Protein 4F3P (pdb70)

Secondary structure (DSSP, 8-state):
--EEEEEES-BTTTBEEETTEEESHHHHHHHHHHHHHT--EEEEEE-GGGHHHHHHTTS-SEEEEEEEP-HHHHTTEEEPSP-EEEEEEEEEETT--S--SSGGGTTSEEEEETTSHHHHHHHHH---SEEEEESSHHHHHHHHHTTSSSEEEEEHHHHHHHHHTTTTTTEEEEEEEEEEEEEEEEEETT-THHHHHHHHHHHHHHHTHHHHHHHHHHSS---/-EEEEEEES-BTTTBEEETTEEESHHHHHHHHHHHHHT-EEEEEEE-GGGHHHHHHTTS-SEEEEEEEP-HHHHTTEEEPSP-EEEEEEEEEETT--S--SSGGGTTSEEEEETTSHHHHHHHHH---SEEEEESSHHHHHHHHHTTSSSEEEEEHHHHHHHHHTTTBTTEEEEEEEEEEEEEEEEEETT-TTHHHHHHHHHHHHHHTHHHHHHHHHH--

InterPro domains:
  IPR001320 Ionotropic glutamate receptor, C-terminal [SM00079] (27-245)
  IPR001638 Solute-binding protein family 3/N-terminal domain of MltF [PF00497] (28-244)
  IPR001638 Solute-binding protein family 3/N-terminal domain of MltF [SM00062] (27-246)
  IPR044132 Glutamine-binding periplasmic protein GlnH, type 2 periplasmic binding protein fold [NF007029] (4-247)
  IPR044132 Glutamine-binding periplasmic protein GlnH, type 2 periplasmic binding protein fold [cd00994] (27-244)

CATH classification: 3.40.190.10 (+1 more: 3.40.190.10)

Sequence (443 aa):
KELVVGTTDTSFMPFEFKQGDKYVGFDLDLWAEIAKGAGWTYKIQPMDFAGLIPALQTQNIDVALSGMTIKEERRKAIDFSDPYYDSGLAAMVQANNTTIKSIDDLNGKVIAAKTGTATIDWIKAHLKPKEIRQFPNIDQAYLALEAGRVDAAMHDTPNVLFFVNNEGKGRVKVAGAPVSGDKYGIGFPKGSPLVAKVNAELARMKADGRYAKIYKKWFGSEPQKELVVGTDTSFMPFEFKQGDKYVGFDLDLWAEIAKGAGWTYKIQPMDFAGLIPALQTQNIDVALSGMTIKEERRKAIDFSDPYYDSGLAAMVQANNTTIKSIDDLNGKVIAAKTGTATIDWIKAHLKPKEIRQFPNIDQAYLALEAGRVDAAMHDTPNVLFFVNNEGKGRVKVAGAPVSGDKYGIGFPKGSPLVAKVNAELARMKADGRYAKIYKKWFGQ

Nearest PDB structures (foldseek):
  4f3p-assembly1_A  TM=1.005E+00  e=2.729E-51  Burkholderia pseudomallei 1710b
  4f3p-assembly2_B  TM=9.972E-01  e=7.808E-49  Burkholderia pseudomallei 1710b
  8hnj-assembly1_A  TM=9.927E-01  e=3.360E-36  Escherichia coli 908519
  8eyz-assembly12_L  TM=9.782E-01  e=1.910E-34  Escherichia coli
  1ggg-assembly1_B  TM=6.468E-01  e=1.474E-30  Escherichia coli

Structure (mmCIF, N/CA/C/O backbone):
data_4F3P
#
_entry.id   4F3P
#
_cell.length_a   56.330
_cell.length_b   74.500
_cell.length_c   60.190
_cell.angle_alpha   90.00
_cell.angle_beta   100.63
_cell.angle_gamma   90.00
#
_symmetry.space_group_name_H-M   'P 1 21 1'
#
loop_
_entity.id
_entity.type
_entity.pdbx_description
1 polymer 'Glutamine-binding periplasmic protein'
2 water water
#
loop_
_atom_site.group_PDB
_atom_site.id
_atom_site.type_symbol
_atom_site.label_atom_id
_atom_site.label_alt_id
_atom_site.label_comp_id
_atom_site.label_asym_id
_atom_site.label_entity_id
_atom_site.label_seq_id
_atom_site.pdbx_PDB_ins_code
_atom_site.Cartn_x
_atom_site.Cartn_y
_atom_site.Cartn_z
_atom_site.occupancy
_atom_site.B_iso_or_equiv
_atom_site.auth_seq_id
_atom_site.auth_comp_id
_atom_site.auth_asym_id
_atom_site.auth_atom_id
_atom_site.pdbx_PDB_model_num
ATOM 1 N N . LYS A 1 24 ? -20.251 5.069 -25.620 1.00 39.63 26 LYS A N 1
ATOM 2 C CA . LYS A 1 24 ? -20.908 3.964 -24.826 1.00 40.41 26 LYS A CA 1
ATOM 3 C C . LYS A 1 24 ? -19.946 3.106 -24.022 1.00 36.55 26 LYS A C 1
ATOM 4 O O . LYS A 1 24 ? -18.936 2.655 -24.568 1.00 36.27 26 LYS A O 1
ATOM 10 N N . GLU A 1 25 ? -20.312 2.789 -22.775 1.00 33.58 27 GLU A N 1
ATOM 11 C CA . GLU A 1 25 ? -19.443 1.978 -21.936 1.00 31.38 27 GLU A CA 1
ATOM 12 C C . GLU A 1 25 ? -19.667 0.486 -22.227 1.00 29.29 27 GLU A C 1
ATOM 13 O O . GLU A 1 25 ? -20.731 -0.077 -21.913 1.00 28.66 27 GLU A O 1
ATOM 19 N N . LEU A 1 26 ? -18.658 -0.127 -22.860 1.00 26.72 28 LEU A N 1
ATOM 20 C CA . LEU A 1 26 ? -18.774 -1.501 -23.352 1.00 24.98 28 LEU A CA 1
ATOM 21 C C . LEU A 1 26 ? -18.750 -2.466 -22.191 1.00 24.41 28 LEU A C 1
ATOM 22 O O . LEU A 1 26 ? -18.022 -2.244 -21.188 1.00 24.74 28 LEU A O 1
ATOM 27 N N . VAL A 1 27 ? -19.576 -3.505 -22.311 1.00 23.56 29 VAL A N 1
ATOM 28 C CA . VAL A 1 27 ? -19.573 -4.637 -21.382 1.00 22.84 29 VAL A CA 1
ATOM 29 C C . VAL A 1 27 ? -18.797 -5.783 -22.038 1.00 22.09 29 VAL A C 1
ATOM 30 O O . VAL A 1 27 ? -19.230 -6.378 -23.057 1.00 21.55 29 VAL A O 1
ATOM 34 N N . VAL A 1 28 ? -17.631 -6.068 -21.460 1.00 21.62 30 VAL A N 1
ATOM 35 C CA . VAL A 1 28 ? -16.711 -7.071 -21.977 1.00 20.90 30 VAL A CA 1
ATOM 36 C C . VAL A 1 28 ? -16.784 -8.356 -21.127 1.00 21.02 30 VAL A C 1
ATOM 37 O O . VAL A 1 28 ? -16.254 -8.438 -19.997 1.00 21.18 30 VAL A O 1
ATOM 41 N N . GLY A 1 29 ? -17.496 -9.351 -21.665 1.00 21.04 31 GLY A N 1
ATOM 42 C CA . GLY A 1 29 ? -17.536 -10.706 -21.083 1.00 20.95 31 GLY A CA 1
ATOM 43 C C . GLY A 1 29 ? -16.134 -11.292 -21.106 1.00 20.69 31 GLY A C 1
ATOM 44 O O . GLY A 1 29 ? -15.437 -11.204 -22.120 1.00 20.55 31 GLY A O 1
ATOM 45 N N . THR A 1 30 ? -15.711 -11.839 -19.975 1.00 20.90 32 THR A N 1
ATOM 46 C CA A THR A 1 30 ? -14.365 -12.364 -19.814 0.50 20.63 32 THR A CA 1
ATOM 47 C CA C THR A 1 30 ? -14.372 -12.361 -19.825 0.50 20.60 32 THR A CA 1
ATOM 48 C C . THR A 1 30 ? -14.408 -13.695 -19.046 1.00 20.94 32 THR A C 1
ATOM 49 O O . THR A 1 30 ? -15.157 -13.860 -18.059 1.00 21.24 32 THR A O 1
ATOM 56 N N . ASP A 1 31 ? -13.615 -14.675 -19.486 1.00 20.66 33 ASP A N 1
ATOM 57 C CA . ASP A 1 31 ? -13.628 -16.020 -18.853 1.00 20.86 33 ASP A CA 1
ATOM 58 C C . ASP A 1 31 ? -13.240 -16.007 -17.377 1.00 21.72 33 ASP A C 1
ATOM 59 O O . ASP A 1 31 ? -12.283 -15.324 -16.999 1.00 21.98 33 ASP A O 1
ATOM 64 N N . THR A 1 32 ? -14.012 -16.723 -16.548 1.00 22.35 34 THR A N 1
ATOM 65 C CA . THR A 1 32 ? -13.804 -16.798 -15.101 1.00 23.29 34 THR A CA 1
ATOM 66 C C . THR A 1 32 ? -12.317 -17.137 -14.792 1.00 23.48 34 THR A C 1
ATOM 67 O O . THR A 1 32 ? -11.714 -16.565 -13.868 1.00 24.02 34 THR A O 1
ATOM 71 N N . SER A 1 33 ? -11.735 -18.014 -15.611 1.00 23.00 35 SER A N 1
ATOM 72 C CA . SER A 1 33 ? -10.384 -18.545 -15.382 1.00 23.45 35 SER A CA 1
ATOM 73 C C . SER A 1 33 ? -9.792 -19.251 -16.591 1.00 22.73 35 SER A C 1
ATOM 74 O O . SER A 1 33 ? -10.137 -20.419 -16.851 1.00 23.06 35 SER A O 1
ATOM 77 N N . PHE A 1 34 ? -8.901 -18.572 -17.326 1.00 22.12 36 PHE A N 1
ATOM 78 C CA . PHE A 1 34 ? -8.208 -19.159 -18.452 1.00 21.24 36 PHE A CA 1
ATOM 79 C C . PHE A 1 34 ? -6.776 -18.624 -18.562 1.00 21.79 36 PHE A C 1
ATOM 80 O O . PHE A 1 34 ? -6.444 -17.841 -19.450 1.00 21.98 36 PHE A O 1
ATOM 88 N N . MET A 1 35 ? -5.915 -19.083 -17.668 1.00 22.59 37 MET A N 1
ATOM 89 C CA . MET A 1 35 ? -4.503 -18.646 -17.616 1.00 22.84 37 MET A CA 1
ATOM 90 C C . MET A 1 35 ? -3.766 -19.062 -18.906 1.00 22.08 37 MET A C 1
ATOM 91 O O . MET A 1 35 ? -4.026 -20.133 -19.447 1.00 21.47 37 MET A O 1
ATOM 93 N N . PRO A 1 36 ? -2.875 -18.205 -19.426 1.00 22.05 38 PRO A N 1
ATOM 94 C CA . PRO A 1 36 ? -2.509 -16.855 -18.967 1.00 22.55 38 PRO A CA 1
ATOM 95 C C . PRO A 1 36 ? -3.238 -15.739 -19.730 1.00 21.90 38 PRO A C 1
ATOM 96 O O . PRO A 1 36 ? -2.749 -14.619 -19.803 1.00 21.89 38 PRO A O 1
ATOM 100 N N . PHE A 1 37 ? -4.405 -16.057 -20.292 1.00 21.23 39 PHE A N 1
ATOM 101 C CA . PHE A 1 37 ? -5.203 -15.074 -21.022 1.00 20.75 39 PHE A CA 1
ATOM 102 C C . PHE A 1 37 ? -6.062 -14.181 -20.139 1.00 20.99 39 PHE A C 1
ATOM 103 O O . PHE A 1 37 ? -6.114 -12.994 -20.405 1.00 20.81 39 PHE A O 1
ATOM 111 N N . GLU A 1 38 ? -6.743 -14.766 -19.127 1.00 21.35 40 GLU A N 1
ATOM 112 C CA . GLU A 1 38 ? -7.568 -14.069 -18.101 1.00 22.03 40 GLU A CA 1
ATOM 113 C C . GLU A 1 38 ? -7.512 -14.908 -16.840 1.00 23.09 40 GLU A C 1
ATOM 114 O O . GLU A 1 38 ? -7.943 -16.057 -16.892 1.00 23.09 40 GLU A O 1
ATOM 120 N N . PHE A 1 39 ? -7.099 -14.390 -15.708 1.00 24.11 41 PHE A N 1
ATOM 121 C CA . PHE A 1 39 ? -7.145 -15.196 -14.513 1.00 25.35 41 PHE A CA 1
ATOM 122 C C . PHE A 1 39 ? -7.021 -14.304 -13.315 1.00 27.22 41 PHE A C 1
ATOM 123 O O . PHE A 1 39 ? -6.507 -13.200 -13.445 1.00 27.79 41 PHE A O 1
ATOM 131 N N . LYS A 1 40 ? -7.550 -14.738 -12.177 1.00 29.23 42 LYS A N 1
ATOM 132 C CA . LYS A 1 40 ? -7.522 -13.904 -10.946 1.00 32.05 42 LYS A CA 1
ATOM 133 C C . LYS A 1 40 ? -6.136 -13.950 -10.304 1.00 34.34 42 LYS A C 1
ATOM 134 O O . LYS A 1 40 ? -5.599 -15.025 -10.063 1.00 34.82 42 LYS A O 1
ATOM 136 N N . GLN A 1 41 ? -5.527 -12.781 -10.093 1.00 37.25 43 GLN A N 1
ATOM 137 C CA . GLN A 1 41 ? -4.268 -12.677 -9.325 1.00 39.93 43 GLN A CA 1
ATOM 138 C C . GLN A 1 41 ? -4.492 -11.706 -8.170 1.00 41.72 43 GLN A C 1
ATOM 139 O O . GLN A 1 41 ? -4.582 -10.513 -8.391 1.00 42.75 43 GLN A O 1
ATOM 145 N N . GLY A 1 42 ? -4.584 -12.220 -6.947 1.00 43.11 44 GLY A N 1
ATOM 146 C CA . GLY A 1 42 ? -4.996 -11.420 -5.801 1.00 44.93 44 GLY A CA 1
ATOM 147 C C . GLY A 1 42 ? -6.476 -11.059 -5.917 1.00 44.99 44 GLY A C 1
ATOM 148 O O . GLY A 1 42 ? -7.330 -11.941 -5.985 1.00 44.58 44 GLY A O 1
ATOM 149 N N . ASP A 1 43 ? -6.756 -9.754 -5.970 1.00 46.36 45 ASP A N 1
ATOM 150 C CA . ASP A 1 43 ? -8.104 -9.175 -6.143 1.00 46.29 45 ASP A CA 1
ATOM 151 C C . ASP A 1 43 ? -8.422 -8.834 -7.622 1.00 43.33 45 ASP A C 1
ATOM 152 O O . ASP A 1 43 ? -9.562 -8.524 -7.995 1.00 41.81 45 ASP A O 1
ATOM 157 N N . LYS A 1 44 ? -7.394 -8.899 -8.452 1.00 40.90 46 LYS A N 1
ATOM 158 C CA . LYS A 1 44 ? -7.439 -8.335 -9.767 1.00 38.70 46 LYS A CA 1
ATOM 159 C C . LYS A 1 44 ? -7.372 -9.437 -10.839 1.00 36.45 46 LYS A C 1
ATOM 160 O O . LYS A 1 44 ? -6.654 -10.455 -10.675 1.00 38.78 46 LYS A O 1
ATOM 166 N N . TYR A 1 45 ? -8.079 -9.226 -11.943 1.00 32.01 47 TYR A N 1
ATOM 167 C CA . TYR A 1 45 ? -7.892 -10.054 -13.125 1.00 29.25 47 TYR A CA 1
ATOM 168 C C . TYR A 1 45 ? -6.762 -9.499 -13.993 1.00 28.36 47 TYR A C 1
ATOM 169 O O . TYR A 1 45 ? -6.678 -8.298 -14.232 1.00 28.52 47 TYR A O 1
ATOM 178 N N . VAL A 1 46 ? -5.908 -10.375 -14.498 1.00 27.64 48 VAL A N 1
ATOM 179 C CA . VAL A 1 46 ? -4.798 -9.968 -15.366 1.00 27.38 48 VAL A CA 1
ATOM 180 C C . VAL A 1 46 ? -4.693 -10.983 -16.483 1.00 26.47 48 VAL A C 1
ATOM 181 O O . VAL A 1 46 ? -5.346 -12.038 -16.430 1.00 25.91 48 VAL A O 1
ATOM 185 N N . GLY A 1 47 ? -3.875 -10.684 -17.490 1.00 26.26 49 GLY A N 1
ATOM 186 C CA . GLY A 1 47 ? -3.580 -11.668 -18.534 1.00 25.66 49 GLY A CA 1
ATOM 187 C C . GLY A 1 47 ? -3.411 -11.062 -19.917 1.00 25.62 49 GLY A C 1
ATOM 188 O O . GLY A 1 47 ? -3.721 -9.893 -20.141 1.00 25.15 49 GLY A O 1
ATOM 189 N N . PHE A 1 48 ? -2.931 -11.885 -20.850 1.00 25.72 50 PHE A N 1
ATOM 190 C CA . PHE A 1 48 ? -2.676 -11.491 -22.231 1.00 25.51 50 PHE A CA 1
ATOM 191 C C . PHE A 1 48 ? -3.904 -10.846 -22.895 1.00 24.36 50 PHE A C 1
ATOM 192 O O . PHE A 1 48 ? -3.771 -9.786 -23.518 1.00 23.73 50 PHE A O 1
ATOM 200 N N . ASP A 1 49 ? -5.087 -11.475 -22.780 1.00 23.27 51 ASP A N 1
ATOM 201 C CA . ASP A 1 49 ? -6.313 -10.914 -23.391 1.00 22.62 51 ASP A CA 1
ATOM 202 C C . ASP A 1 49 ? -6.617 -9.516 -22.815 1.00 23.82 51 ASP A C 1
ATOM 203 O O . ASP A 1 49 ? -6.968 -8.587 -23.557 1.00 23.87 51 ASP A O 1
ATOM 208 N N . LEU A 1 50 ? -6.454 -9.370 -21.487 1.00 24.24 52 LEU A N 1
ATOM 209 C CA . LEU A 1 50 ? -6.773 -8.140 -20.790 1.00 25.00 52 LEU A CA 1
ATOM 210 C C . LEU A 1 50 ? -5.845 -7.023 -21.301 1.00 25.92 52 LEU A C 1
ATOM 211 O O . LEU A 1 50 ? -6.318 -5.929 -21.655 1.00 25.92 52 LEU A O 1
ATOM 216 N N . ASP A 1 51 ? -4.542 -7.301 -21.370 1.00 26.12 53 ASP A N 1
ATOM 217 C CA . ASP A 1 51 ? -3.567 -6.310 -21.824 1.00 27.02 53 ASP A CA 1
ATOM 218 C C . ASP A 1 51 ? -3.800 -5.986 -23.299 1.00 26.27 53 ASP A C 1
ATOM 219 O O . ASP A 1 51 ? -3.735 -4.828 -23.709 1.00 27.33 53 ASP A O 1
ATOM 224 N N . LEU A 1 52 ? -4.047 -7.003 -24.106 1.00 24.80 54 LEU A N 1
ATOM 225 C CA . LEU A 1 52 ? -4.325 -6.766 -25.524 1.00 24.42 54 LEU A CA 1
ATOM 226 C C . LEU A 1 52 ? -5.508 -5.824 -25.717 1.00 23.49 54 LEU A C 1
ATOM 227 O O . LEU A 1 52 ? -5.453 -4.881 -26.496 1.00 23.25 54 LEU A O 1
ATOM 232 N N . TRP A 1 53 ? -6.593 -6.140 -25.004 1.00 22.56 55 TRP A N 1
ATOM 233 C CA . TRP A 1 53 ? -7.835 -5.412 -25.114 1.00 21.81 55 TRP A CA 1
ATOM 234 C C . TRP A 1 53 ? -7.721 -4.008 -24.540 1.00 22.44 55 TRP A C 1
ATOM 235 O O . TRP A 1 53 ? -8.298 -3.063 -25.084 1.00 22.60 55 TRP A O 1
ATOM 246 N N . ALA A 1 54 ? -6.984 -3.851 -23.456 1.00 22.99 56 ALA A N 1
ATOM 247 C CA . ALA A 1 54 ? -6.772 -2.522 -22.883 1.00 24.11 56 ALA A CA 1
ATOM 248 C C . ALA A 1 54 ? -6.106 -1.635 -23.973 1.00 25.00 56 ALA A C 1
ATOM 249 O O . ALA A 1 54 ? -6.482 -0.480 -24.157 1.00 26.06 56 ALA A O 1
ATOM 251 N N . GLU A 1 55 ? -5.187 -2.186 -24.733 1.00 25.12 57 GLU A N 1
ATOM 252 C CA . GLU A 1 55 ? -4.443 -1.392 -25.706 1.00 26.48 57 GLU A CA 1
ATOM 253 C C . GLU A 1 55 ? -5.276 -1.089 -26.948 1.00 26.09 57 GLU A C 1
ATOM 254 O O . GLU A 1 55 ? -5.302 0.034 -27.411 1.00 26.70 57 GLU A O 1
ATOM 260 N N . ILE A 1 56 ? -6.046 -2.060 -27.416 1.00 25.53 58 ILE A N 1
ATOM 261 C CA . ILE A 1 56 ? -7.075 -1.804 -28.446 1.00 25.27 58 ILE A CA 1
ATOM 262 C C . ILE A 1 56 ? -8.058 -0.701 -28.012 1.00 25.89 58 ILE A C 1
ATOM 263 O O . ILE A 1 56 ? -8.331 0.205 -28.799 1.00 26.13 58 ILE A O 1
ATOM 268 N N . ALA A 1 57 ? -8.582 -0.788 -26.762 1.00 26.21 59 ALA A N 1
ATOM 269 C CA . ALA A 1 57 ? -9.595 0.159 -26.244 1.00 26.90 59 ALA A CA 1
ATOM 270 C C . ALA A 1 57 ? -9.001 1.554 -26.168 1.00 28.61 59 ALA A C 1
ATOM 271 O O . ALA A 1 57 ? -9.620 2.538 -26.585 1.00 29.03 59 ALA A O 1
ATOM 273 N N . LYS A 1 58 ? -7.799 1.633 -25.621 1.00 30.07 60 LYS A N 1
ATOM 274 C CA . LYS A 1 58 ? -7.081 2.910 -25.531 1.00 32.25 60 LYS A CA 1
ATOM 275 C C . LYS A 1 58 ? -6.949 3.579 -26.910 1.00 32.48 60 LYS A C 1
ATOM 276 O O . LYS A 1 58 ? -7.370 4.720 -27.087 1.00 33.10 60 LYS A O 1
ATOM 282 N N . GLY A 1 59 ? -6.455 2.851 -27.906 1.00 31.63 61 GLY A N 1
ATOM 283 C CA . GLY A 1 59 ? -6.279 3.425 -29.241 1.00 32.20 61 GLY A CA 1
ATOM 284 C C . GLY A 1 59 ? -7.579 3.792 -29.935 1.00 32.05 61 GLY A C 1
ATOM 285 O O . GLY A 1 59 ? -7.639 4.766 -30.667 1.00 32.39 61 GLY A O 1
ATOM 286 N N . ALA A 1 60 ? -8.656 3.042 -29.673 1.00 31.61 62 ALA A N 1
ATOM 287 C CA . ALA A 1 60 ? -9.956 3.362 -30.271 1.00 31.18 62 ALA A CA 1
ATOM 288 C C . ALA A 1 60 ? -10.653 4.509 -29.508 1.00 31.94 62 ALA A C 1
ATOM 289 O O . ALA A 1 60 ? -11.514 5.176 -30.051 1.00 32.13 62 ALA A O 1
ATOM 291 N N . GLY A 1 61 ? -10.279 4.719 -28.243 1.00 32.49 63 GLY A N 1
ATOM 292 C CA . GLY A 1 61 ? -10.950 5.702 -27.381 1.00 32.90 63 GLY A CA 1
ATOM 293 C C . GLY A 1 61 ? -12.235 5.191 -26.714 1.00 32.17 63 GLY A C 1
ATOM 294 O O . GLY A 1 61 ? -13.136 5.974 -26.435 1.00 33.28 63 GLY A O 1
ATOM 295 N N . TRP A 1 62 ? -12.303 3.900 -26.400 1.00 30.59 64 TRP A N 1
ATOM 296 C CA . TRP A 1 62 ? -13.477 3.308 -25.758 1.00 29.03 64 TRP A CA 1
ATOM 297 C C . TRP A 1 62 ? -13.235 3.105 -24.308 1.00 28.41 64 TRP A C 1
ATOM 298 O O . TRP A 1 62 ? -12.140 2.707 -23.918 1.00 29.68 64 TRP A O 1
ATOM 309 N N . THR A 1 63 ? -14.256 3.330 -2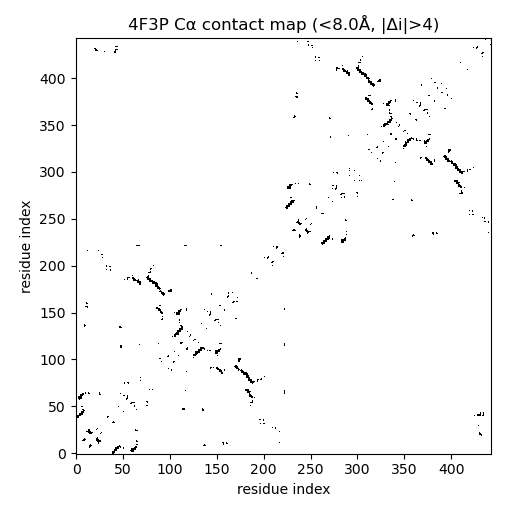3.490 1.00 27.44 65 THR A N 1
ATOM 310 C CA . THR A 1 63 ? -14.251 2.896 -22.087 1.00 26.82 65 THR A CA 1
ATOM 311 C C . THR A 1 63 ? -15.067 1.587 -21.969 1.00 25.60 65 THR A C 1
ATOM 312 O O . THR A 1 63 ? -15.968 1.298 -22.783 1.00 24.83 65 THR A O 1
ATOM 316 N N . TYR A 1 64 ? -14.736 0.794 -20.963 1.00 24.99 66 TYR A N 1
ATOM 317 C CA . TYR A 1 64 ? -15.317 -0.509 -20.806 1.00 24.58 66 TYR A CA 1
ATOM 318 C C . TYR A 1 64 ? -15.294 -0.955 -19.351 1.00 25.12 66 TYR A C 1
ATOM 319 O O . TYR A 1 64 ? -14.573 -0.422 -18.534 1.00 25.26 66 TYR A O 1
ATOM 328 N N . LYS A 1 65 ? -16.117 -1.955 -19.054 1.00 25.91 67 LYS A N 1
ATOM 329 C CA . LYS A 1 65 ? -15.948 -2.757 -17.836 1.00 26.75 67 LYS A CA 1
ATOM 330 C C . LYS A 1 65 ? -15.950 -4.213 -18.197 1.00 25.74 67 LYS A C 1
ATOM 331 O O . LYS A 1 65 ? -16.600 -4.628 -19.146 1.00 25.38 67 LYS A O 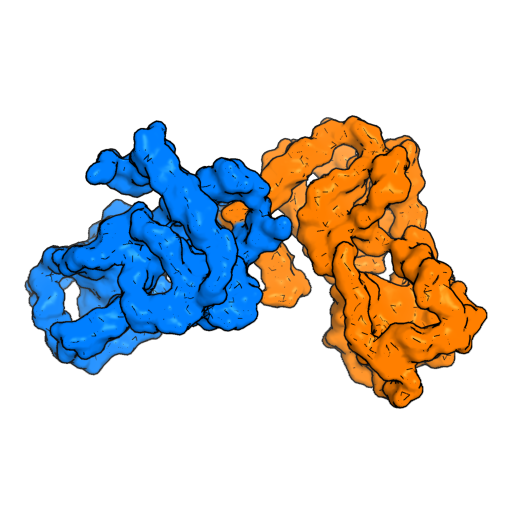1
ATOM 337 N N . ILE A 1 66 ? -15.214 -5.015 -17.446 1.00 25.91 68 ILE A N 1
ATOM 338 C CA . ILE A 1 66 ? -15.258 -6.451 -17.686 1.00 24.94 68 ILE A CA 1
ATOM 339 C C . ILE A 1 66 ? -16.251 -7.151 -16.765 1.00 25.69 68 ILE A C 1
ATOM 340 O O . ILE A 1 66 ? -16.582 -6.696 -15.689 1.00 26.99 68 ILE A O 1
ATOM 345 N N . GLN A 1 67 ? -16.713 -8.284 -17.232 1.00 26.11 69 GLN A N 1
ATOM 346 C CA . GLN A 1 67 ? -17.732 -9.072 -16.553 1.00 27.37 69 GLN A CA 1
ATOM 347 C C . GLN A 1 67 ? -17.266 -10.522 -16.635 1.00 26.05 69 GLN A C 1
ATOM 348 O O . GLN A 1 67 ? -17.467 -11.208 -17.639 1.00 25.03 69 GLN A O 1
ATOM 354 N N . PRO A 1 68 ? -16.574 -10.964 -15.601 1.00 25.70 70 PRO A N 1
ATOM 355 C CA . PRO A 1 68 ? -16.155 -12.351 -15.541 1.00 25.32 70 PRO A CA 1
ATOM 356 C C . PRO A 1 68 ? -17.354 -13.300 -15.588 1.00 25.31 70 PRO A C 1
ATOM 357 O O . PRO A 1 68 ? -18.362 -13.026 -14.959 1.00 26.82 70 PRO A O 1
ATOM 361 N N . MET A 1 69 ? -17.265 -14.371 -16.352 1.00 24.82 71 MET A N 1
ATOM 362 C CA . MET A 1 69 ? -18.332 -15.376 -16.465 1.00 25.36 71 MET A CA 1
ATOM 363 C C . MET A 1 69 ? -17.788 -16.663 -17.075 1.00 24.10 71 MET A C 1
ATOM 364 O O . MET A 1 69 ? -16.910 -16.635 -17.901 1.00 23.19 71 MET A O 1
ATOM 369 N N . ASP A 1 70 ? -18.349 -17.785 -16.666 1.00 24.28 72 ASP A N 1
ATOM 370 C CA . ASP A 1 70 ? -17.931 -19.066 -17.183 1.00 23.68 72 ASP A CA 1
ATOM 371 C C . ASP A 1 70 ? -18.109 -19.079 -18.690 1.00 22.61 72 ASP A C 1
ATOM 372 O O . ASP A 1 70 ? -19.130 -18.576 -19.229 1.00 22.20 72 ASP A O 1
ATOM 377 N N . PHE A 1 71 ? -17.127 -19.704 -19.354 1.00 21.44 73 PHE A N 1
ATOM 378 C CA . PHE A 1 71 ? -17.073 -19.765 -20.811 1.00 20.77 73 PHE A CA 1
ATOM 379 C C . PHE A 1 71 ? -18.394 -20.124 -21.469 1.00 21.33 73 PHE A C 1
ATOM 380 O O . PHE A 1 71 ? -18.787 -19.509 -22.447 1.00 21.91 73 PHE A O 1
ATOM 388 N N . ALA A 1 72 ? -19.082 -21.125 -20.961 1.00 22.11 74 ALA A N 1
ATOM 389 C CA . ALA A 1 72 ? -20.346 -21.596 -21.605 1.00 22.85 74 ALA A CA 1
ATOM 390 C C . ALA A 1 72 ? -21.358 -20.474 -21.773 1.00 23.08 74 ALA A C 1
ATOM 391 O O . ALA A 1 72 ? -22.191 -20.576 -22.656 1.00 23.87 74 ALA A O 1
ATOM 393 N N . GLY A 1 73 ? -21.325 -19.428 -20.938 1.00 23.00 75 GLY A N 1
ATOM 394 C CA . GLY A 1 73 ? -22.291 -18.301 -21.073 1.00 23.26 75 GLY A CA 1
ATOM 395 C C . GLY A 1 73 ? -21.920 -17.266 -22.155 1.00 22.67 75 GLY A C 1
ATOM 396 O O . GLY A 1 73 ? -22.758 -16.474 -22.554 1.00 22.98 75 GLY A O 1
ATOM 397 N N . LEU A 1 74 ? -20.663 -17.245 -22.630 1.00 21.63 76 LEU A N 1
ATOM 398 C CA . LEU A 1 74 ? -20.207 -16.105 -23.474 1.00 21.07 76 LEU A CA 1
ATOM 399 C C . LEU A 1 74 ? -20.856 -16.052 -24.872 1.00 21.29 76 LEU A C 1
ATOM 400 O O . LEU A 1 74 ? -21.360 -14.977 -25.292 1.00 21.50 76 LEU A O 1
ATOM 405 N N . ILE A 1 75 ? -20.873 -17.178 -25.576 1.00 21.21 77 ILE A N 1
ATOM 406 C CA . ILE A 1 75 ? -21.490 -17.174 -26.891 1.00 21.72 77 ILE A CA 1
ATOM 407 C C . ILE A 1 75 ? -22.987 -16.821 -26.787 1.00 22.88 77 ILE A C 1
ATOM 408 O O . ILE A 1 75 ? -23.488 -15.933 -27.536 1.00 23.32 77 ILE A O 1
ATOM 413 N N . PRO A 1 76 ? -23.724 -17.495 -25.886 1.00 23.44 78 PRO A N 1
ATOM 414 C CA . PRO A 1 76 ? -25.101 -17.062 -25.673 1.00 24.73 78 PRO A CA 1
ATOM 415 C C . PRO A 1 76 ? -25.275 -15.602 -25.284 1.00 24.86 78 PRO A C 1
ATOM 416 O O . PRO A 1 76 ? -26.241 -14.972 -25.725 1.00 26.23 78 PRO A O 1
ATOM 420 N N . ALA A 1 77 ? -24.382 -15.047 -24.473 1.00 24.10 79 ALA A N 1
ATOM 421 C CA . ALA A 1 77 ? -24.508 -13.638 -24.106 1.00 24.35 79 ALA A CA 1
ATOM 422 C C . ALA A 1 77 ? -24.235 -12.744 -25.345 1.00 24.45 79 ALA A C 1
ATOM 423 O O . ALA A 1 77 ? -24.838 -11.675 -25.483 1.00 25.53 79 ALA A O 1
ATOM 425 N N . LEU A 1 78 ? -23.357 -13.172 -26.248 1.00 23.78 80 LEU A N 1
ATOM 426 C CA . LEU A 1 78 ? -23.133 -12.423 -27.488 1.00 23.93 80 LEU A CA 1
ATOM 427 C C . LEU A 1 78 ? -24.360 -12.456 -28.405 1.00 25.41 80 LEU A C 1
ATOM 428 O O . LEU A 1 78 ? -24.691 -11.453 -29.013 1.00 25.18 80 LEU A O 1
ATOM 433 N N . GLN A 1 79 ? -24.985 -13.627 -28.535 1.00 26.72 81 GLN A N 1
ATOM 434 C CA . GLN A 1 79 ? -26.191 -13.791 -29.363 1.00 28.80 81 GLN A CA 1
ATOM 435 C C . GLN A 1 79 ? -27.370 -12.938 -28.853 1.00 30.39 81 GLN A C 1
ATOM 436 O O . GLN A 1 79 ? -28.213 -12.531 -29.634 1.00 32.17 81 GLN A O 1
ATOM 442 N N . THR A 1 80 ? -27.454 -12.685 -27.554 1.00 29.91 82 THR A N 1
ATOM 443 C CA . THR A 1 80 ? -28.550 -11.903 -27.036 1.00 30.86 82 THR A CA 1
ATOM 444 C C . THR A 1 80 ? -28.157 -10.426 -26.867 1.00 30.16 82 THR A C 1
ATOM 445 O O . THR A 1 80 ? -28.965 -9.629 -26.428 1.00 30.90 82 THR A O 1
ATOM 449 N N . GLN A 1 81 ? -26.930 -10.052 -27.243 1.00 29.00 83 GLN A N 1
ATOM 450 C CA . GLN A 1 81 ? -26.423 -8.684 -27.079 1.00 28.41 83 GLN A CA 1
ATOM 451 C C . GLN A 1 81 ? -26.403 -8.268 -25.610 1.00 28.39 83 GLN A C 1
ATOM 452 O O . GLN A 1 81 ? -26.610 -7.123 -25.287 1.00 28.70 83 GLN A O 1
ATOM 458 N N . ASN A 1 82 ? -26.165 -9.216 -24.709 1.00 28.10 84 ASN A N 1
ATOM 459 C CA . ASN A 1 82 ? -26.015 -8.901 -23.292 1.00 27.85 84 ASN A CA 1
ATOM 460 C C . ASN A 1 82 ? -24.569 -8.524 -22.931 1.00 26.59 84 ASN A C 1
ATOM 461 O O . ASN A 1 82 ? -24.329 -7.964 -21.883 1.00 27.01 84 ASN A O 1
ATOM 466 N N . ILE A 1 83 ? -23.617 -8.852 -23.785 1.00 25.08 85 ILE A N 1
ATOM 467 C CA . ILE A 1 83 ? -22.270 -8.305 -23.687 1.00 23.99 85 ILE A CA 1
ATOM 468 C C . ILE A 1 83 ? -21.930 -7.798 -25.083 1.00 23.85 85 ILE A C 1
ATOM 469 O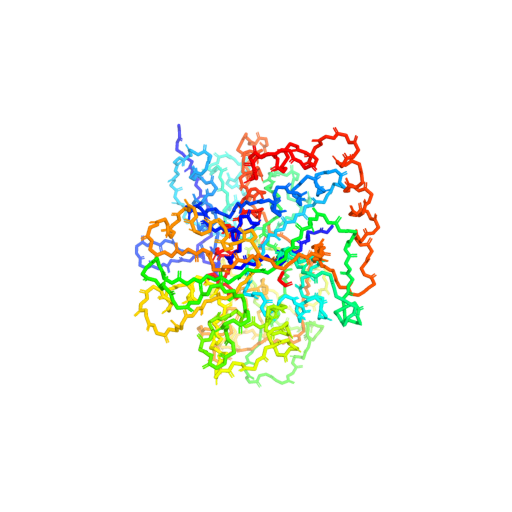 O . ILE A 1 83 ? -22.497 -8.294 -26.058 1.00 24.85 85 ILE A O 1
ATOM 474 N N . ASP A 1 84 ? -21.038 -6.823 -25.192 1.00 23.73 86 ASP A N 1
ATOM 475 C CA . ASP A 1 84 ? -20.594 -6.292 -26.491 1.00 23.89 86 ASP A CA 1
ATOM 476 C C . ASP A 1 84 ? -19.332 -6.958 -27.067 1.00 23.01 86 ASP A C 1
ATOM 477 O O . ASP A 1 84 ? -19.062 -6.858 -28.276 1.00 23.37 86 ASP A O 1
ATOM 482 N N . VAL A 1 85 ? -18.531 -7.549 -26.187 1.00 22.22 87 VAL A N 1
ATOM 483 C CA . VAL A 1 85 ? -17.267 -8.161 -26.513 1.00 21.54 87 VAL A CA 1
ATOM 484 C C . VAL A 1 85 ? -17.068 -9.385 -25.623 1.00 21.02 87 VAL A C 1
ATOM 485 O O . VAL A 1 85 ? -17.478 -9.379 -24.499 1.00 21.58 87 VAL A O 1
ATOM 489 N N . ALA A 1 86 ? -16.419 -10.415 -26.137 1.00 20.86 88 ALA A N 1
ATOM 490 C CA . ALA A 1 86 ? -16.012 -11.609 -25.374 1.00 20.61 88 ALA A CA 1
ATOM 491 C C . ALA A 1 86 ? -14.509 -11.802 -25.506 1.00 20.25 88 ALA A C 1
ATOM 492 O O . ALA A 1 86 ? -13.969 -11.844 -26.627 1.00 20.09 88 ALA A O 1
ATOM 494 N N . LEU A 1 87 ? -13.835 -11.917 -24.362 1.00 20.72 89 LEU A N 1
ATOM 495 C CA . LEU A 1 87 ? -12.417 -12.233 -24.283 1.00 20.76 89 LEU A CA 1
ATOM 496 C C . LEU A 1 87 ? -12.236 -13.561 -23.597 1.00 20.83 89 LEU A C 1
ATOM 497 O O . LEU A 1 87 ? -12.478 -13.693 -22.381 1.00 20.86 89 LEU A O 1
ATOM 502 N N . SER A 1 88 ? -11.772 -14.571 -24.320 1.00 20.73 90 SER A N 1
ATOM 503 C CA . SER A 1 88 ? -11.648 -15.898 -23.668 1.00 20.43 90 SER A CA 1
ATOM 504 C C . SER A 1 88 ? -10.743 -16.850 -24.392 1.00 20.20 90 SER A C 1
ATOM 505 O O . SER A 1 88 ? -10.992 -18.072 -24.387 1.00 20.59 90 SER A O 1
ATOM 508 N N . GLY A 1 89 ? -9.707 -16.329 -25.060 1.00 20.06 91 GLY A N 1
ATOM 509 C CA . GLY A 1 89 ? -8.913 -17.160 -25.953 1.00 19.72 91 GLY A CA 1
ATOM 510 C C . GLY A 1 89 ? -9.864 -17.988 -26.805 1.00 19.44 91 GLY A C 1
ATOM 511 O O . GLY A 1 89 ? -9.735 -19.216 -26.898 1.00 18.78 91 GLY A O 1
ATOM 512 N N . MET A 1 90 ? -10.856 -17.299 -27.379 1.00 19.66 92 MET A N 1
ATOM 513 C CA . MET A 1 90 ? -11.968 -17.977 -28.088 1.00 19.78 92 MET A CA 1
ATOM 514 C C . MET A 1 90 ? -11.503 -18.466 -29.447 1.00 20.05 92 MET A C 1
ATOM 515 O O . MET A 1 90 ? -10.983 -17.704 -30.269 1.00 20.24 92 MET A O 1
ATOM 520 N N . THR A 1 91 ? -11.608 -19.770 -29.635 1.00 20.27 93 THR A N 1
ATOM 521 C CA . THR A 1 91 ? -11.202 -20.394 -30.881 1.00 20.29 93 THR A CA 1
ATOM 522 C C . THR A 1 91 ? -12.145 -20.008 -32.016 1.00 20.96 93 THR A C 1
ATOM 523 O O . THR A 1 91 ? -13.385 -20.186 -31.891 1.00 20.27 93 THR A O 1
ATOM 527 N N . ILE A 1 92 ? -11.555 -19.500 -33.117 1.00 21.92 94 ILE A N 1
ATOM 528 C CA . ILE A 1 92 ? -12.297 -19.181 -34.360 1.00 23.39 94 ILE A CA 1
ATOM 529 C C . ILE A 1 92 ? -12.756 -20.485 -35.035 1.00 24.64 94 ILE A C 1
ATOM 530 O O . ILE A 1 92 ? -11.964 -21.298 -35.355 1.00 25.39 94 ILE A O 1
ATOM 535 N N . LYS A 1 93 ? -14.063 -20.648 -35.244 1.00 26.57 95 LYS A N 1
ATOM 536 C CA . LYS A 1 93 ? -14.674 -21.852 -35.837 1.00 27.23 95 LYS A CA 1
ATOM 537 C C . LYS A 1 93 ? -15.767 -21.381 -36.775 1.00 27.63 95 LYS A C 1
ATOM 538 O O . LYS A 1 93 ? -16.547 -20.502 -36.452 1.00 26.19 95 LYS A O 1
ATOM 544 N N . GLU A 1 94 ? -15.843 -22.018 -37.922 1.00 28.92 96 GLU A N 1
ATOM 545 C CA . GLU A 1 94 ? -16.834 -21.686 -38.925 1.00 30.94 96 GLU A CA 1
ATOM 546 C C . GLU A 1 94 ? -18.257 -21.888 -38.412 1.00 31.25 96 GLU A C 1
ATOM 547 O O . GLU A 1 94 ? -19.157 -21.100 -38.681 1.00 31.60 96 GLU A O 1
ATOM 553 N N . GLU A 1 95 ? -18.436 -22.907 -37.595 1.00 32.08 97 GLU A N 1
ATOM 554 C CA . GLU A 1 95 ? -19.712 -23.157 -36.937 1.00 33.49 97 GLU A CA 1
ATOM 555 C C . GLU A 1 95 ? -20.159 -22.012 -36.002 1.00 31.29 97 GLU A C 1
ATOM 556 O O . GLU A 1 95 ? -21.327 -21.664 -35.913 1.00 31.58 97 GLU A O 1
ATOM 562 N N . ARG A 1 96 ? -19.221 -21.438 -35.286 1.00 28.83 98 ARG A N 1
ATOM 563 C CA . ARG A 1 96 ? -19.533 -20.373 -34.363 1.00 27.75 98 ARG A CA 1
ATOM 564 C C . ARG A 1 96 ? -19.801 -19.079 -35.115 1.00 28.23 98 ARG A C 1
ATOM 565 O O . ARG A 1 96 ? -20.614 -18.296 -34.673 1.00 27.33 98 ARG A O 1
ATOM 573 N N . ARG A 1 97 ? -19.139 -18.879 -36.270 1.00 29.41 99 ARG A N 1
ATOM 574 C CA . ARG A 1 97 ? -19.395 -17.710 -37.135 1.00 30.39 99 ARG A CA 1
ATOM 575 C C . ARG A 1 97 ? -20.862 -17.581 -37.588 1.00 31.30 99 ARG A C 1
ATOM 576 O O . ARG A 1 97 ? -21.315 -16.499 -37.944 1.00 30.50 99 ARG A O 1
ATOM 584 N N . LYS A 1 98 ? -21.580 -18.700 -37.581 1.00 32.13 100 LYS A N 1
ATOM 585 C CA . LYS A 1 98 ? -23.007 -18.700 -37.836 1.00 34.27 100 LYS A CA 1
ATOM 586 C C . LYS A 1 98 ? -23.751 -17.826 -36.818 1.00 32.78 100 LYS A C 1
ATOM 587 O O . LYS A 1 98 ? -24.713 -17.156 -37.184 1.00 32.95 100 LYS A O 1
ATOM 593 N N . ALA A 1 99 ? -23.300 -17.873 -35.563 1.00 30.13 101 ALA A N 1
ATOM 594 C CA . ALA A 1 99 ? -23.943 -17.181 -34.423 1.00 29.80 101 ALA A CA 1
ATOM 595 C C . ALA A 1 99 ? -23.279 -15.842 -34.044 1.00 27.90 101 ALA A C 1
ATOM 596 O O . ALA A 1 99 ? -23.951 -14.923 -33.634 1.00 27.78 101 ALA A O 1
ATOM 598 N N . ILE A 1 100 ? -21.953 -15.763 -34.147 1.00 26.54 102 ILE A N 1
ATOM 599 C CA . ILE A 1 100 ? -21.225 -14.580 -33.701 1.00 25.46 102 ILE A CA 1
ATOM 600 C C . ILE A 1 100 ? -20.166 -14.129 -34.728 1.00 25.37 102 ILE A C 1
ATOM 601 O O . ILE A 1 100 ? -19.940 -14.799 -35.741 1.00 25.54 102 ILE A O 1
ATOM 606 N N . ASP A 1 101 ? -19.568 -12.971 -34.454 1.00 24.85 103 ASP A N 1
ATOM 607 C CA . ASP A 1 101 ? -18.530 -12.379 -35.290 1.00 24.99 103 ASP A CA 1
ATOM 608 C C . ASP A 1 101 ? -17.215 -12.412 -34.515 1.00 23.74 103 ASP A C 1
ATOM 609 O O . ASP A 1 101 ? -17.221 -12.347 -33.265 1.00 23.33 103 ASP A O 1
ATOM 614 N N . PHE A 1 102 ? -16.119 -12.598 -35.256 1.00 23.17 104 PHE A N 1
ATOM 615 C CA . PHE A 1 102 ? -14.779 -12.669 -34.700 1.00 22.63 104 PHE A CA 1
ATOM 616 C C . PHE A 1 102 ? -13.906 -11.537 -35.222 1.00 22.56 104 PHE A C 1
ATOM 617 O O . PHE A 1 102 ? -14.023 -11.182 -36.380 1.00 23.31 104 PHE A O 1
ATOM 625 N N . SER A 1 103 ? -13.024 -10.989 -34.378 1.00 21.66 105 SER A N 1
ATOM 626 C CA . SER A 1 103 ? -11.876 -10.243 -34.889 1.00 22.00 105 SER A CA 1
ATOM 627 C C . SER A 1 103 ? -10.999 -11.128 -35.763 1.00 22.48 105 SER A C 1
ATOM 628 O O . SER A 1 103 ? -11.210 -12.361 -35.844 1.00 22.36 105 SER A O 1
ATOM 631 N N . ASP A 1 104 ? -10.015 -10.488 -36.401 1.00 23.07 106 ASP A N 1
ATOM 632 C CA . ASP A 1 104 ? -8.875 -11.183 -36.981 1.00 23.63 106 ASP A CA 1
ATOM 633 C C . ASP A 1 104 ? -8.147 -11.968 -35.896 1.00 22.96 106 ASP A C 1
ATOM 634 O O . ASP A 1 104 ? -8.249 -11.644 -34.733 1.00 21.99 106 ASP A O 1
ATOM 639 N N . PRO A 1 105 ? -7.438 -13.037 -36.282 1.00 23.48 107 PRO A N 1
ATOM 640 C CA . PRO A 1 105 ? -6.779 -13.894 -35.288 1.00 23.09 107 PRO A CA 1
ATOM 641 C C . PRO A 1 105 ? -5.693 -13.145 -34.593 1.00 23.39 107 PRO A C 1
ATOM 642 O O . PRO A 1 105 ? -4.980 -12.386 -35.228 1.00 25.17 107 PRO A O 1
ATOM 646 N N . TYR A 1 106 ? -5.535 -13.391 -33.309 1.00 22.65 108 TYR A N 1
ATOM 647 C CA . TYR A 1 106 ? -4.499 -12.741 -32.528 1.00 23.02 108 TYR A CA 1
ATOM 648 C C . TYR A 1 106 ? -3.550 -13.721 -31.800 1.00 23.19 108 TYR A C 1
ATOM 649 O O . TYR A 1 106 ? -2.704 -13.268 -31.041 1.00 23.20 108 TYR A O 1
ATOM 658 N N . TYR A 1 107 ? -3.695 -15.039 -32.033 1.00 23.00 109 TYR A N 1
ATOM 659 C CA . TYR A 1 107 ? -2.917 -16.054 -31.309 1.00 23.21 109 TYR A CA 1
ATOM 660 C C . TYR A 1 107 ? -3.103 -17.431 -31.963 1.00 23.35 109 TYR A C 1
ATOM 661 O O . TYR A 1 107 ? -4.206 -17.796 -32.321 1.00 23.07 109 TYR A O 1
ATOM 670 N N . ASP A 1 108 ? -2.018 -18.175 -32.092 1.00 24.06 110 ASP A N 1
ATOM 671 C CA . ASP A 1 108 ? -2.009 -19.495 -32.679 1.00 24.67 110 ASP A CA 1
ATOM 672 C C . ASP A 1 108 ? -1.903 -20.504 -31.564 1.00 24.15 110 ASP A C 1
ATOM 673 O O . ASP A 1 108 ? -0.960 -20.473 -30.789 1.00 23.92 110 ASP A O 1
ATOM 678 N N . SER A 1 109 ? -2.867 -21.413 -31.484 1.00 23.84 111 SER A N 1
ATOM 679 C CA . SER A 1 109 ? -2.957 -22.303 -30.324 1.00 23.43 111 SER A CA 1
ATOM 680 C C . SER A 1 109 ? -3.189 -23.725 -30.797 1.00 23.18 111 SER A C 1
ATOM 681 O O . SER A 1 109 ? -2.994 -24.052 -31.982 1.00 23.36 111 SER A O 1
ATOM 684 N N . GLY A 1 110 ? -3.569 -24.575 -29.850 1.00 22.91 112 GLY A N 1
ATOM 685 C CA . GLY A 1 110 ? -3.849 -25.984 -30.131 1.00 22.96 112 GLY A CA 1
ATOM 686 C C . GLY A 1 110 ? -4.414 -26.634 -28.889 1.00 22.88 112 GLY A C 1
ATOM 687 O O . GLY A 1 110 ? -4.827 -25.945 -27.949 1.00 22.42 112 GLY A O 1
ATOM 688 N N . LEU A 1 111 ? -4.378 -27.967 -28.873 1.00 23.11 113 LEU A N 1
ATOM 689 C CA . LEU A 1 111 ? -4.860 -28.756 -27.772 1.00 22.45 113 LEU A CA 1
ATOM 690 C C . LEU A 1 111 ? -3.747 -29.686 -27.256 1.00 22.64 113 LEU A C 1
ATOM 691 O O . LEU A 1 111 ? -2.942 -30.186 -28.036 1.00 23.18 113 LEU A O 1
ATOM 696 N N . ALA A 1 112 ? -3.726 -29.911 -25.941 1.00 22.24 114 ALA A N 1
ATOM 697 C CA . ALA A 1 112 ? -2.761 -30.776 -25.301 1.00 23.02 114 ALA A CA 1
ATOM 698 C C . ALA A 1 112 ? -3.462 -31.671 -24.257 1.00 23.01 114 ALA A C 1
ATOM 699 O O . ALA A 1 112 ? -4.476 -31.283 -23.669 1.00 22.18 114 ALA A O 1
ATOM 701 N N . ALA A 1 113 ? -2.890 -32.861 -24.050 1.00 23.57 115 ALA A N 1
ATOM 702 C CA . ALA A 1 113 ? -3.331 -33.806 -23.011 1.00 24.38 115 ALA A CA 1
ATOM 703 C C . ALA A 1 113 ? -2.451 -33.648 -21.785 1.00 24.91 115 ALA A C 1
ATOM 704 O O . ALA A 1 113 ? -1.256 -33.529 -21.915 1.00 25.63 115 ALA A O 1
ATOM 706 N N . MET A 1 114 ? -3.049 -33.665 -20.600 1.00 25.56 116 MET A N 1
ATOM 707 C CA . MET A 1 114 ? -2.343 -33.644 -19.314 1.00 26.66 116 MET A CA 1
ATOM 708 C C . MET A 1 114 ? -2.646 -34.941 -18.562 1.00 27.57 116 MET A C 1
ATOM 709 O O . MET A 1 114 ? -3.782 -35.404 -18.589 1.00 27.35 116 MET A O 1
ATOM 714 N N . VAL A 1 115 ? -1.631 -35.500 -17.891 1.00 28.52 117 VAL A N 1
ATOM 715 C CA . VAL A 1 115 ? -1.750 -36.722 -17.116 1.00 29.67 117 VAL A CA 1
ATOM 716 C C . VAL A 1 115 ? -0.987 -36.510 -15.797 1.00 31.78 117 VAL A C 1
ATOM 717 O O . VAL A 1 115 ? -0.193 -35.555 -15.687 1.00 32.39 117 VAL A O 1
ATOM 721 N N . GLN A 1 116 ? -1.221 -37.355 -14.794 1.00 33.23 118 GLN A N 1
ATOM 722 C CA . GLN A 1 116 ? -0.440 -37.259 -13.534 1.00 35.40 118 GLN A CA 1
ATOM 723 C C . GLN A 1 116 ? 1.048 -37.527 -13.777 1.00 36.61 118 GLN A C 1
ATOM 724 O O . GLN A 1 116 ? 1.388 -38.317 -14.665 1.00 36.61 118 GLN A O 1
ATOM 730 N N . ALA A 1 117 ? 1.927 -36.849 -13.033 1.00 38.53 119 ALA A N 1
ATOM 731 C CA . ALA A 1 117 ? 3.415 -37.050 -13.173 1.00 40.56 119 ALA A CA 1
ATOM 732 C C . ALA A 1 117 ? 3.794 -38.529 -13.132 1.00 41.69 119 ALA A C 1
ATOM 733 O O . ALA A 1 117 ? 4.587 -38.998 -13.888 1.00 42.31 119 ALA A O 1
ATOM 735 N N . ASN A 1 118 ? 3.190 -39.204 -12.170 1.00 44.88 120 ASN A N 1
ATOM 736 C CA . ASN A 1 118 ? 2.972 -40.663 -12.026 1.00 46.51 120 ASN A CA 1
ATOM 737 C C . ASN A 1 118 ? 2.887 -41.542 -13.302 1.00 43.87 120 ASN A C 1
ATOM 738 O O . ASN A 1 118 ? 3.392 -42.658 -13.353 1.00 43.05 120 ASN A O 1
ATOM 743 N N . ASN A 1 119 ? 2.163 -41.031 -14.296 1.00 41.34 121 ASN A N 1
ATOM 744 C CA . ASN A 1 119 ? 1.594 -41.852 -15.355 1.00 40.31 121 ASN A CA 1
ATOM 745 C C . ASN A 1 119 ? 2.624 -42.275 -16.387 1.00 40.60 121 ASN A C 1
ATOM 746 O O . ASN A 1 119 ? 3.400 -41.460 -16.892 1.00 40.04 121 ASN A O 1
ATOM 751 N N . THR A 1 120 ? 2.639 -43.570 -16.660 1.00 41.07 122 THR A N 1
ATOM 752 C CA . THR A 1 120 ? 3.579 -44.166 -17.579 1.00 41.51 122 THR A CA 1
ATOM 753 C C . THR A 1 120 ? 2.864 -44.823 -18.765 1.00 41.66 122 THR A C 1
ATOM 754 O O . THR A 1 120 ? 3.537 -45.288 -19.697 1.00 43.72 122 THR A O 1
ATOM 758 N N . THR A 1 121 ? 1.524 -44.819 -18.756 1.00 40.57 123 THR A N 1
ATOM 759 C CA . THR A 1 121 ? 0.677 -45.578 -19.702 1.00 40.58 123 THR A CA 1
ATOM 760 C C . THR A 1 121 ? 0.244 -44.736 -20.919 1.00 39.98 123 THR A C 1
ATOM 761 O O . THR A 1 121 ? 0.017 -45.294 -21.963 1.00 41.39 123 THR A O 1
ATOM 765 N N . ILE A 1 122 ? 0.061 -43.425 -20.773 1.00 38.84 124 ILE A N 1
ATOM 766 C CA . ILE A 1 122 ? -0.499 -42.611 -21.828 1.00 38.16 124 ILE A CA 1
ATOM 767 C C . ILE A 1 122 ? 0.654 -41.836 -22.444 1.00 39.36 124 ILE A C 1
ATOM 768 O O . ILE A 1 122 ? 1.135 -40.876 -21.847 1.00 37.87 124 ILE A O 1
ATOM 773 N N . LYS A 1 123 ? 1.071 -42.275 -23.641 1.00 41.47 125 LYS A N 1
ATOM 774 C CA . LYS A 1 123 ? 2.253 -41.759 -24.310 1.00 44.57 125 LYS A CA 1
ATOM 775 C C . LYS A 1 123 ? 1.898 -40.791 -25.429 1.00 47.72 125 LYS A C 1
ATOM 776 O O . LYS A 1 123 ? 2.678 -39.873 -25.703 1.00 51.31 125 LYS A O 1
ATOM 782 N N . SER A 1 124 ? 0.760 -40.991 -26.095 1.00 49.29 126 SER A N 1
ATOM 783 C CA . SER A 1 124 ? 0.247 -40.000 -27.061 1.00 49.49 126 SER A CA 1
ATOM 784 C C . SER A 1 124 ? -1.207 -39.567 -26.746 1.00 48.76 126 SER A C 1
ATOM 785 O O . SER A 1 124 ? -1.808 -40.042 -25.773 1.00 46.95 126 SER A O 1
ATOM 788 N N . ILE A 1 125 ? -1.764 -38.653 -27.547 1.00 47.17 127 ILE A N 1
ATOM 789 C CA . ILE A 1 125 ? -3.223 -38.395 -27.502 1.00 46.54 127 ILE A CA 1
ATOM 790 C C . ILE A 1 125 ? -4.061 -39.636 -27.981 1.00 45.96 127 ILE A C 1
ATOM 791 O O . ILE A 1 125 ? -5.184 -39.827 -27.513 1.00 44.67 127 ILE A O 1
ATOM 796 N N . ASP A 1 126 ? -3.494 -40.486 -28.849 1.00 46.33 128 ASP A N 1
ATOM 797 C CA . ASP A 1 126 ? -4.167 -41.698 -29.339 1.00 46.16 128 ASP A CA 1
ATOM 798 C C . ASP A 1 126 ? -4.415 -42.680 -28.209 1.00 45.61 128 ASP A C 1
ATOM 799 O O . ASP A 1 126 ? -5.378 -43.467 -28.258 1.00 49.52 128 ASP A O 1
ATOM 801 N N . ASP A 1 127 ? -3.572 -42.642 -27.174 1.00 43.57 129 ASP A N 1
ATOM 802 C CA . ASP A 1 127 ? -3.752 -43.514 -25.984 1.00 41.47 129 ASP A CA 1
ATOM 803 C C . ASP A 1 127 ? -4.934 -43.104 -25.096 1.00 38.72 129 ASP A C 1
ATOM 804 O O . ASP A 1 127 ? -5.209 -43.772 -24.095 1.00 37.59 129 ASP A O 1
ATOM 809 N N . LEU A 1 128 ? -5.606 -41.999 -25.436 1.00 36.37 130 LEU A N 1
ATOM 810 C CA . LEU A 1 128 ? -6.795 -41.588 -24.702 1.00 36.12 130 LEU A CA 1
ATOM 811 C C . LEU A 1 128 ? -8.096 -42.331 -25.121 1.00 36.01 130 LEU A C 1
ATOM 812 O O . LEU A 1 128 ? -9.098 -42.255 -24.402 1.00 36.22 130 LEU A O 1
ATOM 817 N N . ASN A 1 129 ? -8.072 -43.073 -26.227 1.00 35.56 131 ASN A N 1
ATOM 818 C CA . ASN A 1 129 ? -9.191 -43.980 -26.545 1.00 3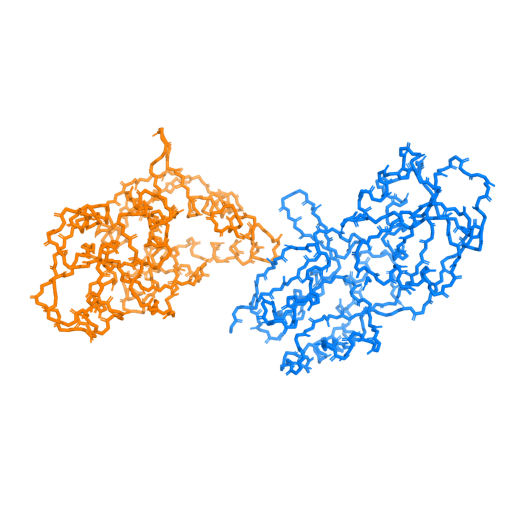6.19 131 ASN A CA 1
ATOM 819 C C . ASN A 1 129 ? -9.431 -44.940 -25.394 1.00 35.95 131 ASN A C 1
ATOM 820 O O . ASN A 1 129 ? -8.491 -45.465 -24.820 1.00 35.73 131 ASN A O 1
ATOM 825 N N . GLY A 1 130 ? -10.684 -45.113 -25.002 1.00 35.72 132 GLY A N 1
ATOM 826 C CA . GLY A 1 130 ? -11.006 -45.976 -23.869 1.00 36.42 132 GLY A CA 1
ATOM 827 C C . GLY A 1 130 ? -10.771 -45.403 -22.474 1.00 36.13 132 GLY A C 1
ATOM 828 O O . GLY A 1 130 ? -11.080 -46.048 -21.508 1.00 37.64 132 GLY A O 1
ATOM 829 N N . LYS A 1 131 ? -10.283 -44.175 -22.364 1.00 35.18 133 LYS A N 1
ATOM 830 C CA . LYS A 1 131 ? -9.991 -43.555 -21.068 1.00 34.98 133 LYS A CA 1
ATOM 831 C C . LYS A 1 131 ? -11.026 -42.487 -20.667 1.00 33.52 133 LYS A C 1
ATOM 832 O O . LYS A 1 131 ? -11.845 -42.051 -21.495 1.00 33.20 133 LYS A O 1
ATOM 838 N N . VAL A 1 132 ? -10.955 -42.078 -19.399 1.00 31.94 134 VAL A N 1
ATOM 839 C CA . VAL A 1 132 ? -11.802 -41.047 -18.833 1.00 30.83 134 VAL A CA 1
ATOM 840 C C . VAL A 1 132 ? -11.036 -39.730 -18.920 1.00 28.97 134 VAL A C 1
ATOM 841 O O . VAL A 1 132 ? -9.989 -39.571 -18.288 1.00 28.38 134 VAL A O 1
ATOM 845 N N . ILE A 1 133 ? -11.561 -38.803 -19.714 1.00 27.75 135 ILE A N 1
ATOM 846 C CA . ILE A 1 133 ? -10.910 -37.534 -19.978 1.00 26.51 135 ILE A CA 1
ATOM 847 C C . ILE A 1 133 ? -11.710 -36.393 -19.330 1.00 26.57 135 ILE A C 1
ATOM 848 O O . ILE A 1 133 ? -12.910 -36.317 -19.541 1.00 26.99 135 ILE A O 1
ATOM 853 N N . ALA A 1 134 ? -11.059 -35.570 -18.496 1.00 26.30 136 ALA A N 1
ATOM 854 C CA . ALA A 1 134 ? -11.670 -34.358 -17.887 1.00 25.81 136 ALA A CA 1
ATOM 855 C C . ALA A 1 134 ? -11.505 -33.252 -18.882 1.00 24.92 136 ALA A C 1
ATOM 856 O O . ALA A 1 134 ? -10.447 -33.140 -19.514 1.00 24.35 136 ALA A O 1
ATOM 858 N N . ALA A 1 135 ? -12.540 -32.436 -19.040 1.00 25.08 137 ALA A N 1
ATOM 859 C CA . ALA A 1 135 ? -12.499 -31.328 -19.998 1.00 24.35 137 ALA A CA 1
ATOM 860 C C . ALA A 1 135 ? -13.526 -30.253 -19.563 1.00 24.54 137 ALA A C 1
ATOM 861 O O . ALA A 1 135 ? -14.342 -30.492 -18.655 1.00 24.88 137 ALA A O 1
ATOM 863 N N . LYS A 1 136 ? -13.477 -29.079 -20.207 1.00 23.98 138 LYS A N 1
ATOM 864 C CA . LYS A 1 136 ? -14.300 -27.940 -19.783 1.00 24.32 138 LYS A CA 1
ATOM 865 C C . LYS A 1 136 ? -15.568 -27.791 -20.642 1.00 24.28 138 LYS A C 1
ATOM 866 O O . LYS A 1 136 ? -15.492 -27.706 -21.869 1.00 23.70 138 LYS A O 1
ATOM 872 N N . THR A 1 137 ? -16.716 -27.705 -19.976 1.00 25.29 139 THR A N 1
ATOM 873 C CA . THR A 1 137 ? -18.034 -27.589 -20.595 1.00 25.86 139 THR A CA 1
ATOM 874 C C . THR A 1 137 ? -18.124 -26.455 -21.572 1.00 25.42 139 THR A C 1
ATOM 875 O O . THR A 1 137 ? -17.638 -25.352 -21.283 1.00 24.82 139 THR A O 1
ATOM 879 N N . GLY A 1 138 ? -18.696 -26.738 -22.749 1.00 25.37 140 GLY A N 1
ATOM 880 C CA . GLY A 1 138 ? -18.886 -25.714 -23.769 1.00 25.00 140 GLY A CA 1
ATOM 881 C C . GLY A 1 138 ? -17.687 -25.293 -24.604 1.00 25.16 140 GLY A C 1
ATOM 882 O O . GLY A 1 138 ? -17.846 -24.476 -25.506 1.00 25.42 140 GLY A O 1
ATOM 883 N N . THR A 1 139 ? -16.493 -25.844 -24.345 1.00 24.64 141 THR A N 1
ATOM 884 C CA . THR A 1 139 ? -15.321 -25.463 -25.105 1.00 24.04 141 THR A CA 1
ATOM 885 C C . THR A 1 139 ? -15.070 -26.325 -26.330 1.00 24.12 141 THR A C 1
ATOM 886 O O . THR A 1 139 ? -15.609 -27.428 -26.462 1.00 25.94 141 THR A O 1
ATOM 890 N N . ALA A 1 140 ? -14.220 -25.819 -27.208 1.00 22.93 142 ALA A N 1
ATOM 891 C CA . ALA A 1 140 ? -13.858 -26.518 -28.432 1.00 23.01 142 ALA A CA 1
ATOM 892 C C . ALA A 1 140 ? -13.217 -27.866 -28.142 1.00 23.01 142 ALA A C 1
ATOM 893 O O . ALA A 1 140 ? -13.218 -28.730 -28.996 1.00 23.80 142 ALA A O 1
ATOM 895 N N . THR A 1 141 ? -12.615 -28.025 -26.973 1.00 22.49 143 THR A N 1
ATOM 896 C CA . THR A 1 141 ? -11.984 -29.282 -26.598 1.00 22.92 143 THR A CA 1
ATOM 897 C C . THR A 1 141 ? -12.962 -30.489 -26.664 1.00 24.17 143 THR A C 1
ATOM 898 O O . THR A 1 141 ? -12.572 -31.561 -27.118 1.00 25.22 143 THR A O 1
ATOM 902 N N . ILE A 1 142 ? -14.215 -30.299 -26.258 1.00 24.94 144 ILE A N 1
ATOM 903 C CA . ILE A 1 142 ? -15.174 -31.363 -26.233 1.00 26.53 144 ILE A CA 1
ATOM 904 C C . ILE A 1 142 ? -15.483 -31.815 -27.668 1.00 27.77 144 ILE A C 1
ATOM 905 O O . ILE A 1 142 ? -15.511 -33.022 -27.985 1.00 28.53 144 ILE A O 1
ATOM 910 N N . ASP A 1 143 ? -15.735 -30.835 -28.532 1.00 28.44 145 ASP A N 1
ATOM 911 C CA . ASP A 1 143 ? -15.984 -31.073 -29.985 1.00 29.36 145 ASP A CA 1
ATOM 912 C C . ASP A 1 143 ? -14.856 -31.834 -30.652 1.00 28.81 145 ASP A C 1
ATOM 913 O O . ASP A 1 143 ? -15.097 -32.721 -31.470 1.00 30.16 145 ASP A O 1
ATOM 918 N N . TRP A 1 144 ? -13.634 -31.532 -30.257 1.00 27.87 146 TRP A N 1
ATOM 919 C CA . TRP A 1 144 ? -12.474 -32.160 -30.853 1.00 27.74 146 TRP A CA 1
ATOM 920 C C . TRP A 1 144 ? -12.376 -33.599 -30.415 1.00 28.21 146 TRP A C 1
ATOM 921 O O . TRP A 1 144 ? -12.171 -34.502 -31.242 1.00 28.06 146 TRP A O 1
ATOM 932 N N . ILE A 1 145 ? -12.546 -33.831 -29.106 1.00 28.28 147 ILE A N 1
ATOM 933 C CA . ILE A 1 145 ? -12.561 -35.197 -28.558 1.00 28.93 147 ILE A CA 1
ATOM 934 C C . ILE A 1 145 ? -13.652 -36.047 -29.249 1.00 30.56 147 ILE A C 1
ATOM 935 O O . ILE A 1 145 ? -13.393 -37.170 -29.708 1.00 31.46 147 ILE A O 1
ATOM 940 N N . LYS A 1 146 ? -14.854 -35.499 -29.339 1.00 31.24 148 LYS A N 1
ATOM 941 C CA . LYS A 1 146 ? -15.982 -36.216 -29.930 1.00 33.37 148 LYS A CA 1
ATOM 942 C C . LYS A 1 146 ? -15.686 -36.523 -31.411 1.00 35.23 148 LYS A C 1
ATOM 943 O O . LYS A 1 146 ? -16.046 -37.596 -31.907 1.00 37.46 148 LYS A O 1
ATOM 945 N N . ALA A 1 147 ? -14.975 -35.627 -32.098 1.00 34.22 149 ALA A N 1
ATOM 946 C CA . ALA A 1 147 ? -14.674 -35.814 -33.507 1.00 33.74 149 ALA A CA 1
ATOM 947 C C . ALA A 1 147 ? -13.590 -36.830 -33.725 1.00 33.88 149 ALA A C 1
ATOM 948 O O . ALA A 1 147 ? -13.608 -37.527 -34.735 1.00 35.79 149 ALA A O 1
ATOM 950 N N . HIS A 1 148 ? -12.616 -36.912 -32.810 1.00 32.80 150 HIS A N 1
ATOM 951 C CA . HIS A 1 148 ? -11.337 -37.609 -33.107 1.00 32.44 150 HIS A CA 1
ATOM 952 C C . HIS A 1 148 ? -10.948 -38.754 -32.189 1.00 31.53 150 HIS A C 1
ATOM 953 O O . HIS A 1 148 ? -9.974 -39.449 -32.468 1.00 31.50 150 HIS A O 1
ATOM 960 N N . LEU A 1 149 ? -11.635 -38.919 -31.065 1.00 30.42 151 LEU A N 1
ATOM 961 C CA . LEU A 1 149 ? -11.285 -39.953 -30.106 1.00 30.34 151 LEU A CA 1
ATOM 962 C C . LEU A 1 149 ? -12.526 -40.787 -29.782 1.00 30.62 151 LEU A C 1
ATOM 963 O O . LEU A 1 149 ? -13.632 -40.374 -30.076 1.00 30.65 151 LEU A O 1
ATOM 968 N N . LYS A 1 150 ? -12.323 -41.955 -29.193 1.00 30.64 152 LYS A N 1
ATOM 969 C CA . LYS A 1 150 ? -13.409 -42.826 -28.780 1.00 31.91 152 LYS A CA 1
ATOM 970 C C . LYS A 1 150 ? -13.158 -43.115 -27.271 1.00 31.92 152 LYS A C 1
ATOM 971 O O . LYS A 1 150 ? -12.795 -44.216 -26.892 1.00 32.69 152 LYS A O 1
ATOM 973 N N . PRO A 1 151 ? -13.344 -42.089 -26.387 1.00 31.75 153 PRO A N 1
ATOM 974 C CA . PRO A 1 151 ? -13.069 -42.233 -24.933 1.00 31.88 153 PRO A CA 1
ATOM 975 C C . PRO A 1 151 ? -14.121 -43.041 -24.202 1.00 33.48 153 PRO A C 1
ATOM 976 O O . PRO A 1 151 ? -15.234 -43.169 -24.692 1.00 33.63 153 PRO A O 1
ATOM 980 N N . LYS A 1 152 ? -13.754 -43.573 -23.040 1.00 34.48 154 LYS A N 1
ATOM 981 C CA . LYS A 1 152 ? -14.712 -44.192 -22.148 1.00 35.95 154 LYS A CA 1
ATOM 982 C C . LYS A 1 152 ? -15.710 -43.183 -21.637 1.00 35.69 154 LYS A C 1
ATOM 983 O O . LYS A 1 152 ? -16.878 -43.486 -21.550 1.00 36.50 154 LYS A O 1
ATOM 989 N N . GLU A 1 153 ? -15.225 -42.001 -21.285 1.00 34.90 155 GLU A N 1
ATOM 990 C CA . GLU A 1 153 ? -16.067 -40.920 -20.763 1.00 35.07 155 GLU A CA 1
ATOM 991 C C . GLU A 1 153 ? -15.415 -39.541 -20.972 1.00 33.58 155 GLU A C 1
ATOM 992 O O . GLU A 1 153 ? -14.200 -39.405 -20.902 1.00 32.19 155 GLU A O 1
ATOM 998 N N . ILE A 1 154 ? -16.253 -38.543 -21.246 1.00 33.32 156 ILE A N 1
ATOM 999 C CA . ILE A 1 154 ? -15.868 -37.129 -21.150 1.00 32.16 156 ILE A CA 1
ATOM 1000 C C . ILE A 1 154 ? -16.537 -36.528 -19.889 1.00 32.45 156 ILE A C 1
ATOM 1001 O O . ILE A 1 154 ? -17.729 -36.250 -19.889 1.00 31.73 156 ILE A O 1
ATOM 1006 N N . ARG A 1 155 ? -15.751 -36.386 -18.819 1.00 32.57 157 ARG A N 1
ATOM 1007 C CA . ARG A 1 155 ? -16.202 -35.747 -17.610 1.00 33.51 157 ARG A CA 1
ATOM 1008 C C . ARG A 1 155 ? -16.023 -34.226 -17.673 1.00 32.15 157 ARG A C 1
ATOM 1009 O O . ARG A 1 155 ? -14.913 -33.713 -17.737 1.00 29.92 157 ARG A O 1
ATOM 1017 N N . GLN A 1 156 ? -17.156 -33.533 -17.648 1.00 32.78 158 GLN A N 1
ATOM 1018 C CA . GLN A 1 156 ? -17.233 -32.125 -17.933 1.00 32.74 158 GLN A CA 1
ATOM 1019 C C . GLN A 1 156 ? -17.246 -31.281 -16.674 1.00 31.42 158 GLN A C 1
ATOM 1020 O O . GLN A 1 156 ? -17.985 -31.558 -15.747 1.00 31.87 158 GLN A O 1
ATOM 1026 N N . PHE A 1 157 ? -16.439 -30.237 -16.659 1.00 29.38 159 PHE A N 1
ATOM 1027 C CA . PHE A 1 157 ? -16.427 -29.284 -15.559 1.00 29.43 159 PHE A CA 1
ATOM 1028 C C . PHE A 1 157 ? -16.637 -27.882 -16.087 1.00 28.45 159 PHE A C 1
ATOM 1029 O O . PHE A 1 157 ? -16.086 -27.521 -17.135 1.00 27.23 159 PHE A O 1
ATOM 1037 N N . PRO A 1 158 ? -17.393 -27.061 -15.353 1.00 28.54 160 PRO A N 1
ATOM 1038 C CA . PRO A 1 158 ? -17.564 -25.670 -15.832 1.00 27.80 160 PRO A CA 1
ATOM 1039 C C . PRO A 1 158 ? -16.286 -24.866 -16.022 1.00 26.27 160 PRO A C 1
ATOM 1040 O O . PRO A 1 158 ? -16.244 -23.989 -16.875 1.00 25.84 160 PRO A O 1
ATOM 1044 N N . ASN A 1 159 ? -15.292 -25.121 -15.188 1.00 26.45 161 ASN A N 1
ATOM 1045 C CA . ASN A 1 159 ? -13.993 -24.411 -15.204 1.00 25.65 161 ASN A CA 1
ATOM 1046 C C . ASN A 1 159 ? -12.845 -25.414 -15.178 1.00 25.78 161 ASN A C 1
ATOM 1047 O O . ASN A 1 159 ? -12.960 -26.513 -14.593 1.00 26.84 161 ASN A O 1
ATOM 1052 N N . ILE A 1 160 ? -11.763 -25.065 -15.855 1.00 25.06 162 ILE A N 1
ATOM 1053 C CA . ILE A 1 160 ? -10.727 -26.015 -16.181 1.00 24.93 162 ILE A CA 1
ATOM 1054 C C . ILE A 1 160 ? -9.958 -26.353 -14.908 1.00 26.66 162 ILE A C 1
ATOM 1055 O O . ILE A 1 160 ? -9.473 -27.448 -14.747 1.00 26.77 162 ILE A O 1
ATOM 1060 N N . ASP A 1 161 ? -9.906 -25.414 -13.970 1.00 28.57 163 ASP A N 1
ATOM 1061 C CA . ASP A 1 161 ? -9.275 -25.661 -12.657 1.00 30.93 163 ASP A CA 1
ATOM 1062 C C . ASP A 1 161 ? -9.769 -26.954 -12.007 1.00 30.95 163 ASP A C 1
ATOM 1063 O O . ASP A 1 161 ? -8.970 -27.688 -11.410 1.00 31.22 163 ASP A O 1
ATOM 1068 N N . GLN A 1 162 ? -11.058 -27.240 -12.137 1.00 30.57 164 GLN A N 1
ATOM 1069 C CA . GLN A 1 162 ? -11.643 -28.441 -11.475 1.00 32.37 164 GLN A CA 1
ATOM 1070 C C . GLN A 1 162 ? -11.273 -29.711 -12.242 1.00 30.46 164 GLN A C 1
ATOM 1071 O O . GLN A 1 162 ? -11.074 -30.744 -11.626 1.00 30.55 164 GLN A O 1
ATOM 1077 N N . ALA A 1 163 ? -11.189 -29.604 -13.579 1.00 27.69 165 ALA A N 1
ATOM 1078 C CA . ALA A 1 163 ? -10.677 -30.670 -14.422 1.00 26.39 165 ALA A CA 1
ATOM 1079 C C . ALA A 1 163 ? -9.292 -31.109 -13.943 1.00 26.10 165 ALA A C 1
ATOM 1080 O O . ALA A 1 163 ? -9.018 -32.314 -13.811 1.00 26.08 165 ALA A O 1
ATOM 1082 N N . TYR A 1 164 ? -8.432 -30.138 -13.676 1.00 25.48 166 TYR A N 1
ATOM 1083 C CA . TYR A 1 164 ? -7.082 -30.443 -13.277 1.00 26.13 166 TYR A CA 1
ATOM 1084 C C . TYR A 1 164 ? -7.052 -31.020 -11.852 1.00 27.83 166 TYR A C 1
ATOM 1085 O O . TYR A 1 164 ? -6.302 -31.944 -11.580 1.00 28.44 166 TYR A O 1
ATOM 1094 N N . LEU A 1 165 ? -7.889 -30.489 -10.965 1.00 28.54 167 LEU A N 1
ATOM 1095 C CA . LEU A 1 165 ? -8.050 -31.045 -9.648 1.00 30.45 167 LEU A CA 1
ATOM 1096 C C . LEU A 1 165 ? -8.487 -32.526 -9.745 1.00 30.88 167 LEU A C 1
ATOM 1097 O O . LEU A 1 165 ? -7.936 -33.381 -9.057 1.00 31.69 167 LEU A O 1
ATOM 1102 N N . ALA A 1 166 ? -9.472 -32.829 -10.596 1.00 30.25 168 ALA A N 1
ATOM 1103 C CA . ALA A 1 166 ? -9.957 -34.226 -10.743 1.00 30.87 168 ALA A CA 1
ATOM 1104 C C . ALA A 1 166 ? -8.820 -35.155 -11.198 1.00 30.80 168 ALA A C 1
ATOM 1105 O O . ALA A 1 166 ? -8.713 -36.295 -10.736 1.00 31.50 168 ALA A O 1
ATOM 1107 N N . LEU A 1 167 ? -7.923 -34.624 -12.036 1.00 30.24 169 LEU A N 1
ATOM 1108 C CA . LEU A 1 167 ? -6.734 -35.379 -12.457 1.00 30.46 169 LEU A CA 1
ATOM 1109 C C . LEU A 1 167 ? -5.770 -35.597 -11.311 1.00 31.91 169 LEU A C 1
ATOM 1110 O O . LEU A 1 167 ? -5.290 -36.712 -11.118 1.00 32.96 169 LEU A O 1
ATOM 1115 N N . GLU A 1 168 ? -5.466 -34.537 -10.568 1.00 32.54 170 GLU A N 1
ATOM 1116 C CA . GLU A 1 168 ? -4.553 -34.643 -9.414 1.00 34.34 170 GLU A CA 1
ATOM 1117 C C . GLU A 1 168 ? -5.051 -35.620 -8.385 1.00 35.68 170 GLU A C 1
ATOM 1118 O O . GLU A 1 168 ? -4.257 -36.287 -7.746 1.00 36.11 170 GLU A O 1
ATOM 1124 N N . ALA A 1 169 ? -6.372 -35.687 -8.228 1.00 36.03 171 ALA A N 1
ATOM 1125 C CA . ALA A 1 169 ? -6.981 -36.550 -7.237 1.00 38.17 171 ALA A CA 1
ATOM 1126 C C . ALA A 1 169 ? -7.113 -37.980 -7.761 1.00 39.24 171 ALA A C 1
ATOM 1127 O O . ALA A 1 169 ? -7.548 -38.852 -7.020 1.00 40.66 171 ALA A O 1
ATOM 1129 N N . GLY A 1 170 ? -6.722 -38.223 -9.018 1.00 38.26 172 GLY A N 1
ATOM 1130 C CA . GLY A 1 170 ? -6.798 -39.554 -9.602 1.00 38.94 172 GLY A CA 1
ATOM 1131 C C . GLY A 1 170 ? -8.193 -40.027 -10.004 1.00 39.28 172 GLY A C 1
ATOM 1132 O O . GLY A 1 170 ? -8.410 -41.225 -10.156 1.00 40.37 172 GLY A O 1
ATOM 1133 N N . ARG A 1 171 ? -9.127 -39.102 -10.206 1.00 38.45 173 ARG A N 1
ATOM 1134 C CA . ARG A 1 171 ? -10.494 -39.470 -10.576 1.00 38.51 173 ARG A CA 1
ATOM 1135 C C . ARG A 1 171 ? -10.665 -39.625 -12.109 1.00 36.10 173 ARG A C 1
ATOM 1136 O O . ARG A 1 171 ? -11.659 -40.159 -12.566 1.00 35.68 173 ARG A O 1
ATOM 1144 N N . VAL A 1 172 ? -9.703 -39.139 -12.893 1.00 34.17 174 VAL A N 1
ATOM 1145 C CA . VAL A 1 172 ? -9.748 -39.231 -14.365 1.00 32.66 174 VAL A CA 1
ATOM 1146 C C . VAL A 1 172 ? -8.371 -39.667 -14.792 1.00 32.38 174 VAL A C 1
ATOM 1147 O O . VAL A 1 172 ? -7.404 -39.506 -14.044 1.00 32.60 174 VAL A O 1
ATOM 1151 N N . ASP A 1 173 ? -8.281 -40.279 -15.964 1.00 32.26 175 ASP A N 1
ATOM 1152 C CA . ASP A 1 173 ? -6.982 -40.679 -16.504 1.00 32.04 175 ASP A CA 1
ATOM 1153 C C . ASP A 1 173 ? -6.199 -39.508 -17.058 1.00 30.67 175 ASP A C 1
ATOM 1154 O O . ASP A 1 173 ? -4.958 -39.517 -17.024 1.00 30.80 175 ASP A O 1
ATOM 1159 N N . ALA A 1 174 ? -6.904 -38.509 -17.586 1.00 29.36 176 ALA A N 1
ATOM 1160 C CA . ALA A 1 174 ? -6.241 -37.375 -18.253 1.00 27.98 176 ALA A CA 1
ATOM 1161 C C . ALA A 1 174 ? -7.176 -36.170 -18.271 1.00 26.76 176 ALA A C 1
ATOM 1162 O O . ALA A 1 174 ? -8.363 -36.320 -18.030 1.00 27.33 176 ALA A O 1
ATOM 1164 N N . ALA A 1 175 ? -6.641 -34.987 -18.555 1.00 25.72 177 ALA A N 1
ATOM 1165 C CA . ALA A 1 175 ? -7.442 -33.810 -18.923 1.00 24.87 177 ALA A CA 1
ATOM 1166 C C . ALA A 1 175 ? -6.908 -33.330 -20.251 1.00 24.09 177 ALA A C 1
ATOM 1167 O O . ALA A 1 175 ? -5.748 -33.550 -20.538 1.00 23.99 177 ALA A O 1
ATOM 1169 N N . MET A 1 176 ? -7.745 -32.634 -21.029 1.00 23.31 178 MET A N 1
ATOM 1170 C CA . MET A 1 176 ? -7.303 -31.987 -22.228 1.00 23.05 178 MET A CA 1
ATOM 1171 C C . MET A 1 176 ? -7.793 -30.564 -22.230 1.00 22.13 178 MET A C 1
ATOM 1172 O O . MET A 1 176 ? -8.923 -30.292 -21.802 1.00 22.18 178 MET A O 1
ATOM 1177 N N . HIS A 1 177 ? -6.988 -29.664 -22.793 1.00 21.20 179 HIS A N 1
ATOM 1178 C CA . HIS A 1 177 ? -7.443 -28.319 -23.077 1.00 20.43 179 HIS A CA 1
ATOM 1179 C C . HIS A 1 177 ? -6.449 -27.575 -23.952 1.00 20.29 179 HIS A C 1
ATOM 1180 O O . HIS A 1 177 ? -5.499 -28.152 -24.447 1.00 20.22 179 HIS A O 1
ATOM 1187 N N . ASP A 1 178 ? -6.660 -26.273 -24.136 1.00 19.74 180 ASP A N 1
ATOM 1188 C CA .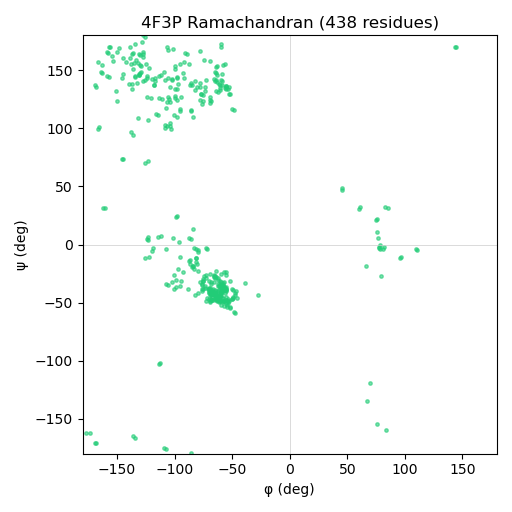 ASP A 1 178 ? -5.785 -25.492 -24.958 1.00 19.45 180 ASP A CA 1
ATOM 1189 C C . ASP A 1 178 ? -4.333 -25.614 -24.484 1.00 19.88 180 ASP A C 1
ATOM 1190 O O . ASP A 1 178 ? -4.021 -25.488 -23.285 1.00 20.24 180 ASP A O 1
ATOM 1195 N N . THR A 1 179 ? -3.446 -25.768 -25.450 1.00 19.94 181 THR A N 1
ATOM 1196 C CA . THR A 1 179 ? -2.011 -25.944 -25.198 1.00 20.57 181 THR A CA 1
ATOM 1197 C C . THR A 1 179 ? -1.390 -24.950 -24.193 1.00 20.71 181 THR A C 1
ATOM 1198 O O . THR A 1 179 ? -0.829 -25.370 -23.181 1.00 21.21 181 THR A O 1
ATOM 1202 N N . PRO A 1 180 ? -1.469 -23.654 -24.481 1.00 20.43 182 PRO A N 1
ATOM 1203 C CA . PRO A 1 180 ? -0.843 -22.724 -23.545 1.00 20.85 182 PRO A CA 1
ATOM 1204 C C . PRO A 1 180 ? -1.421 -22.777 -22.091 1.00 20.85 182 PRO A C 1
ATOM 1205 O O . PRO A 1 180 ? -0.655 -22.544 -21.166 1.00 21.58 182 PRO A O 1
ATOM 1209 N N . ASN A 1 181 ? -2.698 -23.090 -21.908 1.00 20.01 183 ASN A N 1
ATOM 1210 C CA . ASN A 1 181 ? -3.291 -23.235 -20.566 1.00 20.47 183 ASN A CA 1
ATOM 1211 C C . ASN A 1 181 ? -2.725 -24.489 -19.869 1.00 21.46 183 ASN A C 1
ATOM 1212 O O . ASN A 1 181 ? -2.380 -24.475 -18.717 1.00 22.21 183 ASN A O 1
ATOM 1217 N N . VAL A 1 182 ? -2.631 -25.579 -20.594 1.00 22.07 184 VAL A N 1
ATOM 1218 C CA . VAL A 1 182 ? -2.067 -26.817 -20.060 1.00 23.05 184 VAL A CA 1
ATOM 1219 C C . VAL A 1 182 ? -0.611 -26.616 -19.719 1.00 24.22 184 VAL A C 1
ATOM 1220 O O . VAL A 1 182 ? -0.170 -27.027 -18.676 1.00 24.94 184 VAL A O 1
ATOM 1224 N N . LEU A 1 183 ? 0.129 -25.992 -20.614 1.00 25.32 185 LEU A N 1
ATOM 1225 C CA . LEU A 1 183 ? 1.597 -25.796 -20.423 1.00 27.52 185 LEU A CA 1
ATOM 1226 C C . LEU A 1 183 ? 1.856 -24.868 -19.254 1.00 28.87 185 LEU A C 1
ATOM 1227 O O . LEU A 1 183 ? 2.704 -25.101 -18.436 1.00 30.51 185 LEU A O 1
ATOM 1232 N N . PHE A 1 184 ? 1.077 -23.811 -19.184 1.00 29.97 186 PHE A N 1
ATOM 1233 C CA . PHE A 1 184 ? 1.146 -22.878 -18.068 1.00 31.10 186 PHE A CA 1
ATOM 1234 C C . PHE A 1 184 ? 0.844 -23.545 -16.719 1.00 30.99 186 PHE A C 1
ATOM 1235 O O . PHE A 1 184 ? 1.569 -23.319 -15.745 1.00 31.69 186 PHE A O 1
ATOM 1243 N N . PHE A 1 185 ? -0.177 -24.399 -16.648 1.00 29.47 187 PHE A N 1
ATOM 1244 C CA . PHE A 1 185 ? -0.430 -25.110 -15.395 1.00 29.90 187 PHE A CA 1
ATOM 1245 C C . PHE A 1 185 ? 0.725 -26.032 -15.027 1.00 31.47 187 PHE A C 1
ATOM 1246 O O . PHE A 1 185 ? 1.204 -26.025 -13.900 1.00 32.11 187 PHE A O 1
ATOM 1254 N N . VAL A 1 186 ? 1.173 -26.827 -16.003 1.00 31.60 188 VAL A 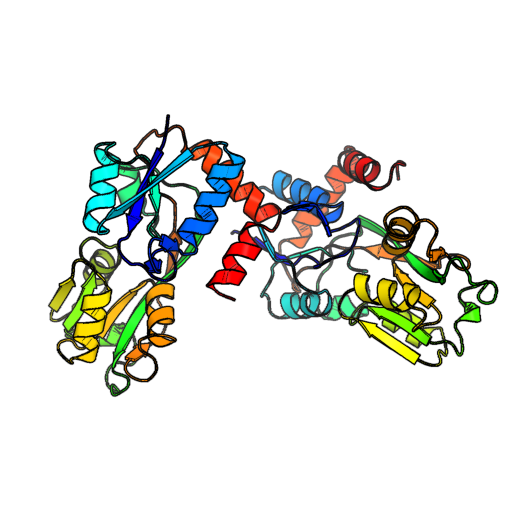N 1
ATOM 1255 C CA . VAL A 1 186 ? 2.249 -27.776 -15.788 1.00 32.81 188 VAL A CA 1
ATOM 1256 C C . VAL A 1 186 ? 3.530 -27.100 -15.272 1.00 34.80 188 VAL A C 1
ATOM 1257 O O . VAL A 1 186 ? 4.233 -27.639 -14.417 1.00 36.63 188 VAL A O 1
ATOM 1261 N N . ASN A 1 187 ? 3.807 -25.900 -15.749 1.00 34.86 189 ASN A N 1
ATOM 1262 C CA . ASN A 1 187 ? 4.993 -25.201 -15.313 1.00 36.72 189 ASN A CA 1
ATO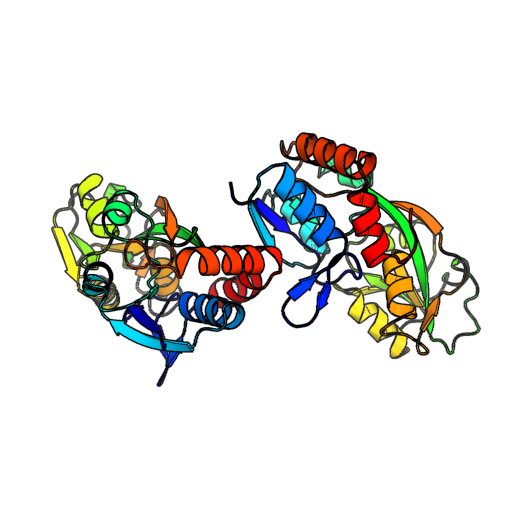M 1263 C C . ASN A 1 187 ? 4.860 -24.392 -14.024 1.00 36.65 189 ASN A C 1
ATOM 1264 O O . ASN A 1 187 ? 5.856 -24.082 -13.405 1.00 38.65 189 ASN A O 1
ATOM 1269 N N . ASN A 1 188 ? 3.651 -24.063 -13.631 1.00 35.30 190 ASN A N 1
ATOM 1270 C CA . ASN A 1 188 ? 3.430 -23.244 -12.448 1.00 36.46 190 ASN A CA 1
ATOM 1271 C C . ASN A 1 188 ? 2.721 -24.069 -11.373 1.00 36.55 190 ASN A C 1
ATOM 1272 O O . ASN A 1 188 ? 3.351 -24.908 -10.748 1.00 37.18 190 ASN A O 1
ATOM 1277 N N . GLU A 1 189 ? 1.423 -23.894 -11.182 1.00 35.94 191 GLU A N 1
ATOM 1278 C CA . GLU A 1 189 ? 0.750 -24.528 -10.039 1.00 36.64 191 GLU A CA 1
ATOM 1279 C C . GLU A 1 189 ? 0.936 -26.084 -10.057 1.00 36.91 191 GLU A C 1
ATOM 1280 O O . GLU A 1 189 ? 1.164 -26.701 -9.015 1.00 37.69 191 GLU A O 1
ATOM 1282 N N . GLY A 1 190 ? 0.904 -26.711 -11.238 1.00 35.75 192 GLY A N 1
ATOM 1283 C CA . GLY A 1 190 ? 1.016 -28.164 -11.342 1.00 35.87 192 GLY A CA 1
ATOM 1284 C C . GLY A 1 190 ? 2.411 -28.791 -11.389 1.00 37.42 192 GLY A C 1
ATOM 1285 O O . GLY A 1 190 ? 2.537 -29.989 -11.573 1.00 36.65 192 GLY A O 1
ATOM 1286 N N . LYS A 1 191 ? 3.449 -27.980 -11.240 1.00 39.93 193 LYS A N 1
ATOM 1287 C CA . LYS A 1 191 ? 4.861 -28.426 -11.290 1.00 42.82 193 LYS A CA 1
ATOM 1288 C C . LYS A 1 191 ? 5.112 -29.666 -10.411 1.00 44.33 193 LYS A C 1
ATOM 1289 O O . LYS A 1 191 ? 4.994 -29.610 -9.171 1.00 45.79 193 LYS A O 1
ATOM 1295 N N . GLY A 1 192 ? 5.472 -30.771 -11.055 1.00 43.78 194 GLY A N 1
ATOM 1296 C CA . GLY A 1 192 ? 5.771 -32.011 -10.355 1.00 44.91 194 GLY A CA 1
ATOM 1297 C C . GLY A 1 192 ? 4.579 -32.868 -9.951 1.00 44.57 194 GLY A C 1
ATOM 1298 O O . GLY A 1 192 ? 4.785 -33.951 -9.388 1.00 45.97 194 GLY A O 1
ATOM 1299 N N . ARG A 1 193 ? 3.351 -32.418 -10.215 1.00 42.17 195 ARG A N 1
ATOM 1300 C CA . ARG A 1 193 ? 2.155 -33.252 -9.950 1.00 42.10 195 ARG A CA 1
ATOM 1301 C C . ARG A 1 193 ? 1.500 -33.779 -11.253 1.00 39.26 195 ARG A C 1
ATOM 1302 O O . ARG A 1 193 ? 0.936 -34.889 -11.276 1.00 38.37 195 ARG A O 1
ATOM 1310 N N . VAL A 1 194 ? 1.569 -32.963 -12.308 1.00 36.60 196 VAL A N 1
ATOM 1311 C CA . VAL A 1 194 ? 1.059 -33.307 -13.618 1.00 34.73 196 VAL A CA 1
ATOM 1312 C C . VAL A 1 194 ? 2.085 -33.026 -14.709 1.00 33.91 196 VAL A C 1
ATOM 1313 O O . VAL A 1 194 ? 3.038 -32.303 -14.488 1.00 33.83 196 VAL A O 1
ATOM 1317 N N . LYS A 1 195 ? 1.870 -33.603 -15.894 1.00 33.17 197 LYS A N 1
ATOM 1318 C CA . LYS A 1 195 ? 2.745 -33.377 -17.055 1.00 32.66 197 LYS A CA 1
ATOM 1319 C C . LYS A 1 195 ? 1.972 -33.483 -18.374 1.00 31.22 197 LYS A C 1
ATOM 1320 O O . LYS A 1 195 ? 0.858 -34.000 -18.400 1.00 30.81 197 LYS A O 1
ATOM 1326 N N . VAL A 1 196 ? 2.584 -33.006 -19.467 1.00 30.38 198 VAL A N 1
ATOM 1327 C CA . VAL A 1 196 ? 2.009 -33.123 -20.815 1.00 29.11 198 VAL A CA 1
ATOM 1328 C C . VAL A 1 196 ? 2.265 -34.560 -21.280 1.00 29.13 198 VAL A C 1
ATOM 1329 O O . VAL A 1 196 ? 3.352 -35.074 -21.091 1.00 29.63 198 VAL A O 1
ATOM 1333 N N . ALA A 1 197 ? 1.246 -35.187 -21.860 1.00 28.26 199 ALA A N 1
ATOM 1334 C CA . ALA A 1 197 ? 1.365 -36.492 -22.449 1.00 29.05 199 ALA A CA 1
ATOM 1335 C C . ALA A 1 197 ? 1.343 -36.337 -23.961 1.00 29.49 199 ALA A C 1
ATOM 1336 O O . ALA A 1 197 ? 0.406 -35.760 -24.551 1.00 29.49 199 ALA A O 1
ATOM 1338 N N . GLY A 1 198 ? 2.394 -36.817 -24.602 1.00 31.31 200 GLY A N 1
ATOM 1339 C CA . GLY A 1 198 ? 2.480 -36.782 -26.070 1.00 31.71 200 GLY A CA 1
ATOM 1340 C C . GLY A 1 198 ? 2.791 -35.409 -26.597 1.00 31.49 200 GLY A C 1
ATOM 1341 O O . GLY A 1 198 ? 3.424 -34.593 -25.924 1.00 32.21 200 GLY A O 1
ATOM 1342 N N . ALA A 1 199 ? 2.374 -35.172 -27.828 1.00 31.60 201 ALA A N 1
ATOM 1343 C CA . ALA A 1 199 ? 2.589 -33.894 -28.514 1.00 31.73 201 ALA A CA 1
ATOM 1344 C C . ALA A 1 199 ? 1.253 -33.169 -28.617 1.00 30.50 201 ALA A C 1
ATOM 1345 O O . ALA A 1 199 ? 0.239 -33.794 -28.854 1.00 31.10 201 ALA A O 1
ATOM 1347 N N . PRO A 1 200 ? 1.245 -31.844 -28.446 1.00 30.60 202 PRO A N 1
ATOM 1348 C CA . PRO A 1 200 ? 0.031 -31.091 -28.772 1.00 29.83 202 PRO A CA 1
ATOM 1349 C C . PRO A 1 200 ? -0.342 -31.175 -30.236 1.00 29.68 202 PRO A C 1
ATOM 1350 O O . PRO A 1 200 ? 0.517 -31.403 -31.065 1.00 29.71 202 PRO A O 1
ATOM 1354 N N . VAL A 1 201 ? -1.631 -31.014 -30.518 1.00 29.72 203 VAL A N 1
ATOM 1355 C CA . VAL A 1 201 ? -2.119 -30.828 -31.889 1.00 30.33 203 VAL A CA 1
ATOM 1356 C C . VAL A 1 201 ? -2.352 -29.325 -32.106 1.00 30.14 203 VAL A C 1
ATOM 1357 O O . VAL A 1 201 ? -3.058 -28.664 -31.307 1.00 30.56 203 VAL A O 1
ATOM 1361 N N . SER A 1 202 ? -1.750 -28.782 -33.162 1.00 30.09 204 SER A N 1
ATOM 1362 C CA . SER A 1 202 ? -1.719 -27.350 -33.354 1.00 29.41 204 SER A CA 1
ATOM 1363 C C . SER A 1 202 ? -2.651 -26.973 -34.491 1.00 28.75 204 SER A C 1
ATOM 1364 O O . SER A 1 202 ? -3.344 -27.821 -34.978 1.00 29.58 204 SER A O 1
ATOM 1367 N N . GLY A 1 203 ? -2.715 -25.702 -34.883 1.00 28.38 205 GLY A N 1
ATOM 1368 C CA . GLY A 1 203 ? -3.576 -25.275 -36.001 1.00 28.00 205 GLY A CA 1
ATOM 1369 C C . GLY A 1 203 ? -4.798 -24.420 -35.646 1.00 27.10 205 GLY A C 1
ATOM 1370 O O . GLY A 1 203 ? -5.480 -23.955 -36.532 1.00 28.03 205 GLY A O 1
ATOM 1371 N N . ASP A 1 204 ? -5.064 -24.189 -34.376 1.00 24.98 206 ASP A N 1
ATOM 1372 C CA . ASP A 1 204 ? -6.206 -23.392 -33.961 1.00 23.94 206 ASP A CA 1
ATOM 1373 C C . ASP A 1 204 ? -5.804 -21.911 -33.918 1.00 23.34 206 ASP A C 1
ATOM 1374 O O . ASP A 1 204 ? -4.617 -21.593 -33.727 1.00 23.76 206 ASP A O 1
ATOM 1379 N N . LYS A 1 205 ? -6.775 -21.011 -34.060 1.00 22.24 207 LYS A N 1
ATOM 1380 C CA . LYS A 1 205 ? -6.537 -19.564 -33.865 1.00 21.94 207 LYS A CA 1
ATOM 1381 C C . LYS A 1 205 ? -7.589 -18.930 -32.942 1.00 20.93 207 LYS A C 1
ATOM 1382 O O . LYS A 1 205 ? -8.757 -19.326 -32.951 1.00 20.02 207 LYS A O 1
ATOM 1388 N N . TYR A 1 206 ? -7.162 -17.932 -32.164 1.00 20.53 208 TYR A N 1
ATOM 1389 C CA . TYR A 1 206 ? -8.061 -17.213 -31.301 1.00 19.80 208 TYR A CA 1
ATOM 1390 C C . TYR A 1 206 ? -8.525 -15.908 -31.928 1.00 20.00 208 TYR A C 1
ATOM 1391 O O . TYR A 1 206 ? -7.768 -15.192 -32.599 1.00 20.55 208 TYR A O 1
ATOM 1400 N N . GLY A 1 207 ? -9.787 -15.579 -31.679 1.00 19.76 209 GLY A N 1
ATOM 1401 C CA . GLY A 1 207 ? -10.326 -14.243 -31.970 1.00 19.86 209 GLY A CA 1
ATOM 1402 C C . GLY A 1 207 ? -11.105 -13.647 -30.804 1.00 19.38 209 GLY A C 1
ATOM 1403 O O . GLY A 1 207 ? -11.559 -14.382 -29.906 1.00 18.50 209 GLY A O 1
ATOM 1404 N N . ILE A 1 208 ? -11.189 -12.308 -30.788 1.00 19.59 210 ILE A N 1
ATOM 1405 C CA . ILE A 1 208 ? -12.127 -11.617 -29.916 1.00 19.43 210 ILE A CA 1
ATOM 1406 C C . ILE A 1 208 ? -13.540 -11.804 -30.477 1.00 19.41 210 ILE A C 1
ATOM 1407 O O . ILE A 1 208 ? -13.735 -11.687 -31.677 1.00 20.31 210 ILE A O 1
ATOM 1412 N N . GLY A 1 209 ? -14.487 -12.184 -29.625 1.00 19.31 211 GLY A N 1
ATOM 1413 C CA . GLY A 1 209 ? -15.895 -12.445 -30.006 1.00 19.59 211 GLY A CA 1
ATOM 1414 C C . GLY A 1 209 ? -16.814 -11.243 -29.881 1.00 19.92 211 GLY A C 1
ATOM 1415 O O . GLY A 1 209 ? -16.644 -10.437 -28.997 1.00 19.73 211 GLY A O 1
ATOM 1416 N N . PHE A 1 210 ? -17.755 -11.105 -30.799 1.00 20.60 212 PHE A N 1
ATOM 1417 C CA . PHE A 1 210 ? -18.689 -9.978 -30.825 1.00 21.50 212 PHE A CA 1
ATOM 1418 C C . PHE A 1 210 ? -20.054 -10.457 -31.253 1.00 22.47 212 PHE A C 1
ATOM 1419 O O . PHE A 1 210 ? -20.157 -11.475 -31.906 1.00 22.36 212 PHE A O 1
ATOM 1427 N N . PRO A 1 211 ? -21.117 -9.714 -30.899 1.00 23.86 213 PRO A N 1
ATOM 1428 C CA . PRO A 1 211 ? -22.433 -10.049 -31.517 1.00 25.31 213 PRO A CA 1
ATOM 1429 C C . PRO A 1 211 ? -22.399 -9.950 -33.052 1.00 26.99 213 PRO A C 1
ATOM 1430 O O . PRO A 1 211 ? -21.692 -9.119 -33.622 1.00 27.35 213 PRO A O 1
ATOM 1434 N N . LYS A 1 212 ? -23.168 -10.806 -33.700 1.00 29.10 214 LYS A N 1
ATOM 1435 C CA . LYS A 1 212 ? -23.301 -10.835 -35.128 1.00 31.03 214 LYS A CA 1
ATOM 1436 C C . LYS A 1 212 ? -23.641 -9.450 -35.643 1.00 31.81 214 LYS A C 1
ATOM 1437 O O . LYS A 1 212 ? -24.551 -8.784 -35.142 1.00 32.76 214 LYS A O 1
ATOM 1443 N N . GLY A 1 213 ? -22.892 -8.988 -36.638 1.00 31.90 215 GLY A N 1
ATOM 1444 C CA . GLY A 1 213 ? -23.104 -7.648 -37.208 1.00 31.98 215 GLY A CA 1
ATOM 1445 C C . GLY A 1 213 ? -22.566 -6.486 -36.374 1.00 31.33 215 GLY A C 1
ATOM 1446 O O . GLY A 1 213 ? -22.812 -5.337 -36.726 1.00 32.08 215 GLY A O 1
ATOM 1447 N N . SER A 1 214 ? -21.850 -6.740 -35.267 1.00 29.79 216 SER A N 1
ATOM 1448 C CA . SER A 1 214 ? -21.318 -5.648 -34.425 1.00 28.58 216 SER A CA 1
ATOM 1449 C C . SER A 1 214 ? -20.467 -4.685 -35.251 1.00 29.19 216 SER A C 1
ATOM 1450 O O . SER A 1 214 ? -19.627 -5.108 -36.029 1.00 28.82 216 SER A O 1
ATOM 1453 N N . PRO A 1 215 ? -20.658 -3.377 -35.049 1.00 29.54 217 PRO A N 1
ATOM 1454 C CA . PRO A 1 215 ? -19.815 -2.370 -35.707 1.00 29.76 217 PRO A CA 1
ATOM 1455 C C . PRO A 1 215 ? -18.451 -2.157 -35.046 1.00 28.70 217 PRO A C 1
ATOM 1456 O O . PRO A 1 215 ? -17.650 -1.403 -35.586 1.00 29.35 217 PRO A O 1
ATOM 1460 N N . LEU A 1 216 ? -18.186 -2.803 -33.911 1.00 27.04 218 LEU A N 1
ATOM 1461 C CA . LEU A 1 216 ? -16.883 -2.706 -33.240 1.00 26.34 218 LEU A CA 1
ATOM 1462 C C . LEU A 1 216 ? -15.767 -3.455 -33.966 1.00 26.10 218 LEU A C 1
ATOM 1463 O O . LEU A 1 216 ? -14.591 -3.089 -33.815 1.00 25.80 218 LEU A O 1
ATOM 1468 N N . VAL A 1 217 ? -16.138 -4.495 -34.733 1.00 25.89 219 VAL A N 1
ATOM 1469 C CA . VAL A 1 217 ? -15.193 -5.393 -35.394 1.00 26.38 219 VAL A CA 1
ATOM 1470 C C . VAL A 1 217 ? -14.146 -4.694 -36.266 1.00 27.99 219 VAL A C 1
ATOM 1471 O O . VAL A 1 217 ? -12.945 -4.930 -36.138 1.00 29.55 219 VAL A O 1
ATOM 1475 N N . ALA A 1 218 ? -14.580 -3.811 -37.142 1.00 29.81 220 ALA A N 1
ATOM 1476 C CA . ALA A 1 218 ? -13.679 -3.208 -38.118 1.00 31.26 220 ALA A CA 1
ATOM 1477 C C . ALA A 1 218 ? -12.628 -2.384 -37.387 1.00 31.76 220 ALA A C 1
ATOM 1478 O O . ALA A 1 218 ? -11.471 -2.438 -37.744 1.00 33.63 220 ALA A O 1
ATOM 1480 N N . LYS A 1 219 ? -13.003 -1.666 -36.335 1.00 31.86 221 LYS A N 1
ATOM 1481 C CA . LYS A 1 219 ? -12.054 -0.849 -35.611 1.00 32.14 221 LYS A CA 1
ATOM 1482 C C . LYS A 1 219 ? -11.104 -1.684 -34.766 1.00 30.32 221 LYS A C 1
ATOM 1483 O O . LYS A 1 219 ? -9.925 -1.351 -34.651 1.00 31.32 221 LYS A O 1
ATOM 1489 N N . VAL A 1 220 ? -11.596 -2.760 -34.165 1.00 28.19 222 VAL A N 1
ATOM 1490 C CA . VAL A 1 220 ? -10.740 -3.679 -33.415 1.00 26.68 222 VAL A CA 1
ATOM 1491 C C . VAL A 1 220 ? -9.695 -4.256 -34.370 1.00 26.99 222 VAL A C 1
ATOM 1492 O O . VAL A 1 220 ? -8.497 -4.219 -34.096 1.00 27.43 222 VAL A O 1
ATOM 1496 N N . ASN A 1 221 ? -10.136 -4.739 -35.524 1.00 26.95 223 ASN A N 1
ATOM 1497 C CA . ASN A 1 221 ? -9.192 -5.213 -36.551 1.00 27.43 223 ASN A CA 1
ATOM 1498 C C . ASN A 1 221 ? -8.079 -4.225 -36.885 1.00 28.25 223 ASN A C 1
ATOM 1499 O O . ASN A 1 221 ? -6.886 -4.608 -36.946 1.00 28.33 223 ASN A O 1
ATOM 1504 N N . ALA A 1 222 ? -8.456 -2.962 -37.089 1.00 28.88 224 ALA A N 1
ATOM 1505 C CA . ALA A 1 222 ? -7.489 -1.887 -37.433 1.00 29.92 224 ALA A CA 1
ATOM 1506 C C . ALA A 1 222 ? -6.511 -1.635 -36.295 1.00 29.97 224 ALA A C 1
ATOM 1507 O O . ALA A 1 222 ? -5.307 -1.461 -36.521 1.00 31.08 224 ALA A O 1
ATOM 1509 N N . GLU A 1 223 ? -7.006 -1.615 -35.061 1.00 29.41 225 GLU A N 1
ATOM 1510 C CA . GLU A 1 223 ? -6.095 -1.397 -33.924 1.00 30.28 225 GLU A CA 1
ATOM 1511 C C . GLU A 1 223 ? -5.112 -2.528 -33.782 1.00 29.77 225 GLU A C 1
ATOM 1512 O O . GLU A 1 223 ? -3.978 -2.319 -33.396 1.00 29.86 225 GLU A O 1
ATOM 1518 N N . LEU A 1 224 ? -5.600 -3.736 -34.007 1.00 29.28 226 LEU A N 1
ATOM 1519 C CA . LEU A 1 224 ? -4.797 -4.922 -33.801 1.00 29.34 226 LEU A CA 1
ATOM 1520 C C . LEU A 1 224 ? -3.704 -4.998 -34.864 1.00 30.69 226 LEU A C 1
ATOM 1521 O O . LEU A 1 224 ? -2.564 -5.330 -34.530 1.00 30.71 226 LEU A O 1
ATOM 1526 N N . ALA A 1 225 ? -4.048 -4.682 -36.117 1.00 32.14 227 ALA A N 1
ATOM 1527 C CA . ALA A 1 225 ? -3.052 -4.676 -37.251 1.00 34.20 227 ALA A CA 1
ATOM 1528 C C . ALA A 1 225 ? -1.963 -3.663 -36.947 1.00 36.28 227 ALA A C 1
ATOM 1529 O O . ALA A 1 225 ? -0.784 -3.970 -37.078 1.00 37.59 227 ALA A O 1
ATOM 1531 N N . ARG A 1 226 ? -2.358 -2.491 -36.462 1.00 38.18 228 ARG A N 1
ATOM 1532 C CA . ARG A 1 226 ? -1.391 -1.482 -35.974 1.00 41.20 228 ARG A CA 1
ATOM 1533 C C . ARG A 1 226 ? -0.460 -1.958 -34.872 1.00 39.80 228 ARG A C 1
ATOM 1534 O O . ARG A 1 226 ? 0.735 -1.790 -34.974 1.00 41.25 228 ARG A O 1
ATOM 1542 N N . MET A 1 227 ? -1.023 -2.510 -33.803 1.00 37.35 229 MET A N 1
ATOM 1543 C CA . MET A 1 227 ? -0.234 -3.043 -32.675 1.00 36.44 229 MET A CA 1
ATOM 1544 C C . MET A 1 227 ? 0.770 -4.109 -33.124 1.00 36.29 229 MET A C 1
ATOM 1545 O O . MET A 1 227 ? 1.879 -4.194 -32.594 1.00 35.88 229 MET A O 1
ATOM 1550 N N . LYS A 1 228 ? 0.350 -4.923 -34.100 1.00 36.38 230 LYS A N 1
ATOM 1551 C CA . LYS A 1 228 ? 1.203 -5.948 -34.685 1.00 37.22 230 LYS A CA 1
ATOM 1552 C C . LYS A 1 228 ? 2.327 -5.311 -35.450 1.00 38.19 230 LYS A C 1
ATOM 1553 O O . LYS A 1 228 ? 3.473 -5.696 -35.257 1.00 38.90 230 LYS A O 1
ATOM 1559 N N . ALA A 1 229 ? 1.990 -4.320 -36.287 1.00 38.47 231 ALA A N 1
ATOM 1560 C CA . ALA A 1 229 ? 2.961 -3.613 -37.151 1.00 39.57 231 ALA A CA 1
ATOM 1561 C C . ALA A 1 229 ? 3.930 -2.738 -36.360 1.00 40.39 231 ALA A C 1
ATOM 1562 O O . ALA A 1 229 ? 5.045 -2.497 -36.820 1.00 42.02 231 ALA A O 1
ATOM 1564 N N . ASP A 1 230 ? 3.541 -2.277 -35.164 1.00 39.39 232 ASP A N 1
ATOM 1565 C CA . ASP A 1 230 ? 4.391 -1.319 -34.451 1.00 40.20 232 ASP A CA 1
ATOM 1566 C C . ASP A 1 230 ? 5.049 -1.824 -33.178 1.00 39.99 232 ASP A C 1
ATOM 1567 O O . ASP A 1 230 ? 5.680 -1.041 -32.466 1.00 41.34 232 ASP A O 1
ATOM 1572 N N . GLY A 1 231 ? 4.930 -3.120 -32.894 1.00 38.67 233 GLY A N 1
ATOM 1573 C CA . GLY A 1 231 ? 5.650 -3.737 -31.753 1.00 38.40 233 GLY A CA 1
ATOM 1574 C C . GLY A 1 231 ? 4.870 -3.864 -30.448 1.00 36.64 233 GLY A C 1
ATOM 1575 O O . GLY A 1 231 ? 5.297 -4.575 -29.508 1.00 36.15 233 GLY A O 1
ATOM 1576 N N . ARG A 1 232 ? 3.719 -3.207 -30.368 1.00 35.36 234 ARG A N 1
ATOM 1577 C CA . ARG A 1 232 ? 2.960 -3.260 -29.123 1.00 34.24 234 ARG A CA 1
ATOM 1578 C C . ARG A 1 232 ? 2.424 -4.664 -28.884 1.00 32.66 234 ARG A C 1
ATOM 1579 O O . ARG A 1 232 ? 2.517 -5.175 -27.772 1.00 32.45 234 ARG A O 1
ATOM 1587 N N . TYR A 1 233 ? 1.936 -5.313 -29.944 1.00 31.99 235 TYR A N 1
ATOM 1588 C CA . TYR A 1 233 ? 1.622 -6.737 -29.875 1.00 30.90 235 TYR A CA 1
ATOM 1589 C C . TYR A 1 233 ? 2.800 -7.566 -29.346 1.00 31.54 235 TYR A C 1
ATOM 1590 O O . TYR A 1 233 ? 2.655 -8.266 -28.369 1.00 30.36 235 TYR A O 1
ATOM 1599 N N . ALA A 1 234 ? 3.982 -7.440 -29.958 1.00 33.63 236 ALA A N 1
ATOM 1600 C CA . ALA A 1 234 ? 5.188 -8.167 -29.468 1.00 34.87 236 ALA A CA 1
ATOM 1601 C C . ALA A 1 234 ? 5.539 -7.910 -27.973 1.00 35.13 236 ALA A C 1
ATOM 1602 O O . ALA A 1 234 ? 5.940 -8.837 -27.282 1.00 35.06 236 ALA A O 1
ATOM 1604 N N . LYS A 1 235 ? 5.388 -6.686 -27.481 1.00 35.96 237 LYS A N 1
ATOM 1605 C CA . LYS A 1 235 ? 5.736 -6.412 -26.087 1.00 37.31 237 LYS A CA 1
ATOM 1606 C C . LYS A 1 235 ? 4.739 -7.162 -25.176 1.00 36.43 237 LYS A C 1
ATOM 1607 O O . LYS A 1 235 ? 5.132 -7.779 -24.163 1.00 37.32 237 LYS A O 1
ATOM 1609 N N . ILE A 1 236 ? 3.465 -7.177 -25.557 1.00 35.26 238 ILE A N 1
ATOM 1610 C CA . ILE A 1 236 ? 2.462 -7.847 -24.727 1.00 34.15 238 ILE A CA 1
ATOM 1611 C C . ILE A 1 236 ? 2.661 -9.355 -24.766 1.00 34.33 238 ILE A C 1
ATOM 1612 O O . ILE A 1 236 ? 2.592 -10.039 -23.745 1.00 33.46 238 ILE A O 1
ATOM 1617 N N . TYR A 1 237 ? 2.970 -9.883 -25.941 1.00 35.07 239 TYR A N 1
ATOM 1618 C CA . TYR A 1 237 ? 3.283 -11.303 -26.072 1.00 35.43 239 TYR A CA 1
ATOM 1619 C C . TYR A 1 237 ? 4.495 -11.682 -25.241 1.00 36.20 239 TYR A C 1
ATOM 1620 O O . TYR A 1 237 ? 4.488 -12.720 -24.574 1.00 35.88 239 TYR A O 1
ATOM 1629 N N . LYS A 1 238 ? 5.572 -10.906 -25.354 1.00 37.73 240 LYS A N 1
ATOM 1630 C CA . LYS A 1 238 ? 6.824 -11.260 -24.653 1.00 39.35 240 LYS A CA 1
ATOM 1631 C C . LYS A 1 238 ? 6.548 -11.295 -23.148 1.00 38.76 240 LYS A C 1
ATOM 1632 O O . LYS A 1 238 ? 7.025 -12.168 -22.468 1.00 40.36 240 LYS A O 1
ATOM 1634 N N . LYS A 1 239 ? 5.696 -10.407 -22.649 1.00 38.54 241 LYS A N 1
ATOM 1635 C CA . LYS A 1 239 ? 5.366 -10.336 -21.215 1.00 37.86 241 LYS A CA 1
ATOM 1636 C C . LYS A 1 239 ? 4.768 -11.628 -20.700 1.00 37.16 241 LYS A C 1
ATOM 1637 O O . LYS A 1 239 ? 5.107 -12.077 -19.605 1.00 38.01 241 LYS A O 1
ATOM 1643 N N . TRP A 1 240 ? 3.901 -12.245 -21.490 1.00 35.71 242 TRP A N 1
ATOM 1644 C CA . TRP A 1 240 ? 3.181 -13.417 -21.016 1.00 35.39 242 TRP A CA 1
ATOM 1645 C C . TRP A 1 240 ? 3.845 -14.712 -21.420 1.00 37.37 242 TRP A C 1
ATOM 1646 O O . TRP A 1 240 ? 3.810 -15.680 -20.662 1.00 37.23 242 TRP A O 1
ATOM 1657 N N . PHE A 1 241 ? 4.442 -14.756 -22.608 1.00 39.16 243 PHE A N 1
ATOM 1658 C CA . PHE A 1 241 ? 4.965 -16.012 -23.137 1.00 41.09 243 PHE A CA 1
ATOM 1659 C C . PHE A 1 241 ? 6.494 -16.126 -23.129 1.00 46.46 243 PHE A C 1
ATOM 1660 O O . PHE A 1 241 ? 7.017 -17.155 -23.513 1.00 47.56 243 PHE A O 1
ATOM 1668 N N . GLY A 1 242 ? 7.209 -15.072 -22.731 1.00 51.94 244 GLY A N 1
ATOM 1669 C CA . GLY A 1 242 ? 8.641 -15.182 -22.430 1.00 57.72 244 GLY A CA 1
ATOM 1670 C C . GLY A 1 242 ? 9.564 -15.201 -23.639 1.00 62.87 244 GLY A C 1
ATOM 1671 O O . GLY A 1 242 ? 10.748 -14.863 -23.524 1.00 71.14 244 GLY A O 1
ATOM 1672 N N . SER A 1 243 ? 9.048 -15.663 -24.782 1.00 66.27 245 SER A N 1
ATOM 1673 C CA . SER A 1 243 ? 9.744 -15.577 -26.075 1.00 68.32 245 SER A CA 1
ATOM 1674 C C . SER A 1 243 ? 9.032 -14.498 -26.882 1.00 68.15 245 SER A C 1
ATOM 1675 O O . SER A 1 243 ? 7.972 -14.020 -26.465 1.00 64.31 245 SER A O 1
ATOM 1677 N N . GLU A 1 244 ? 9.629 -14.108 -28.014 1.00 70.24 246 GLU A N 1
ATOM 1678 C CA . GLU A 1 244 ? 8.952 -13.313 -29.048 1.00 67.73 246 GLU A CA 1
ATOM 1679 C C . GLU A 1 244 ? 8.031 -14.266 -29.862 1.00 65.42 246 GLU A C 1
ATOM 1680 O O . GLU A 1 244 ? 8.139 -15.493 -29.730 1.00 62.05 246 GLU A O 1
ATOM 1682 N N . PRO A 1 245 ? 7.100 -13.710 -30.676 1.00 64.07 247 PRO A N 1
ATOM 1683 C CA . PRO A 1 245 ? 6.386 -14.535 -31.682 1.00 63.28 247 PRO A CA 1
ATOM 1684 C C . PRO A 1 245 ? 7.148 -14.670 -33.011 1.00 65.29 247 PRO A C 1
ATOM 1685 O O . PRO A 1 245 ? 6.689 -15.378 -33.916 1.00 68.54 247 PRO A O 1
ATOM 1689 N N . GLN A 1 249 ? -10.342 -21.753 -26.900 1.00 19.46 300 GLN A N 1
ATOM 1690 C CA . GLN A 1 249 ? -11.501 -22.347 -26.212 1.00 19.65 300 GLN A CA 1
ATOM 1691 C C . GLN A 1 249 ? -12.736 -22.251 -27.086 1.00 20.26 300 GLN A C 1
ATOM 1692 O O . GLN A 1 249 ? -12.867 -21.315 -27.904 1.00 19.57 300 GLN A O 1
ATOM 1699 N N . LYS B 1 24 ? -4.186 13.909 6.017 1.00 59.43 26 LYS B N 1
ATOM 1700 C CA . LYS B 1 24 ? -5.588 14.287 6.386 1.00 58.86 26 LYS B CA 1
ATOM 1701 C C . LYS B 1 24 ? -6.624 13.165 6.136 1.00 56.57 26 LYS B C 1
ATOM 1702 O O . LYS B 1 24 ? -6.465 12.300 5.263 1.00 55.84 26 LYS B O 1
ATOM 1704 N N . GLU B 1 25 ? -7.696 13.201 6.930 1.00 56.07 27 GLU B N 1
ATOM 1705 C CA . GLU B 1 25 ? -8.797 12.217 6.882 1.00 51.02 27 GLU B CA 1
ATOM 1706 C C . GLU B 1 25 ? -10.025 12.819 6.230 1.00 47.16 27 GLU B C 1
ATOM 1707 O O . GLU B 1 25 ? -10.505 13.882 6.650 1.00 46.65 27 GLU B O 1
ATOM 1713 N N . LEU B 1 26 ? -10.547 12.128 5.211 1.00 43.47 28 LEU B N 1
ATOM 1714 C CA . LEU B 1 26 ? -11.718 12.623 4.454 1.00 40.29 28 LEU B CA 1
ATOM 1715 C C . LEU B 1 26 ? -13.035 12.399 5.231 1.00 39.24 28 LEU B C 1
ATOM 1716 O O . LEU B 1 26 ? -13.200 11.363 5.889 1.00 39.82 28 LEU B O 1
ATOM 1721 N N . VAL B 1 27 ? -13.916 13.405 5.187 1.00 37.59 29 VAL B N 1
ATOM 1722 C CA . VAL B 1 27 ? -15.274 13.336 5.733 1.00 36.67 29 VAL B CA 1
ATOM 1723 C C . VAL B 1 27 ? -16.221 13.017 4.546 1.00 34.54 29 VAL B C 1
ATOM 1724 O O . VAL B 1 27 ? -16.428 13.857 3.660 1.00 34.00 29 VAL B O 1
ATOM 1728 N N . VAL B 1 28 ? -16.759 11.798 4.551 1.00 32.89 30 VAL B N 1
ATOM 1729 C CA . VAL B 1 28 ? -17.592 11.275 3.474 1.00 31.13 30 VAL B CA 1
ATOM 1730 C C . VAL B 1 28 ? -19.062 11.311 3.866 1.00 30.37 30 VAL B C 1
ATOM 1731 O O . VAL B 1 28 ? -19.528 10.451 4.620 1.00 30.11 30 VAL B O 1
ATOM 1735 N N . GLY B 1 29 ? -19.759 12.341 3.372 1.00 29.90 31 GLY B N 1
ATOM 1736 C CA . GLY B 1 29 ? -21.178 12.455 3.543 1.00 29.76 31 GLY B CA 1
ATOM 1737 C C . GLY B 1 29 ? -21.873 11.322 2.827 1.00 28.32 31 GLY B C 1
ATOM 1738 O O . GLY B 1 29 ? -21.556 11.039 1.694 1.00 27.58 31 GLY B O 1
ATOM 1739 N N . THR B 1 30 ? -22.802 10.667 3.515 1.00 28.50 32 THR B N 1
ATOM 1740 C CA . THR B 1 30 ? -23.457 9.499 3.031 1.00 27.51 32 THR B CA 1
ATOM 1741 C C . THR B 1 30 ? -24.939 9.556 3.318 1.00 27.76 32 THR B C 1
ATOM 1742 O O . THR B 1 30 ? -25.329 9.913 4.434 1.00 30.37 32 THR B O 1
ATOM 1746 N N . ASP B 1 31 ? -25.765 9.158 2.356 1.00 26.03 33 ASP B N 1
ATOM 1747 C CA . ASP B 1 31 ? -27.210 9.228 2.503 1.00 25.83 33 ASP B CA 1
ATOM 1748 C C . ASP B 1 31 ? -27.675 8.382 3.677 1.00 26.42 33 ASP B C 1
ATOM 1749 O O . ASP B 1 31 ? -27.270 7.249 3.820 1.00 25.68 33 ASP B O 1
ATOM 1754 N N . THR B 1 32 ? -28.548 8.968 4.516 1.00 27.95 34 THR B N 1
ATOM 1755 C CA . THR B 1 32 ? -29.128 8.298 5.674 1.00 28.42 34 THR B CA 1
ATOM 1756 C C . THR B 1 32 ? -29.648 6.882 5.256 1.00 28.32 34 THR B C 1
ATOM 1757 O O . THR B 1 32 ? -29.476 5.902 5.982 1.00 28.97 34 THR B O 1
ATOM 1761 N N . SER B 1 33 ? -30.280 6.796 4.079 1.00 27.33 35 SER B N 1
ATOM 1762 C CA . SER B 1 33 ? -31.032 5.593 3.657 1.00 26.64 35 SER B CA 1
ATOM 1763 C C . SER B 1 33 ? -31.384 5.586 2.157 1.00 25.57 35 SER B C 1
ATOM 1764 O O . SER B 1 33 ? -32.357 6.247 1.742 1.00 25.37 35 SER B O 1
ATOM 1767 N N . PHE B 1 34 ? -30.592 4.857 1.362 1.00 24.37 36 PHE B N 1
ATOM 1768 C CA . PHE B 1 34 ? -30.824 4.736 -0.063 1.00 23.59 36 PHE B CA 1
ATOM 1769 C C . PHE B 1 34 ? -30.424 3.344 -0.552 1.00 24.02 36 PHE B C 1
ATOM 1770 O O . PHE B 1 34 ? -29.411 3.150 -1.217 1.00 23.29 36 PHE B O 1
ATOM 1778 N N . MET B 1 35 ? -31.250 2.376 -0.215 1.00 25.94 37 MET B N 1
ATOM 1779 C CA . MET B 1 35 ? -30.972 0.981 -0.491 1.00 27.39 37 MET B CA 1
ATOM 1780 C C . MET B 1 35 ? -30.949 0.738 -1.998 1.00 24.94 37 MET B C 1
ATOM 1781 O O . MET B 1 35 ? -31.739 1.324 -2.736 1.00 23.93 37 MET B O 1
ATOM 1786 N N . PRO B 1 36 ? -30.024 -0.094 -2.458 1.00 23.52 38 PRO B N 1
ATOM 1787 C CA . PRO B 1 36 ? -28.987 -0.809 -1.755 1.00 24.14 38 PRO B CA 1
ATOM 1788 C C . PRO B 1 36 ? -27.608 -0.106 -1.850 1.00 24.02 38 PRO B C 1
ATOM 1789 O O . PRO B 1 36 ? -26.557 -0.752 -1.744 1.00 23.91 38 PRO B O 1
ATOM 1793 N N . PHE B 1 37 ? -27.616 1.203 -2.084 1.00 23.33 39 PHE B N 1
ATOM 1794 C CA . PHE B 1 37 ? -26.390 1.958 -2.173 1.00 22.72 39 PHE B CA 1
ATOM 1795 C C . PHE B 1 37 ? -25.778 2.324 -0.821 1.00 23.03 39 PHE B C 1
ATOM 1796 O O . PHE B 1 37 ? -24.566 2.232 -0.684 1.00 22.66 39 PHE B O 1
ATOM 1804 N N . GLU B 1 38 ? -26.614 2.729 0.137 1.00 23.92 40 GLU B N 1
ATOM 1805 C CA . GLU B 1 38 ? -26.215 3.050 1.516 1.00 25.41 40 GLU B CA 1
ATOM 1806 C C . GLU B 1 38 ? -27.358 2.770 2.415 1.00 26.25 40 GLU B C 1
ATOM 1807 O O . GLU B 1 38 ? -28.426 3.325 2.178 1.00 25.82 40 GLU B O 1
ATOM 1813 N N . PHE B 1 39 ? -27.132 2.076 3.519 1.00 28.18 41 PHE B N 1
ATOM 1814 C CA . PHE B 1 39 ? -28.150 1.942 4.525 1.00 29.53 41 PHE B CA 1
ATOM 1815 C C . PHE B 1 39 ? -27.523 1.407 5.794 1.00 33.07 41 PHE B C 1
ATOM 1816 O O . PHE B 1 39 ? -26.476 0.787 5.733 1.00 33.06 41 PHE B O 1
ATOM 1824 N N . LYS B 1 40 ? -28.161 1.653 6.949 1.00 37.08 42 LYS B N 1
ATOM 1825 C CA . LYS B 1 40 ? -27.663 1.159 8.243 1.00 39.80 42 LYS B CA 1
ATOM 1826 C C . LYS B 1 40 ? -27.931 -0.362 8.402 1.00 41.91 42 LYS B C 1
ATOM 1827 O O . LYS B 1 40 ? -29.053 -0.849 8.193 1.00 40.40 42 LYS B O 1
ATOM 1829 N N . GLN B 1 41 ? -26.873 -1.099 8.745 1.00 45.08 43 GLN B N 1
ATOM 1830 C CA . GLN B 1 41 ? -27.017 -2.451 9.278 1.00 50.47 43 GLN B CA 1
ATOM 1831 C C . GLN B 1 41 ? -26.176 -2.666 10.536 1.00 53.45 43 GLN B C 1
ATOM 1832 O O . GLN B 1 41 ? -24.960 -2.715 10.458 1.00 54.33 43 GLN B O 1
ATOM 1838 N N . GLY B 1 42 ? -26.834 -2.773 11.694 1.00 58.03 44 GLY B N 1
ATOM 1839 C CA . GLY B 1 42 ? -26.133 -2.819 12.979 1.00 60.64 44 GLY B CA 1
ATOM 1840 C C . GLY B 1 42 ? -25.444 -1.498 13.302 1.00 62.38 44 GLY B C 1
ATOM 1841 O O . GLY B 1 42 ? -26.031 -0.429 13.125 1.00 60.44 44 GLY B O 1
ATOM 1842 N N . ASP B 1 43 ? -24.190 -1.572 13.764 1.00 64.89 45 ASP B N 1
ATOM 1843 C CA . ASP B 1 43 ? -23.377 -0.372 14.054 1.00 63.70 45 ASP B CA 1
ATOM 1844 C C . ASP B 1 43 ? -22.684 0.148 12.782 1.00 62.36 45 ASP B C 1
ATOM 1845 O O . ASP B 1 43 ? -21.773 0.976 12.893 1.00 63.73 45 ASP B O 1
ATOM 1847 N N . LYS B 1 44 ? -23.094 -0.334 11.590 1.00 56.96 46 LYS B N 1
ATOM 1848 C CA . LYS B 1 44 ? -22.372 -0.047 10.335 1.00 53.90 46 LYS B CA 1
ATOM 1849 C C . LYS B 1 44 ? -23.318 0.365 9.163 1.00 49.58 46 LYS B C 1
ATOM 1850 O O . LYS B 1 44 ? -24.456 -0.108 9.006 1.00 48.22 46 LYS B O 1
ATOM 1852 N N . TYR B 1 45 ? -22.824 1.287 8.350 1.00 46.59 47 TYR B N 1
ATOM 1853 C CA . TYR B 1 45 ? -23.378 1.525 7.020 1.00 42.18 47 TYR B CA 1
ATOM 1854 C C . TYR B 1 45 ? -22.783 0.494 6.028 1.00 40.12 47 TYR B C 1
ATOM 1855 O O . TYR B 1 45 ? -21.581 0.291 6.019 1.00 39.63 47 TYR B O 1
ATOM 1864 N N . VAL B 1 46 ? -23.640 -0.132 5.222 1.00 37.25 48 VAL B N 1
ATOM 1865 C CA . VAL B 1 46 ? -23.244 -1.077 4.179 1.00 34.89 48 VAL B CA 1
ATOM 1866 C C . VAL B 1 46 ? -23.892 -0.609 2.874 1.00 32.50 48 VAL B C 1
ATOM 1867 O O . VAL B 1 46 ? -24.827 0.200 2.853 1.00 30.85 48 VAL B O 1
ATOM 1871 N N . GLY B 1 47 ? -23.421 -1.154 1.770 1.00 31.53 49 GLY B N 1
ATOM 1872 C CA . GLY B 1 47 ? -24.070 -0.932 0.465 1.00 28.95 49 GLY B CA 1
ATOM 1873 C C . GLY B 1 47 ? -23.076 -0.821 -0.669 1.00 27.02 49 GLY B C 1
ATOM 1874 O O . GLY B 1 47 ? -21.873 -0.700 -0.446 1.00 26.99 49 GLY B O 1
ATOM 1875 N N . PHE B 1 48 ? -23.595 -0.825 -1.890 1.00 25.67 50 PHE B N 1
ATOM 1876 C CA . PHE B 1 48 ? -22.767 -0.700 -3.115 1.00 24.39 50 PHE B CA 1
ATOM 1877 C C . PHE B 1 48 ? -21.853 0.514 -3.077 1.00 23.84 50 PHE B C 1
ATOM 1878 O O . PHE B 1 48 ? -20.670 0.407 -3.339 1.00 23.55 50 PHE B O 1
ATOM 1886 N N . ASP B 1 49 ? -22.390 1.688 -2.741 1.00 23.99 51 ASP B N 1
ATOM 1887 C CA . ASP B 1 49 ? -21.551 2.893 -2.654 1.00 24.02 51 ASP B CA 1
ATOM 1888 C C . ASP B 1 49 ? -20.419 2.716 -1.628 1.00 25.29 51 ASP B C 1
ATOM 1889 O O . ASP B 1 49 ? -19.268 3.097 -1.874 1.00 25.36 51 ASP B O 1
ATOM 1894 N N . LEU B 1 50 ? -20.730 2.100 -0.496 1.00 27.16 52 LEU B N 1
ATOM 1895 C CA . LEU B 1 50 ? -19.703 1.908 0.559 1.00 28.80 52 LEU B CA 1
ATOM 1896 C C . LEU B 1 50 ? -18.558 0.996 0.097 1.00 29.77 52 LEU B C 1
ATOM 1897 O O . LEU B 1 50 ? -17.368 1.341 0.260 1.00 30.94 52 LEU B O 1
ATOM 1902 N N . ASP B 1 51 ? -18.908 -0.110 -0.552 1.00 29.29 53 ASP B N 1
ATOM 1903 C CA . ASP B 1 51 ? -17.906 -1.046 -1.071 1.00 29.08 53 ASP B CA 1
ATOM 1904 C C . ASP B 1 51 ? -17.136 -0.431 -2.220 1.00 28.12 53 ASP B C 1
ATOM 1905 O O . ASP B 1 51 ? -15.927 -0.565 -2.318 1.00 30.14 53 ASP B O 1
ATOM 1910 N N . LEU B 1 52 ? -17.827 0.249 -3.107 1.00 26.24 54 LEU B N 1
ATOM 1911 C CA . LEU B 1 52 ? -17.145 0.914 -4.196 1.00 25.49 54 LEU B CA 1
ATOM 1912 C C . LEU B 1 52 ? -16.128 1.900 -3.681 1.00 25.41 54 LEU B C 1
ATOM 1913 O O . LEU B 1 52 ? -14.969 1.936 -4.159 1.00 25.83 54 LEU B O 1
ATOM 1918 N N . TRP B 1 53 ? -16.566 2.735 -2.736 1.00 25.28 55 TRP B N 1
ATOM 1919 C CA . TRP B 1 53 ? -15.706 3.782 -2.170 1.00 25.60 55 TRP B CA 1
ATOM 1920 C C . TRP B 1 53 ? -14.551 3.240 -1.343 1.00 26.80 55 TRP B C 1
ATOM 1921 O O . TRP B 1 53 ? -13.434 3.767 -1.396 1.00 27.16 55 TRP B O 1
ATOM 1932 N N . ALA B 1 54 ? -14.792 2.181 -0.573 1.00 27.43 56 ALA B N 1
ATOM 1933 C CA . ALA B 1 54 ? -13.725 1.549 0.198 1.00 28.64 56 ALA B CA 1
ATOM 1934 C C . ALA B 1 54 ? -12.617 1.155 -0.775 1.00 30.09 56 ALA B C 1
ATOM 1935 O O . ALA B 1 54 ? -11.420 1.349 -0.496 1.00 31.59 56 ALA B O 1
ATOM 1937 N N . GLU B 1 55 ? -12.996 0.621 -1.943 1.00 29.11 57 GLU B N 1
ATOM 1938 C CA . GLU B 1 55 ? -11.983 0.077 -2.817 1.00 29.66 57 GLU B CA 1
ATOM 1939 C C . GLU B 1 55 ? -11.237 1.204 -3.524 1.00 29.08 57 GLU B C 1
ATOM 1940 O O . GLU B 1 55 ? -10.013 1.121 -3.694 1.00 28.76 57 GLU B O 1
ATOM 1946 N N . ILE B 1 56 ? -11.956 2.261 -3.911 1.00 27.60 58 ILE B N 1
ATOM 1947 C CA . ILE B 1 56 ? -11.307 3.468 -4.444 1.00 27.69 58 ILE B CA 1
ATOM 1948 C C . ILE B 1 56 ? -10.327 4.068 -3.426 1.00 29.37 58 ILE B C 1
ATOM 1949 O O . ILE B 1 56 ? -9.188 4.404 -3.787 1.00 30.18 58 ILE B O 1
ATOM 1954 N N . ALA B 1 57 ? -10.769 4.172 -2.170 1.00 30.23 59 ALA B N 1
ATOM 1955 C CA . ALA B 1 57 ? -9.969 4.740 -1.058 1.00 31.80 59 ALA B CA 1
ATOM 1956 C C . ALA B 1 57 ? -8.730 3.924 -0.813 1.00 33.40 59 ALA B C 1
ATOM 1957 O O . ALA B 1 57 ? -7.619 4.476 -0.676 1.00 35.25 59 ALA B O 1
ATOM 1959 N N . LYS B 1 58 ? -8.908 2.613 -0.751 1.00 34.54 60 LYS B N 1
ATOM 1960 C CA . LYS B 1 58 ? -7.780 1.705 -0.596 1.00 37.56 60 LYS B CA 1
ATOM 1961 C C . LYS B 1 58 ? -6.720 1.945 -1.692 1.00 37.70 60 LYS B C 1
ATOM 1962 O O . LYS B 1 58 ? -5.576 2.195 -1.405 1.00 39.04 60 LYS B O 1
ATOM 1968 N N . GLY B 1 59 ? -7.112 1.919 -2.946 1.00 37.29 61 GLY B N 1
ATOM 1969 C CA . GLY B 1 59 ? -6.144 2.087 -4.041 1.00 38.14 61 GLY B CA 1
ATOM 1970 C C . GLY B 1 59 ? -5.453 3.439 -4.023 1.00 39.19 61 GLY B C 1
ATOM 1971 O O . GLY B 1 59 ? -4.260 3.544 -4.354 1.00 40.45 61 GLY B O 1
ATOM 1972 N N . ALA B 1 60 ? -6.182 4.479 -3.634 1.00 38.06 62 ALA B N 1
ATOM 1973 C CA . ALA B 1 60 ? -5.628 5.816 -3.672 1.00 38.23 62 ALA B CA 1
ATOM 1974 C C . ALA B 1 60 ? -4.815 6.088 -2.423 1.00 40.43 62 ALA B C 1
ATOM 1975 O O . ALA B 1 60 ? -3.976 7.001 -2.411 1.00 40.38 62 ALA B O 1
ATOM 1977 N N . GLY B 1 61 ? -5.036 5.284 -1.373 1.00 41.09 63 GLY B N 1
ATOM 1978 C CA . GLY B 1 61 ? -4.286 5.437 -0.102 1.00 41.75 63 GLY B CA 1
ATOM 1979 C C . GLY B 1 61 ? -4.851 6.462 0.880 1.00 41.65 63 GLY B C 1
ATOM 1980 O O . GLY B 1 61 ? -4.118 7.079 1.617 1.00 42.83 63 GLY B O 1
ATOM 1981 N N . TRP B 1 62 ? -6.168 6.636 0.886 1.00 40.57 64 TRP B N 1
ATOM 1982 C CA . TRP B 1 62 ? -6.817 7.610 1.737 1.00 40.57 64 TRP B CA 1
ATOM 1983 C C . TRP B 1 62 ? -7.506 6.947 2.890 1.00 41.62 64 TRP B C 1
ATOM 1984 O O . TRP B 1 62 ? -8.067 5.859 2.734 1.00 40.53 64 TRP B O 1
ATOM 1995 N N . THR B 1 63 ? -7.471 7.606 4.052 1.00 43.12 65 THR B N 1
ATOM 1996 C CA . THR B 1 63 ? -8.300 7.239 5.193 1.00 43.06 65 THR B CA 1
ATOM 1997 C C . THR B 1 63 ? -9.514 8.192 5.241 1.00 41.70 65 THR B C 1
ATOM 1998 O O . THR B 1 63 ? -9.453 9.348 4.798 1.00 41.16 65 THR B O 1
ATOM 2002 N N . TYR B 1 64 ? -10.622 7.691 5.772 1.00 40.44 66 TYR B N 1
ATOM 2003 C CA . TYR B 1 64 ? -11.871 8.436 5.750 1.00 39.03 66 TYR B CA 1
ATOM 2004 C C . TYR B 1 64 ? -12.796 8.026 6.904 1.00 39.71 66 TYR B C 1
ATOM 2005 O O . TYR B 1 64 ? -12.644 6.937 7.466 1.00 39.78 66 TYR B O 1
ATOM 2014 N N . LYS B 1 65 ? -13.719 8.927 7.253 1.00 39.82 67 LYS B N 1
ATOM 2015 C CA . LYS B 1 65 ? -14.805 8.690 8.216 1.00 40.50 67 LYS B CA 1
ATOM 2016 C C . LYS B 1 65 ? -16.111 8.859 7.400 1.00 39.68 67 LYS B C 1
ATOM 2017 O O . LYS B 1 65 ? -16.198 9.790 6.587 1.00 39.99 67 LYS B O 1
ATOM 2019 N N . ILE B 1 66 ? -17.088 7.970 7.611 1.00 38.27 68 ILE B N 1
ATOM 2020 C CA . ILE B 1 66 ? -18.459 8.051 7.055 1.00 36.57 68 ILE B CA 1
ATOM 2021 C C . ILE B 1 66 ? -19.326 8.963 7.897 1.00 37.44 68 ILE B C 1
ATOM 2022 O O . ILE B 1 66 ? -19.243 8.923 9.097 1.00 38.19 68 ILE B O 1
ATOM 2027 N N . GLN B 1 67 ? -20.182 9.766 7.279 1.00 37.94 69 GLN B N 1
ATOM 2028 C CA . GLN B 1 67 ? -21.041 10.688 8.038 1.00 39.23 69 GLN B CA 1
ATOM 2029 C C . GLN B 1 67 ? -22.452 10.672 7.442 1.00 37.34 69 GLN B C 1
ATOM 2030 O O . GLN B 1 67 ? -22.726 11.310 6.422 1.00 37.96 69 GLN B O 1
ATOM 2036 N N . PRO B 1 68 ? -23.340 9.886 8.038 1.00 36.18 70 PRO B N 1
ATOM 2037 C CA . PRO B 1 68 ? -24.688 9.789 7.546 1.00 34.84 70 PRO B CA 1
ATOM 2038 C C . PRO B 1 68 ? -25.381 11.128 7.615 1.00 34.91 70 PRO B C 1
ATOM 2039 O O . PRO B 1 68 ? -25.213 11.831 8.587 1.00 36.32 70 PRO B O 1
ATOM 2043 N N . MET B 1 69 ? -26.142 11.472 6.576 1.00 34.09 71 MET B N 1
ATOM 2044 C CA . MET B 1 69 ? -26.961 12.678 6.555 1.00 34.70 71 MET B CA 1
ATOM 2045 C C . MET B 1 69 ? -28.010 12.616 5.449 1.00 32.61 71 MET B C 1
ATOM 2046 O O . MET B 1 69 ? -27.804 12.042 4.397 1.00 29.59 71 MET B O 1
ATOM 2051 N N . ASP B 1 70 ? -29.148 13.244 5.709 1.00 33.05 72 ASP B N 1
ATOM 2052 C CA . ASP B 1 70 ? -30.227 13.281 4.742 1.00 31.31 72 ASP B CA 1
ATOM 2053 C C . ASP B 1 70 ? -29.773 13.951 3.455 1.00 30.22 72 ASP B C 1
ATOM 2054 O O . ASP B 1 70 ? -29.018 14.938 3.479 1.00 30.33 72 ASP B O 1
ATOM 2059 N N . PHE B 1 71 ? -30.252 13.397 2.336 1.00 28.53 73 PHE B N 1
ATOM 2060 C CA . PHE B 1 71 ? -29.820 13.815 1.012 1.00 27.33 73 PHE B CA 1
ATOM 2061 C C . PHE B 1 71 ? -29.816 15.329 0.850 1.00 28.14 73 PHE B C 1
ATOM 2062 O O . PHE B 1 71 ? -28.896 15.891 0.271 1.00 28.52 73 PHE B O 1
ATOM 2070 N N . ALA B 1 72 ? -30.851 15.981 1.333 1.00 28.67 74 ALA B N 1
ATOM 2071 C CA . ALA B 1 72 ? -30.989 17.424 1.129 1.00 29.78 74 ALA B CA 1
ATOM 2072 C C . ALA B 1 72 ? -29.750 18.210 1.548 1.00 30.68 74 ALA B C 1
ATOM 2073 O O . ALA B 1 72 ? -29.489 19.271 0.991 1.00 31.72 74 ALA B O 1
ATOM 2075 N N . GLY B 1 73 ? -29.039 17.723 2.559 1.00 30.80 75 GLY B N 1
ATOM 2076 C CA . GLY B 1 73 ? -27.879 18.423 3.094 1.00 32.00 75 GLY B CA 1
ATOM 2077 C C . GLY B 1 73 ? -26.584 18.217 2.311 1.00 31.03 75 GLY B C 1
ATOM 2078 O O . GLY B 1 73 ? -25.632 18.988 2.481 1.00 32.09 75 GLY B O 1
ATOM 2079 N N . LEU B 1 74 ? -26.535 17.218 1.441 1.00 28.81 76 LEU B N 1
ATOM 2080 C CA . LEU B 1 74 ? -25.234 16.840 0.837 1.00 28.38 76 LEU B CA 1
ATOM 2081 C C . LEU B 1 74 ? -24.674 17.891 -0.138 1.00 28.93 76 LEU B C 1
ATOM 2082 O O . LEU B 1 74 ? -23.495 18.260 -0.039 1.00 29.59 76 LEU B O 1
ATOM 2087 N N . ILE B 1 75 ? -25.497 18.357 -1.088 1.00 29.15 77 ILE B N 1
ATOM 2088 C CA . ILE B 1 75 ? -24.997 19.310 -2.079 1.00 29.49 77 ILE B CA 1
ATOM 2089 C C . ILE B 1 75 ? -24.580 20.610 -1.376 1.00 31.50 77 ILE B C 1
ATOM 2090 O O . ILE B 1 75 ? -23.460 21.125 -1.631 1.00 32.83 77 ILE B O 1
ATOM 2095 N N . PRO B 1 76 ? -25.417 21.109 -0.458 1.00 32.07 78 PRO B N 1
ATOM 2096 C CA . PRO B 1 76 ? -24.958 22.263 0.318 1.00 34.29 78 PRO B CA 1
ATOM 2097 C C . PRO B 1 76 ? -23.670 22.020 1.087 1.00 35.18 78 PRO B C 1
ATOM 2098 O O . PRO B 1 76 ? -22.853 22.938 1.204 1.00 36.97 78 PRO B O 1
ATOM 2102 N N . ALA B 1 77 ? -23.492 20.812 1.625 1.00 34.31 79 ALA B N 1
ATOM 2103 C CA . ALA B 1 77 ? -22.280 20.533 2.400 1.00 34.93 79 ALA B CA 1
ATOM 2104 C C . ALA B 1 77 ? -21.077 20.515 1.477 1.00 34.59 79 ALA B C 1
ATOM 2105 O O . ALA B 1 77 ? -19.990 20.933 1.878 1.00 36.43 79 ALA B O 1
ATOM 2107 N N . LEU B 1 78 ? -21.264 20.055 0.249 1.00 32.78 80 LEU B N 1
ATOM 2108 C CA . LEU B 1 78 ? -20.173 20.058 -0.719 1.00 32.49 80 LEU B CA 1
ATOM 2109 C C . LEU B 1 78 ? -19.789 21.484 -1.132 1.00 34.17 80 LEU B C 1
ATOM 2110 O O . LEU B 1 78 ? -18.603 21.791 -1.251 1.00 34.98 80 LEU B O 1
ATOM 2115 N N . GLN B 1 79 ? -20.787 22.338 -1.348 1.00 35.01 81 GLN B N 1
ATOM 2116 C CA . GLN B 1 79 ? -20.565 23.742 -1.715 1.00 36.98 81 GLN B CA 1
ATOM 2117 C C . GLN B 1 79 ? -19.822 24.523 -0.647 1.00 38.99 81 GLN B C 1
ATOM 2118 O O . GLN B 1 79 ? -19.131 25.487 -0.957 1.00 40.77 81 GLN B O 1
ATOM 2124 N N . THR B 1 80 ? -19.969 24.147 0.615 1.00 39.36 82 THR B N 1
ATOM 2125 C CA . THR B 1 80 ? -19.269 24.870 1.682 1.00 41.42 82 THR B CA 1
ATOM 2126 C C . THR B 1 80 ? -18.023 24.133 2.182 1.00 41.51 82 THR B C 1
ATOM 2127 O O . THR B 1 80 ? -17.341 24.592 3.093 1.00 43.56 82 THR B O 1
ATOM 2131 N N . GLN B 1 81 ? -17.684 23.028 1.529 1.00 39.91 83 GLN B N 1
ATOM 2132 C CA . GLN B 1 81 ? -16.519 22.196 1.911 1.00 39.91 83 GLN B CA 1
ATOM 2133 C C . GLN B 1 81 ? -16.646 21.671 3.332 1.00 40.76 83 GLN B C 1
ATOM 2134 O O . GLN B 1 81 ? -15.640 21.465 4.004 1.00 42.31 83 GLN B O 1
ATOM 2140 N N . ASN B 1 82 ? -17.868 21.443 3.791 1.00 40.61 84 ASN B N 1
ATOM 2141 C CA . ASN B 1 82 ? -18.081 20.821 5.090 1.00 41.52 84 ASN B CA 1
ATOM 2142 C C . ASN B 1 82 ? -18.018 19.290 5.067 1.00 39.71 84 ASN B C 1
ATOM 2143 O O . ASN B 1 82 ? -17.853 18.676 6.103 1.00 39.74 84 ASN B O 1
ATOM 2148 N N . ILE B 1 83 ? -18.154 18.684 3.877 1.00 38.31 85 ILE B N 1
ATOM 2149 C CA . ILE B 1 83 ? -17.794 17.273 3.627 1.00 36.71 85 ILE B CA 1
ATOM 2150 C C . ILE B 1 83 ? -16.885 17.253 2.373 1.00 36.33 85 ILE B C 1
ATOM 2151 O O . ILE B 1 83 ? -16.943 18.189 1.581 1.00 36.14 85 ILE B O 1
ATOM 2156 N N . ASP B 1 84 ? -16.010 16.246 2.227 1.00 35.97 86 ASP B N 1
ATOM 2157 C CA . ASP B 1 84 ? -15.059 16.158 1.089 1.00 35.54 86 ASP B CA 1
ATOM 2158 C C . ASP B 1 84 ? -15.536 15.263 -0.060 1.00 34.20 86 ASP B C 1
ATOM 2159 O O . ASP B 1 84 ? -15.044 15.364 -1.201 1.00 32.90 86 ASP B O 1
ATOM 2164 N N . VAL B 1 85 ? -16.469 14.363 0.277 1.00 32.94 87 VAL B N 1
ATOM 2165 C CA . VAL B 1 85 ? -17.041 13.411 -0.661 1.00 30.96 87 VAL B CA 1
ATOM 2166 C C . VAL B 1 85 ? -18.505 13.197 -0.278 1.00 29.91 87 VAL B C 1
ATOM 2167 O O . VAL B 1 85 ? -18.834 13.253 0.893 1.00 30.70 87 VAL B O 1
ATOM 2171 N N . ALA B 1 86 ? -19.375 13.033 -1.269 1.00 28.10 88 ALA B N 1
ATOM 2172 C CA . ALA B 1 86 ? -20.768 12.636 -1.053 1.00 27.30 88 ALA B CA 1
ATOM 2173 C C . ALA B 1 86 ? -21.033 11.326 -1.779 1.00 25.64 88 ALA B C 1
ATOM 2174 O O . ALA B 1 86 ? -20.713 11.183 -2.962 1.00 25.21 88 ALA B O 1
ATOM 2176 N N . LEU B 1 87 ? -21.545 10.342 -1.042 1.00 25.36 89 LEU B N 1
ATOM 2177 C CA . LEU B 1 87 ? -21.968 9.039 -1.608 1.00 24.42 89 LEU B CA 1
ATOM 2178 C C . LEU B 1 87 ? -23.475 8.907 -1.456 1.00 24.15 89 LEU B C 1
ATOM 2179 O O . LEU B 1 87 ? -23.967 8.804 -0.323 1.00 25.08 89 LEU B O 1
ATOM 2184 N N . SER B 1 88 ? -24.217 8.939 -2.552 1.00 22.66 90 SER B N 1
ATOM 2185 C CA . SER B 1 88 ? -25.672 8.908 -2.424 1.00 22.91 90 SER B CA 1
ATOM 2186 C C . SER B 1 88 ? -26.425 8.495 -3.680 1.00 21.18 90 SER B C 1
ATOM 2187 O O . SER B 1 88 ? -27.530 8.959 -3.911 1.00 20.32 90 SER B O 1
ATOM 2190 N N . GLY B 1 89 ? -25.813 7.635 -4.492 1.00 20.70 91 GLY B N 1
ATOM 2191 C CA . GLY B 1 89 ? -26.360 7.359 -5.820 1.00 20.10 91 GLY B CA 1
ATOM 2192 C C . GLY B 1 89 ? -26.729 8.674 -6.469 1.00 20.13 91 GLY B C 1
ATOM 2193 O O . GLY B 1 89 ? -27.863 8.873 -6.927 1.00 19.84 91 GLY B O 1
ATOM 2194 N N . MET B 1 90 ? -25.803 9.621 -6.395 1.00 20.91 92 MET B N 1
ATOM 2195 C CA . MET B 1 90 ? -26.111 11.004 -6.804 1.00 21.20 92 MET B CA 1
ATOM 2196 C C . MET B 1 90 ? -26.160 11.076 -8.317 1.00 20.17 92 MET B C 1
ATOM 2197 O O . MET B 1 90 ? -25.187 10.712 -9.012 1.00 19.35 92 MET B O 1
ATOM 2202 N N . THR B 1 91 ? -27.300 11.540 -8.817 1.00 19.69 93 THR B N 1
ATOM 2203 C CA . THR B 1 91 ? -27.486 11.720 -10.250 1.00 19.59 93 THR B CA 1
ATOM 2204 C C . THR B 1 91 ? -26.613 12.865 -10.790 1.00 19.95 93 THR B C 1
ATOM 2205 O O . THR B 1 91 ? -26.698 14.007 -10.283 1.00 20.10 93 THR B O 1
ATOM 2209 N N . ILE B 1 92 ? -25.790 12.538 -11.811 1.00 20.19 94 ILE B N 1
ATOM 2210 C CA . ILE B 1 92 ? -24.982 13.534 -12.552 1.00 21.04 94 ILE B CA 1
ATOM 2211 C C . ILE B 1 92 ? -25.952 14.426 -13.362 1.00 22.37 94 ILE B C 1
ATOM 2212 O O . ILE B 1 92 ? -26.752 13.940 -14.171 1.00 22.46 94 ILE B O 1
ATOM 2217 N N . LYS B 1 93 ? -25.868 15.730 -13.133 1.00 24.10 95 LYS B N 1
ATOM 2218 C CA . LYS B 1 93 ? -26.656 16.741 -13.844 1.00 25.59 95 LYS B CA 1
ATOM 2219 C C . LYS B 1 93 ? -25.695 17.887 -14.165 1.00 27.22 95 LYS B C 1
ATOM 2220 O O . LYS B 1 93 ? -24.969 18.302 -13.291 1.00 27.07 95 LYS B O 1
ATOM 2226 N N . GLU B 1 94 ? -25.684 18.428 -15.391 1.00 29.22 96 GLU B N 1
ATOM 2227 C CA . GLU B 1 94 ? -24.814 19.567 -15.681 1.00 31.26 96 GLU B CA 1
ATOM 2228 C C . GLU B 1 94 ? -25.226 20.813 -14.881 1.00 32.07 96 GLU B C 1
ATOM 2229 O O . GLU B 1 94 ? -24.388 21.592 -14.540 1.00 32.53 96 GLU B O 1
ATOM 2235 N N . GLU B 1 95 ? -26.486 20.940 -14.512 1.00 32.29 97 GLU B N 1
ATOM 2236 C CA . GLU B 1 95 ? -26.896 22.003 -13.620 1.00 34.17 97 GLU B CA 1
ATOM 2237 C C . GLU B 1 95 ? -26.179 21.929 -12.252 1.00 33.11 97 GLU B C 1
ATOM 2238 O O . GLU B 1 95 ? -25.766 22.955 -11.710 1.00 34.14 97 GLU B O 1
ATOM 2244 N N . ARG B 1 96 ? -26.033 20.726 -11.713 1.00 30.02 98 ARG B N 1
ATOM 2245 C CA . ARG B 1 96 ? -25.397 20.550 -10.429 1.00 29.33 98 ARG B CA 1
ATOM 2246 C C . ARG B 1 96 ? -23.907 20.745 -10.563 1.00 29.69 98 ARG B C 1
ATOM 2247 O O . ARG B 1 96 ? -23.292 21.309 -9.669 1.00 30.32 98 ARG B O 1
ATOM 2255 N N . ARG B 1 97 ? -23.329 20.312 -11.692 1.00 29.26 99 ARG B N 1
ATOM 2256 C CA . ARG B 1 97 ? -21.905 20.521 -11.991 1.00 29.55 99 ARG B CA 1
ATOM 2257 C C . ARG B 1 97 ? -21.460 21.983 -11.934 1.00 30.98 99 ARG B C 1
ATOM 2258 O O . ARG B 1 97 ? -20.264 22.268 -11.753 1.00 31.39 99 ARG B O 1
ATOM 2266 N N . LYS B 1 98 ? -22.398 22.900 -12.105 1.00 32.09 100 LYS B N 1
ATOM 2267 C CA . LYS B 1 98 ? -22.103 24.325 -11.962 1.00 34.87 100 LYS B CA 1
ATOM 2268 C C . LYS B 1 98 ? -21.585 24.636 -10.565 1.00 34.64 100 LYS B C 1
ATOM 2269 O O . LYS B 1 98 ? -20.719 25.494 -10.410 1.00 35.56 100 LYS B O 1
ATOM 2275 N N . ALA B 1 99 ? -22.135 23.928 -9.572 1.00 32.66 101 ALA B N 1
ATOM 2276 C CA . ALA B 1 99 ? -21.840 24.136 -8.161 1.00 33.08 101 ALA B CA 1
ATOM 2277 C C . ALA B 1 99 ? -20.839 23.112 -7.588 1.00 32.01 101 ALA B C 1
ATOM 2278 O O . ALA B 1 99 ? -20.034 23.450 -6.727 1.00 33.63 101 ALA B O 1
ATOM 2280 N N . ILE B 1 100 ? -20.927 21.855 -8.001 1.00 29.78 102 ILE B N 1
ATOM 2281 C CA . ILE B 1 100 ? -20.068 20.794 -7.459 1.00 28.39 102 ILE B CA 1
ATOM 2282 C C . ILE B 1 100 ? -19.383 20.021 -8.572 1.00 27.42 102 ILE B C 1
ATOM 2283 O O . ILE B 1 100 ? -19.676 20.231 -9.726 1.00 27.65 102 ILE B O 1
ATOM 2288 N N . ASP B 1 101 ? -18.479 19.112 -8.212 1.00 26.73 103 ASP B N 1
ATOM 2289 C CA . ASP B 1 101 ? -17.776 18.235 -9.151 1.00 25.74 103 ASP B CA 1
ATOM 2290 C C . ASP B 1 101 ? -18.299 16.805 -8.968 1.00 24.09 103 ASP B C 1
ATOM 2291 O O . ASP B 1 101 ? -18.673 16.400 -7.841 1.00 23.70 103 ASP B O 1
ATOM 2296 N N . PHE B 1 102 ? -18.303 16.046 -10.054 1.00 23.04 104 PHE B N 1
ATOM 2297 C CA . PHE B 1 102 ? -18.682 14.623 -10.063 1.00 21.90 104 PHE B CA 1
ATOM 2298 C C . PHE B 1 102 ? -17.529 13.709 -10.542 1.00 21.44 104 PHE B C 1
ATOM 2299 O O . PHE B 1 102 ? -16.803 14.077 -11.460 1.00 22.14 104 PHE B O 1
ATOM 2307 N N . SER B 1 103 ? -17.373 12.535 -9.965 1.00 20.57 105 SER B N 1
ATOM 2308 C CA . SER B 1 103 ? -16.610 11.481 -10.624 1.00 20.53 105 SER B CA 1
ATOM 2309 C C . SER B 1 103 ? -17.249 11.143 -11.965 1.00 20.54 105 SER B C 1
ATOM 2310 O O . SER B 1 103 ? -18.375 11.575 -12.258 1.00 20.21 105 SER B O 1
ATOM 2313 N N . ASP B 1 104 ? -16.515 10.345 -12.755 1.00 20.60 106 ASP B N 1
ATOM 2314 C CA . ASP B 1 104 ? -17.093 9.638 -13.895 1.00 20.43 106 ASP B CA 1
ATOM 2315 C C . ASP B 1 104 ? -18.271 8.780 -13.416 1.00 19.78 106 ASP B C 1
ATOM 2316 O O . ASP B 1 104 ? -18.297 8.378 -12.260 1.00 20.03 106 ASP B O 1
ATOM 2321 N N . PRO B 1 105 ? -19.221 8.477 -14.309 1.00 19.30 107 PRO B N 1
ATOM 2322 C CA . PRO B 1 105 ? -20.360 7.669 -13.953 1.00 18.80 107 PRO B CA 1
ATOM 2323 C C . PRO B 1 105 ? -19.957 6.269 -13.543 1.00 18.75 107 PRO B C 1
ATOM 2324 O O . PRO B 1 105 ? -19.090 5.680 -14.154 1.00 19.28 107 PRO B O 1
ATOM 2328 N N . TYR B 1 106 ? -20.620 5.751 -12.511 1.00 18.50 108 TYR B N 1
ATOM 2329 C CA . TYR B 1 106 ? -20.378 4.430 -12.011 1.00 18.47 108 TYR B CA 1
ATOM 2330 C C . TYR B 1 106 ? -21.622 3.525 -12.002 1.00 18.37 108 TYR B C 1
ATOM 2331 O O . TYR B 1 106 ? -21.546 2.396 -11.510 1.00 19.18 108 TYR B O 1
ATOM 2340 N N . TYR B 1 107 ? -22.748 4.003 -12.511 1.00 18.31 109 TYR B N 1
ATOM 2341 C CA . TYR B 1 107 ? -24.026 3.248 -12.455 1.00 18.63 109 TYR B CA 1
ATOM 2342 C C . TYR B 1 107 ? -25.034 3.918 -13.345 1.00 18.79 109 TYR B C 1
ATOM 2343 O O . TYR B 1 107 ? -25.167 5.125 -13.343 1.00 18.43 109 TYR B O 1
ATOM 2352 N N . ASP B 1 108 ? -25.740 3.105 -14.119 1.00 20.24 110 ASP B N 1
ATOM 2353 C CA . ASP B 1 108 ? -26.825 3.548 -14.993 1.00 20.89 110 ASP B CA 1
ATOM 2354 C C . ASP B 1 108 ? -28.177 3.314 -14.304 1.00 20.64 110 ASP B C 1
ATOM 2355 O O . ASP B 1 108 ? -28.484 2.202 -13.947 1.00 21.11 110 ASP B O 1
ATOM 2360 N N . SER B 1 109 ? -28.992 4.355 -14.168 1.00 20.68 111 SER B N 1
ATOM 2361 C CA . SER B 1 109 ? -30.228 4.272 -13.369 1.00 20.81 111 SER B CA 1
ATOM 2362 C C . SER B 1 109 ? -31.381 4.933 -14.104 1.00 21.61 111 SER B C 1
ATOM 2363 O O . SER B 1 109 ? -31.285 5.244 -15.307 1.00 22.98 111 SER B O 1
ATOM 2366 N N . GLY B 1 110 ? -32.446 5.191 -13.359 1.00 21.53 112 GLY B N 1
ATOM 2367 C CA . GLY B 1 110 ? -33.624 5.840 -13.875 1.00 21.33 112 GLY B CA 1
ATOM 2368 C C . GLY B 1 110 ? -34.625 6.060 -12.759 1.00 21.06 112 GLY B C 1
ATOM 2369 O O . GLY B 1 110 ? -34.273 5.955 -11.596 1.00 20.68 112 GLY B O 1
ATOM 2370 N N . LEU B 1 111 ? -35.891 6.303 -13.136 1.00 21.40 113 LEU B N 1
ATOM 2371 C CA . LEU B 1 111 ? -36.989 6.534 -12.223 1.00 21.75 113 LEU B CA 1
ATOM 2372 C C . LEU B 1 111 ? -38.148 5.565 -12.435 1.00 22.04 113 LEU B C 1
ATOM 2373 O O . LEU B 1 111 ? -38.432 5.158 -13.550 1.00 22.71 113 LEU B O 1
ATOM 2378 N N . ALA B 1 112 ? -38.791 5.148 -11.342 1.00 21.82 114 ALA B N 1
ATOM 2379 C CA . ALA B 1 112 ? -39.907 4.204 -11.406 1.00 21.81 114 ALA B CA 1
ATOM 2380 C C . ALA B 1 112 ? -41.028 4.642 -10.454 1.00 22.32 114 ALA B C 1
ATOM 2381 O O . ALA B 1 112 ? -40.782 5.350 -9.476 1.00 22.01 114 ALA B O 1
ATOM 2383 N N . ALA B 1 113 ? -42.244 4.202 -10.781 1.00 22.95 115 ALA B N 1
ATOM 2384 C CA . ALA B 1 113 ? -43.442 4.483 -10.037 1.00 23.61 115 ALA B CA 1
ATOM 2385 C C . ALA B 1 113 ? -43.820 3.207 -9.244 1.00 24.09 115 ALA B C 1
ATOM 2386 O O . ALA B 1 113 ? -43.744 2.115 -9.765 1.00 24.65 115 ALA B O 1
ATOM 2388 N N . MET B 1 114 ? -44.176 3.384 -7.982 1.00 23.94 116 MET B N 1
ATOM 2389 C CA . MET B 1 114 ? -44.617 2.323 -7.089 1.00 24.38 116 MET B CA 1
ATOM 2390 C C . MET B 1 114 ? -46.048 2.625 -6.663 1.00 25.14 116 MET B C 1
ATOM 2391 O O . MET B 1 114 ? -46.381 3.772 -6.374 1.00 24.73 116 MET B O 1
ATOM 2396 N N . VAL B 1 115 ? -46.876 1.592 -6.656 1.00 26.53 117 VAL B N 1
ATOM 2397 C CA . VAL B 1 115 ? -48.288 1.679 -6.286 1.00 28.54 117 VAL B CA 1
ATOM 2398 C C . VAL B 1 115 ? -48.621 0.503 -5.384 1.00 30.17 117 VAL B C 1
ATOM 2399 O O . VAL B 1 115 ? -47.818 -0.434 -5.312 1.00 30.27 117 VAL B O 1
ATOM 2403 N N . GLN B 1 116 ? -49.748 0.547 -4.682 1.00 31.85 118 GLN B N 1
ATOM 2404 C CA . GLN B 1 116 ? -50.111 -0.576 -3.831 1.00 34.51 118 GLN B CA 1
ATOM 2405 C C . GLN B 1 116 ? -50.371 -1.809 -4.683 1.00 36.85 118 GLN B C 1
ATOM 2406 O O . GLN B 1 116 ? -50.837 -1.680 -5.810 1.00 37.05 118 GLN B O 1
ATOM 2412 N N . ALA B 1 117 ? -50.082 -2.997 -4.142 1.00 39.14 119 ALA B N 1
ATOM 2413 C CA . ALA B 1 117 ? -50.320 -4.272 -4.851 1.00 42.67 119 ALA B CA 1
ATOM 2414 C C . ALA B 1 117 ? -51.749 -4.346 -5.404 1.00 46.23 119 ALA B C 1
ATOM 2415 O O . ALA B 1 117 ? -51.989 -4.758 -6.548 1.00 48.30 119 ALA B O 1
ATOM 2417 N N . ASN B 1 118 ? -52.671 -3.981 -4.525 1.00 49.16 120 ASN B N 1
ATOM 2418 C CA . ASN B 1 118 ? -54.082 -3.690 -4.799 1.00 52.80 120 ASN B CA 1
ATOM 2419 C C . ASN B 1 118 ? -54.447 -2.935 -6.072 1.00 51.21 120 ASN B C 1
ATOM 2420 O O . ASN B 1 118 ? -55.534 -3.143 -6.628 1.00 49.00 120 ASN B O 1
ATOM 2425 N N . ASN B 1 119 ? -53.568 -2.036 -6.501 1.00 47.64 121 ASN B N 1
ATOM 2426 C CA . ASN B 1 119 ? -53.952 -1.047 -7.483 1.00 47.51 121 ASN B CA 1
ATOM 2427 C C . ASN B 1 119 ? -54.033 -1.611 -8.914 1.00 48.67 121 ASN B C 1
ATOM 2428 O O . ASN B 1 119 ? -53.125 -2.254 -9.399 1.00 47.00 121 ASN B O 1
ATOM 2433 N N . THR B 1 120 ? -55.154 -1.339 -9.572 1.00 51.77 122 THR B N 1
ATOM 2434 C CA . THR B 1 120 ? -55.400 -1.747 -10.958 1.00 52.55 122 THR B CA 1
ATOM 2435 C C . THR B 1 120 ? -55.717 -0.518 -11.848 1.00 52.41 122 THR B C 1
ATOM 2436 O O . THR B 1 120 ? -56.013 -0.679 -13.023 1.00 54.88 122 THR B O 1
ATOM 2440 N N . THR B 1 121 ? -55.590 0.695 -11.288 1.00 50.35 123 THR B N 1
ATOM 2441 C CA . THR B 1 121 ? -55.882 1.986 -11.922 1.00 50.29 123 THR B CA 1
ATOM 2442 C C . THR B 1 121 ? -54.701 2.603 -12.694 1.00 49.15 123 THR B C 1
ATOM 2443 O O . THR B 1 121 ? -54.876 3.203 -13.754 1.00 48.90 123 THR B O 1
ATOM 2447 N N . ILE B 1 122 ? -53.496 2.458 -12.141 1.00 46.97 124 ILE B N 1
ATOM 2448 C CA . ILE B 1 122 ? -52.337 3.199 -12.596 1.00 45.88 124 ILE B CA 1
ATOM 2449 C C . ILE B 1 122 ? -51.432 2.218 -13.307 1.00 47.46 124 ILE B C 1
ATOM 2450 O O . ILE B 1 122 ? -50.721 1.457 -12.665 1.00 46.60 124 ILE B O 1
ATOM 2455 N N . LYS B 1 123 ? -51.484 2.231 -14.635 1.00 49.23 125 LYS B N 1
ATOM 2456 C CA . LYS B 1 123 ? -50.835 1.214 -15.438 1.00 51.76 125 LYS B CA 1
ATOM 2457 C C . LYS B 1 123 ? -49.475 1.712 -15.962 1.00 53.04 125 LYS B C 1
ATOM 2458 O O . LYS B 1 123 ? -48.552 0.908 -16.140 1.00 53.87 125 LYS B O 1
ATOM 2460 N N . SER B 1 124 ? -49.341 3.025 -16.196 1.00 52.06 126 SER B N 1
ATOM 2461 C CA . SER B 1 124 ? -48.053 3.623 -16.572 1.00 48.75 126 SER B CA 1
ATOM 2462 C C . SER B 1 124 ? -47.691 4.807 -15.649 1.00 46.14 126 SER B C 1
ATOM 2463 O O . SER B 1 124 ? -48.435 5.140 -14.735 1.00 47.35 126 SER B O 1
ATOM 2466 N N . ILE B 1 125 ? -46.540 5.438 -15.887 1.00 43.50 127 ILE B N 1
ATOM 2467 C CA . ILE B 1 125 ? -46.244 6.727 -15.267 1.00 40.95 127 ILE B CA 1
ATOM 2468 C C . ILE B 1 125 ? -47.187 7.862 -15.757 1.00 40.93 127 ILE B C 1
ATOM 2469 O O . ILE B 1 125 ? -47.434 8.793 -15.000 1.00 39.93 127 ILE B O 1
ATOM 2474 N N . ASP B 1 126 ? -47.716 7.779 -16.983 1.00 40.31 128 ASP B N 1
ATOM 2475 C CA . ASP B 1 126 ? -48.618 8.817 -17.511 1.00 41.34 128 ASP B CA 1
ATOM 2476 C C . ASP B 1 126 ? -49.943 8.861 -16.707 1.00 42.47 128 ASP B C 1
ATOM 2477 O O . ASP B 1 126 ? -50.615 9.893 -16.627 1.00 41.68 128 ASP B O 1
ATOM 2479 N N . ASP B 1 127 ? -50.307 7.736 -16.100 1.00 43.22 129 ASP B N 1
ATOM 2480 C CA . ASP B 1 127 ? -51.494 7.677 -15.256 1.00 43.40 129 ASP B CA 1
ATOM 2481 C C . ASP B 1 127 ? -51.316 8.406 -13.907 1.00 41.54 129 ASP B C 1
ATOM 2482 O O . ASP B 1 127 ? -52.273 8.447 -13.097 1.00 40.83 129 ASP B O 1
ATOM 2487 N N . LEU B 1 128 ? -50.111 8.938 -13.643 1.00 37.63 130 LEU B N 1
ATOM 2488 C CA . LEU B 1 128 ? -49.868 9.733 -12.443 1.00 36.11 130 LEU B CA 1
ATOM 2489 C C . LEU B 1 128 ? -50.313 11.177 -12.557 1.00 35.83 130 LEU B C 1
ATOM 2490 O O . LEU B 1 128 ? -50.423 11.867 -11.531 1.00 35.84 130 LEU B O 1
ATOM 2495 N N . ASN B 1 129 ? -50.640 11.646 -13.757 1.00 35.53 131 ASN B N 1
ATOM 2496 C CA . ASN B 1 129 ? -51.297 12.961 -13.869 1.00 36.30 131 ASN B CA 1
ATOM 2497 C C . ASN B 1 129 ? -52.560 13.001 -13.037 1.00 36.84 131 ASN B C 1
ATOM 2498 O O . ASN B 1 129 ? -53.325 12.055 -13.054 1.00 37.77 131 ASN B O 1
ATOM 2503 N N . GLY B 1 130 ? -52.768 14.073 -12.285 1.00 37.03 132 GLY B N 1
ATOM 2504 C CA . GLY B 1 130 ? -53.935 14.192 -11.430 1.00 37.69 132 GLY B CA 1
ATOM 2505 C C . GLY B 1 130 ? -53.884 13.425 -10.106 1.00 37.47 132 GLY B C 1
ATOM 2506 O O . GLY B 1 130 ? -54.807 13.547 -9.282 1.00 37.90 132 GLY B O 1
ATOM 2507 N N . LYS B 1 131 ? -52.820 12.651 -9.873 1.00 35.87 133 LYS B N 1
ATOM 2508 C CA . LYS B 1 131 ? -52.706 11.843 -8.657 1.00 35.07 133 LYS B CA 1
ATOM 2509 C C . LYS B 1 131 ? -51.776 12.469 -7.604 1.00 33.68 133 LYS B C 1
ATOM 2510 O O . LYS B 1 131 ? -51.016 13.399 -7.867 1.00 33.02 133 LYS B O 1
ATOM 2516 N N . VAL B 1 132 ? -51.839 11.903 -6.407 1.00 33.12 134 VAL B N 1
ATOM 2517 C CA . VAL B 1 132 ? -51.009 12.312 -5.302 1.00 31.99 134 VAL B CA 1
ATOM 2518 C C . VAL B 1 132 ? -49.772 11.398 -5.258 1.00 30.30 134 VAL B C 1
ATOM 2519 O O . VAL B 1 132 ? -49.914 10.179 -5.060 1.00 29.67 134 VAL B O 1
ATOM 2523 N N . ILE B 1 133 ? -48.582 11.984 -5.451 1.00 28.98 135 ILE B N 1
ATOM 2524 C CA . ILE B 1 133 ? -47.328 11.226 -5.534 1.00 27.90 135 ILE B CA 1
ATOM 2525 C C . ILE B 1 133 ? -46.412 11.522 -4.353 1.00 27.73 135 ILE B C 1
ATOM 2526 O O . ILE B 1 133 ? -46.146 12.684 -4.074 1.00 28.65 135 ILE B O 1
ATOM 2531 N N . ALA B 1 134 ? -45.970 10.483 -3.634 1.00 27.18 136 ALA B N 1
ATOM 2532 C CA . ALA B 1 134 ? -44.970 10.622 -2.540 1.00 26.64 136 ALA B CA 1
ATOM 2533 C C . ALA B 1 134 ? -43.579 10.586 -3.156 1.00 25.44 136 ALA B C 1
ATOM 2534 O O . ALA B 1 134 ? -43.346 9.756 -4.029 1.00 24.46 136 ALA B O 1
ATOM 2536 N N . ALA B 1 135 ? -42.669 11.463 -2.697 1.00 25.51 137 ALA B N 1
ATOM 2537 C CA . ALA B 1 135 ? -41.292 11.602 -3.246 1.00 24.63 137 ALA B CA 1
ATOM 2538 C C . ALA B 1 135 ? -40.354 12.211 -2.189 1.00 25.31 137 ALA B C 1
ATOM 2539 O O . ALA B 1 135 ? -40.829 12.672 -1.114 1.00 25.93 137 ALA B O 1
ATOM 2541 N N . LYS B 1 136 ? -39.048 12.204 -2.475 1.00 24.57 138 LYS B N 1
ATOM 2542 C CA . LYS B 1 136 ? -38.044 12.537 -1.448 1.00 25.13 138 LYS B CA 1
ATOM 2543 C C . LYS B 1 136 ? -37.481 13.928 -1.665 1.00 25.83 138 LYS B C 1
ATOM 2544 O O . LYS B 1 136 ? -36.996 14.246 -2.736 1.00 25.46 138 LYS B O 1
ATOM 2550 N N . THR B 1 137 ? -37.566 14.756 -0.623 1.00 27.15 139 THR B N 1
ATOM 2551 C CA . THR B 1 137 ? -37.162 16.144 -0.677 1.00 27.78 139 THR B CA 1
ATOM 2552 C C . THR B 1 137 ? -35.767 16.325 -1.200 1.00 27.36 139 THR B C 1
ATOM 2553 O O . THR B 1 137 ? -34.848 15.623 -0.774 1.00 27.38 139 THR B O 1
ATOM 2557 N N . GLY B 1 138 ? -35.598 17.293 -2.084 1.00 28.04 140 GLY B N 1
ATOM 2558 C CA . GLY B 1 138 ? -34.284 17.652 -2.615 1.00 28.32 140 GLY B CA 1
ATOM 2559 C C . GLY B 1 138 ? -33.713 16.736 -3.673 1.00 27.75 140 GLY B C 1
ATOM 2560 O O . GLY B 1 138 ? -32.626 17.024 -4.190 1.00 29.77 140 GLY B O 1
ATOM 2561 N N . THR B 1 139 ? -34.396 15.644 -4.007 1.00 26.45 141 THR B N 1
ATOM 2562 C CA . THR B 1 139 ? -33.881 14.732 -5.015 1.00 25.51 141 THR B CA 1
ATOM 2563 C C . THR B 1 139 ? -34.315 15.069 -6.439 1.00 25.24 141 THR B C 1
ATOM 2564 O O . THR B 1 139 ? -35.230 15.827 -6.684 1.00 26.03 141 THR B O 1
ATOM 2568 N N . ALA B 1 140 ? -33.605 14.481 -7.386 1.00 25.25 142 ALA B N 1
ATOM 2569 C CA . ALA B 1 140 ? -33.800 14.729 -8.801 1.00 24.99 142 ALA B CA 1
ATOM 2570 C C . ALA B 1 140 ? -35.196 14.267 -9.234 1.00 25.44 142 ALA B C 1
ATOM 2571 O O . ALA B 1 140 ? -35.748 14.779 -10.211 1.00 27.19 142 ALA B O 1
ATOM 2573 N N . THR B 1 141 ? -35.803 13.346 -8.476 1.00 25.33 143 THR B N 1
ATOM 2574 C CA . THR B 1 141 ? -37.160 12.895 -8.765 1.00 24.96 143 THR B CA 1
ATOM 2575 C C . THR B 1 141 ? -38.178 14.057 -8.829 1.00 26.60 143 THR B C 1
ATOM 2576 O O . THR B 1 141 ? -39.089 14.041 -9.663 1.00 27.49 143 THR B O 1
ATOM 2580 N N . ILE B 1 142 ? -38.049 15.036 -7.936 1.00 27.56 144 ILE B N 1
ATOM 2581 C CA . ILE B 1 142 ? -39.015 16.125 -7.802 1.00 29.21 144 ILE B CA 1
ATOM 2582 C C . ILE B 1 142 ? -38.954 17.012 -9.048 1.00 30.46 144 ILE B C 1
ATOM 2583 O O . ILE B 1 142 ? -39.983 17.347 -9.643 1.00 31.23 144 ILE B O 1
ATOM 2588 N N . ASP B 1 143 ? -37.731 17.348 -9.444 1.00 31.38 145 ASP B N 1
ATOM 2589 C CA . ASP B 1 143 ? -37.466 18.114 -10.686 1.00 32.40 145 ASP B CA 1
ATOM 2590 C C . ASP B 1 143 ? -38.061 17.444 -11.892 1.00 30.97 145 ASP B C 1
ATOM 2591 O O . ASP B 1 143 ? -38.615 18.111 -12.768 1.00 32.80 145 ASP B O 1
ATOM 2596 N N . TRP B 1 144 ? -38.025 16.125 -11.916 1.00 28.91 146 TRP B N 1
ATOM 2597 C CA . TRP B 1 144 ? -38.509 15.393 -13.069 1.00 28.42 146 TRP B CA 1
ATOM 2598 C C . TRP B 1 144 ? -39.999 15.421 -13.157 1.00 29.24 146 TRP B C 1
ATOM 2599 O O . TRP B 1 144 ? -40.582 15.691 -14.217 1.00 31.02 146 TRP B O 1
ATOM 2610 N N . ILE B 1 145 ? -40.638 15.128 -12.043 1.00 29.43 147 ILE B N 1
ATOM 2611 C CA . ILE B 1 145 ? -42.087 15.218 -11.940 1.00 30.87 147 ILE B CA 1
ATOM 2612 C C . ILE B 1 145 ? -42.584 16.623 -12.339 1.00 32.60 147 ILE B C 1
ATOM 2613 O O . ILE B 1 145 ? -43.499 16.767 -13.165 1.00 33.78 147 ILE B O 1
ATOM 2618 N N . LYS B 1 146 ? -41.978 17.650 -11.766 1.00 33.46 148 LYS B N 1
ATOM 2619 C CA . LYS B 1 146 ? -42.354 19.015 -12.125 1.00 36.12 148 LYS B CA 1
ATOM 2620 C C . LYS B 1 146 ? -42.186 19.276 -13.623 1.00 35.68 148 LYS B C 1
ATOM 2621 O O . LYS B 1 146 ? -42.985 19.966 -14.224 1.00 36.81 148 LYS B O 1
ATOM 2627 N N . ALA B 1 147 ? -41.166 18.686 -14.224 1.00 34.84 149 ALA B N 1
ATOM 2628 C CA . ALA B 1 147 ? -40.901 18.884 -15.654 1.00 35.33 149 ALA B CA 1
ATOM 2629 C C . ALA B 1 147 ? -41.861 18.109 -16.578 1.00 35.76 149 ALA B C 1
ATOM 2630 O O . ALA B 1 147 ? -42.104 18.544 -17.695 1.00 37.67 149 ALA B O 1
ATOM 2632 N N . HIS B 1 148 ? -42.379 16.963 -16.139 1.00 34.24 150 HIS B N 1
ATOM 2633 C CA . HIS B 1 148 ? -43.061 16.043 -17.069 1.00 33.80 150 HIS B CA 1
ATOM 2634 C C . HIS B 1 148 ? -44.448 15.644 -16.697 1.00 34.00 150 HIS B C 1
ATOM 2635 O O . HIS B 1 148 ? -45.121 15.012 -17.507 1.00 33.93 150 HIS B O 1
ATOM 2642 N N . LEU B 1 149 ? -44.887 15.940 -15.477 1.00 33.48 151 LEU B N 1
ATOM 2643 C CA . LEU B 1 149 ? -46.202 15.503 -15.038 1.00 33.98 151 LEU B CA 1
ATOM 2644 C C . LEU B 1 149 ? -47.005 16.674 -14.493 1.00 35.22 151 LEU B C 1
ATOM 2645 O O . LEU B 1 149 ? -46.445 17.702 -14.110 1.00 35.46 151 LEU B O 1
ATOM 2650 N N . LYS B 1 150 ? -48.318 16.494 -14.423 1.00 36.15 152 LYS B N 1
ATOM 2651 C CA . LYS B 1 150 ? -49.177 17.464 -13.793 1.00 37.93 152 LYS B CA 1
ATOM 2652 C C . LYS B 1 150 ? -49.936 16.699 -12.701 1.00 38.53 152 LYS B C 1
ATOM 2653 O O . LYS B 1 150 ? -51.130 16.447 -12.838 1.00 40.14 152 LYS B O 1
ATOM 2655 N N . PRO B 1 151 ? -49.238 16.330 -11.608 1.00 37.10 153 PRO B N 1
ATOM 2656 C CA . PRO B 1 151 ? -49.922 15.664 -10.479 1.00 36.83 153 PRO B CA 1
ATOM 2657 C C . PRO B 1 151 ? -50.861 16.566 -9.709 1.00 37.39 153 PRO B C 1
ATOM 2658 O O . PRO B 1 151 ? -50.683 17.768 -9.740 1.00 37.58 153 PRO B O 1
ATOM 2662 N N . LYS B 1 152 ? -51.824 15.973 -9.000 1.00 38.14 154 LYS B N 1
ATOM 2663 C CA . LYS B 1 152 ? -52.645 16.724 -8.030 1.00 40.18 154 LYS B CA 1
ATOM 2664 C C . LYS B 1 152 ? -51.754 17.268 -6.917 1.00 39.90 154 LYS B C 1
ATOM 2665 O O . LYS B 1 152 ? -51.956 18.385 -6.480 1.00 41.48 154 LYS B O 1
ATOM 2667 N N . GLU B 1 153 ? -50.783 16.467 -6.460 1.00 38.84 155 GLU B N 1
ATOM 2668 C CA . GLU B 1 153 ? -49.875 16.857 -5.353 1.00 38.70 155 GLU B CA 1
ATOM 2669 C C . GLU B 1 153 ? -48.578 16.066 -5.343 1.00 36.17 155 GLU B C 1
ATOM 2670 O O . GLU B 1 153 ? -48.555 14.884 -5.687 1.00 34.40 155 GLU B O 1
ATOM 2676 N N . ILE B 1 154 ? -47.500 16.746 -4.947 1.00 36.35 156 ILE B N 1
ATOM 2677 C CA . ILE B 1 154 ? -46.221 16.109 -4.594 1.00 34.86 156 ILE B CA 1
ATOM 2678 C C . ILE B 1 154 ? -46.054 16.204 -3.072 1.00 35.33 156 ILE B C 1
ATOM 2679 O O . ILE B 1 154 ? -45.700 17.271 -2.530 1.00 34.62 156 ILE B O 1
ATOM 2684 N N . ARG B 1 155 ? -46.301 15.078 -2.407 1.00 35.06 157 ARG B N 1
ATOM 2685 C CA . ARG B 1 155 ? -46.032 14.980 -1.003 1.00 35.97 157 ARG B CA 1
ATOM 2686 C C . ARG B 1 155 ? -44.571 14.575 -0.713 1.00 35.05 157 ARG B C 1
ATOM 2687 O O . ARG B 1 155 ? -44.139 13.459 -1.042 1.00 33.28 157 ARG B O 1
ATOM 2695 N N . GLN B 1 156 ? -43.839 15.491 -0.073 1.00 35.31 158 GLN B N 1
ATOM 2696 C CA . GLN B 1 156 ? -42.393 15.393 0.097 1.00 34.70 158 GLN B CA 1
ATOM 2697 C C . GLN B 1 156 ? -41.973 14.871 1.468 1.00 33.87 158 GLN B C 1
ATOM 2698 O O . GLN B 1 156 ? -42.498 15.302 2.472 1.00 34.83 158 GLN B O 1
ATOM 2704 N N . PHE B 1 157 ? -41.035 13.936 1.499 1.00 32.06 159 PHE B N 1
ATOM 2705 C CA . PHE B 1 157 ? -40.508 13.406 2.748 1.00 32.27 159 PHE B CA 1
ATOM 2706 C C . PHE B 1 157 ? -38.979 13.486 2.744 1.00 31.58 159 PHE B C 1
ATOM 2707 O O . PHE B 1 157 ? -38.359 13.229 1.712 1.00 30.96 159 PHE B O 1
ATOM 2715 N N . PRO B 1 158 ? -38.358 13.835 3.881 1.00 31.79 160 PRO B N 1
ATOM 2716 C CA . PRO B 1 158 ? -36.906 13.889 3.921 1.00 31.10 160 PRO B CA 1
ATOM 2717 C C . PRO B 1 158 ? -36.226 12.583 3.541 1.00 29.83 160 PRO B C 1
ATOM 2718 O O . PRO B 1 158 ? -35.119 12.616 3.016 1.00 29.75 160 PRO B O 1
ATOM 2722 N N . ASN B 1 159 ? -36.856 11.450 3.848 1.00 29.18 161 ASN B N 1
ATOM 2723 C CA . ASN B 1 159 ? -36.329 10.126 3.513 1.00 27.99 161 ASN B CA 1
ATOM 2724 C C . ASN B 1 159 ? -37.378 9.263 2.810 1.00 27.68 161 ASN B C 1
ATOM 2725 O O . ASN B 1 159 ? -38.582 9.347 3.076 1.00 27.87 161 ASN B O 1
ATOM 2730 N N . ILE B 1 160 ? -36.900 8.413 1.910 1.00 27.42 162 ILE B N 1
ATOM 2731 C CA . ILE B 1 160 ? -37.789 7.700 1.003 1.00 26.91 162 ILE B CA 1
ATOM 2732 C C . ILE B 1 160 ? -38.594 6.654 1.756 1.00 28.00 162 ILE B C 1
ATOM 2733 O O . ILE B 1 160 ? -39.717 6.377 1.385 1.00 27.53 162 ILE B O 1
ATOM 2738 N N . ASP B 1 161 ? -38.018 6.093 2.813 1.00 30.03 163 ASP B N 1
ATOM 2739 C CA . ASP B 1 161 ? -38.736 5.110 3.655 1.00 33.44 163 ASP B CA 1
ATOM 2740 C C . ASP B 1 161 ? -40.137 5.578 4.014 1.00 33.00 163 ASP B C 1
ATOM 2741 O O . ASP B 1 161 ? -41.068 4.800 3.984 1.00 31.83 163 ASP B O 1
ATOM 2746 N N . GLN B 1 162 ? -40.276 6.866 4.312 1.00 33.71 164 GLN B N 1
ATOM 2747 C CA . GLN B 1 162 ? -41.560 7.417 4.765 1.00 35.10 164 GLN B CA 1
ATOM 2748 C C . GLN B 1 162 ? -42.537 7.560 3.581 1.00 32.55 164 GLN B C 1
ATOM 2749 O O . GLN B 1 162 ? -43.734 7.342 3.726 1.00 32.17 164 GLN B O 1
ATOM 2755 N N . ALA B 1 163 ? -42.016 7.950 2.420 1.00 29.89 165 ALA B N 1
ATOM 2756 C CA . ALA B 1 163 ? -42.803 7.981 1.198 1.00 28.51 165 ALA B CA 1
ATOM 2757 C C . ALA B 1 163 ? -43.440 6.604 0.924 1.00 28.02 165 ALA B C 1
ATOM 2758 O O . ALA B 1 163 ? -44.628 6.506 0.591 1.00 28.10 165 ALA B O 1
ATOM 2760 N N . TYR B 1 164 ? -42.659 5.539 1.074 1.00 27.29 166 TYR B N 1
ATOM 2761 C CA . TYR B 1 164 ? -43.177 4.196 0.834 1.00 27.46 166 TYR B CA 1
ATOM 2762 C C . TYR B 1 164 ? -44.176 3.799 1.915 1.00 29.21 166 TYR B C 1
ATOM 2763 O O . TYR B 1 164 ? -45.181 3.159 1.634 1.00 30.38 166 TYR B O 1
ATO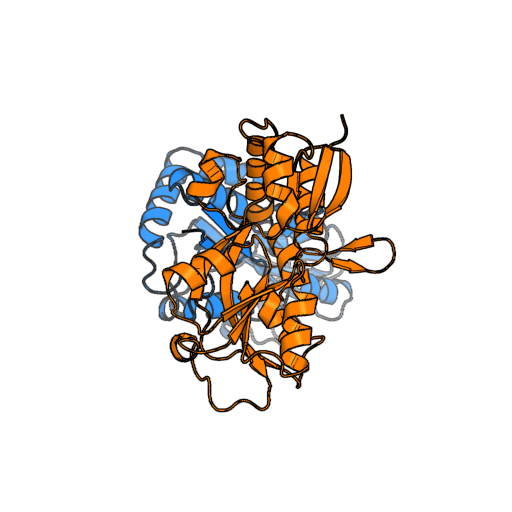M 2772 N N . LEU B 1 165 ? -43.908 4.189 3.150 1.00 30.53 167 LEU B N 1
ATOM 2773 C CA . LEU B 1 165 ? -44.851 3.976 4.251 1.00 32.20 167 LEU B CA 1
ATOM 2774 C C . LEU B 1 165 ? -46.180 4.699 3.941 1.00 31.98 167 LEU B C 1
ATOM 2775 O O . LEU B 1 165 ? -47.252 4.121 4.099 1.00 32.27 167 LEU B O 1
ATOM 2780 N N . ALA B 1 166 ? -46.111 5.934 3.446 1.00 31.14 168 ALA B N 1
ATOM 2781 C CA . ALA B 1 166 ? -47.337 6.667 3.110 1.00 31.81 168 ALA B CA 1
ATOM 2782 C C . ALA B 1 166 ? -48.132 5.929 2.035 1.00 31.88 168 ALA B C 1
ATOM 2783 O O . ALA B 1 166 ? -49.371 5.946 2.055 1.00 32.88 168 ALA B O 1
ATOM 2785 N N . LEU B 1 167 ? -47.435 5.267 1.110 1.00 31.19 169 LEU B N 1
ATOM 2786 C CA . LEU B 1 167 ? -48.110 4.502 0.059 1.00 31.98 169 LEU B CA 1
ATOM 2787 C C . LEU B 1 167 ? -48.769 3.269 0.643 1.00 33.84 169 LEU B C 1
ATOM 2788 O O . LEU B 1 167 ? -49.944 2.981 0.339 1.00 35.19 169 LEU B O 1
ATOM 2793 N N . GLU B 1 168 ? -48.031 2.545 1.476 1.00 35.04 170 GLU B N 1
ATOM 2794 C CA . GLU B 1 168 ? -48.583 1.366 2.164 1.00 37.96 170 GLU B CA 1
ATOM 2795 C C . GLU B 1 168 ? -49.803 1.699 3.012 1.00 37.59 170 GLU B C 1
ATOM 2796 O O . GLU B 1 168 ? -50.716 0.902 3.104 1.00 38.35 170 GLU B O 1
ATOM 2802 N N . ALA B 1 169 ? -49.812 2.883 3.602 1.00 36.45 171 ALA B N 1
ATOM 2803 C CA . ALA B 1 169 ? -50.911 3.324 4.450 1.00 37.34 171 ALA B CA 1
ATOM 2804 C C . ALA B 1 169 ? -52.101 3.823 3.632 1.00 37.15 171 ALA B C 1
ATOM 2805 O O . ALA B 1 169 ? -53.105 4.195 4.195 1.00 37.32 171 ALA B O 1
ATOM 2807 N N . GLY B 1 170 ? -51.946 3.916 2.313 1.00 35.81 172 GLY B N 1
ATOM 2808 C CA . GLY B 1 170 ? -52.998 4.476 1.462 1.00 36.21 172 GLY B CA 1
ATOM 2809 C C . GLY B 1 170 ? -53.170 5.993 1.478 1.00 36.14 172 GLY B C 1
ATOM 2810 O O . GLY B 1 170 ? -54.236 6.494 1.111 1.00 36.86 172 GLY B O 1
ATOM 2811 N N . ARG B 1 171 ? -52.138 6.731 1.875 1.00 35.37 173 ARG B N 1
ATOM 2812 C CA . ARG B 1 171 ? -52.230 8.196 1.979 1.00 35.92 173 ARG B CA 1
ATOM 2813 C C . ARG B 1 171 ? -51.906 8.891 0.652 1.00 34.18 173 ARG B C 1
ATOM 2814 O O . ARG B 1 171 ? -52.128 10.096 0.511 1.00 34.62 173 ARG B O 1
ATOM 2822 N N . VAL B 1 172 ? -51.336 8.143 -0.291 1.00 32.18 174 VAL B N 1
ATOM 2823 C CA . VAL B 1 172 ? -50.977 8.670 -1.601 1.00 30.75 174 VAL B CA 1
ATOM 2824 C C . VAL B 1 172 ? -51.348 7.602 -2.622 1.00 30.46 174 VAL B C 1
ATOM 2825 O O . VAL B 1 172 ? -51.499 6.445 -2.262 1.00 31.02 174 VAL B O 1
ATOM 2829 N N . ASP B 1 173 ? -51.486 7.985 -3.882 1.00 30.12 175 ASP B N 1
ATOM 2830 C CA . ASP B 1 173 ? -51.734 7.035 -4.959 1.00 30.08 175 ASP B CA 1
ATOM 2831 C C . ASP B 1 173 ? -50.499 6.291 -5.404 1.00 29.27 175 ASP B C 1
ATOM 2832 O O . ASP B 1 173 ? -50.603 5.147 -5.820 1.00 29.96 175 ASP B O 1
ATOM 2837 N N . ALA B 1 174 ? -49.326 6.933 -5.330 1.00 28.54 176 ALA B N 1
ATOM 2838 C CA . ALA B 1 174 ? -48.061 6.302 -5.753 1.00 27.63 176 ALA B CA 1
ATOM 2839 C C . ALA B 1 174 ? -46.871 6.977 -5.122 1.00 27.04 176 ALA B C 1
ATOM 2840 O O . ALA B 1 174 ? -46.996 8.051 -4.553 1.00 27.52 176 ALA B O 1
ATOM 2842 N N . ALA B 1 175 ? -45.732 6.316 -5.194 1.00 26.40 177 ALA B N 1
ATOM 2843 C CA . ALA B 1 175 ? -44.455 6.919 -4.826 1.00 25.99 177 ALA B CA 1
ATOM 2844 C C . ALA B 1 175 ? -43.593 6.801 -6.078 1.00 25.53 177 ALA B C 1
ATOM 2845 O O . ALA B 1 175 ? -43.836 5.898 -6.877 1.00 25.56 177 ALA B O 1
ATOM 2847 N N . MET B 1 176 ? -42.640 7.719 -6.272 1.00 25.28 178 MET B N 1
ATOM 2848 C CA . MET B 1 176 ? -41.657 7.640 -7.359 1.00 24.79 178 MET B CA 1
ATOM 2849 C C . MET B 1 176 ? -40.248 7.902 -6.828 1.00 23.87 178 MET B C 1
ATOM 2850 O O . MET B 1 176 ? -40.047 8.757 -5.945 1.00 24.24 178 MET B O 1
ATOM 2855 N N . HIS B 1 177 ? -39.295 7.132 -7.316 1.00 22.59 179 HIS B N 1
ATOM 2856 C CA . HIS B 1 177 ? -37.916 7.348 -6.978 1.00 21.97 179 HIS B CA 1
ATOM 2857 C C . HIS B 1 177 ? -37.030 6.536 -7.858 1.00 20.99 179 HIS B C 1
ATOM 2858 O O . HIS B 1 177 ? -37.487 5.966 -8.829 1.00 21.09 179 HIS B O 1
ATOM 2865 N N . ASP B 1 178 ? -35.746 6.488 -7.547 1.00 20.73 180 ASP B N 1
ATOM 2866 C CA . ASP B 1 178 ? -34.778 5.825 -8.420 1.00 20.23 180 ASP B CA 1
ATOM 2867 C C . ASP B 1 178 ? -35.137 4.342 -8.564 1.00 20.44 180 ASP B C 1
ATOM 2868 O O . ASP B 1 178 ? -35.492 3.681 -7.594 1.00 20.66 180 ASP B O 1
ATOM 2873 N N . THR B 1 179 ? -35.035 3.843 -9.794 1.00 20.28 181 THR B N 1
ATOM 2874 C CA . THR B 1 179 ? -35.450 2.481 -10.167 1.00 20.33 181 THR B CA 1
ATOM 2875 C C . THR B 1 179 ? -34.909 1.410 -9.203 1.00 20.32 181 THR B C 1
ATOM 2876 O O . THR B 1 179 ? -35.682 0.665 -8.612 1.00 20.55 181 THR B O 1
ATOM 2880 N N . PRO B 1 180 ? -33.569 1.325 -9.043 1.00 19.86 182 PRO B N 1
ATOM 2881 C CA . PRO B 1 180 ? -33.053 0.272 -8.160 1.00 19.67 182 PRO B CA 1
ATOM 2882 C C . PRO B 1 180 ? -33.545 0.358 -6.702 1.00 19.76 182 PRO B C 1
ATOM 2883 O O . PRO B 1 180 ? -33.703 -0.665 -6.082 1.00 20.52 182 PRO B O 1
ATOM 2887 N N . ASN B 1 181 ? -33.794 1.561 -6.179 1.00 19.64 183 ASN B N 1
ATOM 2888 C CA . ASN B 1 181 ? -34.363 1.728 -4.826 1.00 20.16 183 ASN B CA 1
ATOM 2889 C C . ASN B 1 181 ? -35.817 1.240 -4.757 1.00 20.63 183 ASN B C 1
ATOM 2890 O O . ASN B 1 181 ? -36.208 0.538 -3.849 1.00 21.85 183 ASN B O 1
ATOM 2895 N N . VAL B 1 182 ? -36.602 1.579 -5.758 1.00 20.43 184 VAL B N 1
ATOM 2896 C CA . VAL B 1 182 ? -37.965 1.133 -5.847 1.00 20.97 184 VAL B CA 1
ATOM 2897 C C . VAL B 1 182 ? -38.015 -0.378 -6.017 1.00 21.64 184 VAL B C 1
ATOM 2898 O O . VAL B 1 182 ? -38.795 -1.045 -5.340 1.00 21.19 184 VAL B O 1
ATOM 2902 N N . LEU B 1 183 ? -37.180 -0.902 -6.925 1.00 21.85 185 LEU B N 1
ATOM 2903 C CA . LEU B 1 183 ? -37.165 -2.349 -7.213 1.00 23.12 185 LEU B CA 1
ATOM 2904 C C . LEU B 1 183 ? -36.751 -3.132 -5.987 1.00 23.87 185 LEU B C 1
ATOM 2905 O O . LEU B 1 183 ? -37.323 -4.172 -5.650 1.00 24.06 185 LEU B O 1
ATOM 2910 N N . PHE B 1 184 ? -35.725 -2.624 -5.310 1.00 24.35 186 PHE B N 1
ATOM 2911 C CA . PHE B 1 184 ? -35.253 -3.250 -4.103 1.00 25.17 186 PHE B CA 1
ATOM 2912 C C . PHE B 1 184 ? -36.361 -3.286 -3.032 1.00 26.36 186 PHE B C 1
ATOM 2913 O O . PHE B 1 184 ? -36.555 -4.319 -2.379 1.00 28.55 186 PHE B O 1
ATOM 2921 N N . PHE B 1 185 ? -37.079 -2.192 -2.833 1.00 25.18 187 PHE B N 1
ATOM 2922 C CA . PHE B 1 185 ? -38.135 -2.202 -1.850 1.00 25.98 187 PHE B CA 1
ATOM 2923 C C . PHE B 1 185 ? -39.235 -3.198 -2.185 1.00 26.79 187 PHE B C 1
ATOM 2924 O O . PHE B 1 185 ? -39.665 -3.986 -1.332 1.00 27.15 187 PHE B O 1
ATOM 2932 N N . VAL B 1 186 ? -39.677 -3.159 -3.438 1.00 26.75 188 VAL B N 1
ATOM 2933 C CA . VAL B 1 186 ? -40.713 -4.039 -3.924 1.00 28.01 188 VAL B CA 1
ATOM 2934 C C . VAL B 1 186 ? -40.324 -5.524 -3.708 1.00 29.76 188 VAL B C 1
ATOM 2935 O O . VAL B 1 186 ? -41.177 -6.332 -3.353 1.00 30.29 188 VAL B O 1
ATOM 2939 N N . ASN B 1 187 ? -39.051 -5.863 -3.892 1.00 29.62 189 ASN B N 1
ATOM 2940 C CA . ASN B 1 187 ? -38.612 -7.245 -3.727 1.00 31.59 189 ASN B CA 1
ATOM 2941 C C . ASN B 1 187 ? -38.306 -7.675 -2.305 1.00 32.39 189 ASN B C 1
ATOM 2942 O O . ASN B 1 187 ? -38.346 -8.868 -1.999 1.00 33.63 189 ASN B O 1
ATOM 2947 N N . ASN B 1 188 ? -38.041 -6.717 -1.428 1.00 32.79 190 ASN B N 1
ATOM 2948 C CA . ASN B 1 188 ? -37.651 -7.018 -0.049 1.00 33.86 190 ASN B CA 1
ATOM 2949 C C . ASN B 1 188 ? -38.751 -6.559 0.921 1.00 34.93 190 ASN B C 1
ATOM 2950 O O . ASN B 1 188 ? -39.805 -7.210 1.000 1.00 36.95 190 ASN B O 1
ATOM 2955 N N . GLU B 1 189 ? -38.576 -5.429 1.599 1.00 35.11 191 GLU B N 1
ATOM 2956 C CA . GLU B 1 189 ? -39.500 -5.045 2.651 1.00 35.72 191 GLU B CA 1
ATOM 2957 C C . GLU B 1 189 ? -40.969 -4.918 2.129 1.00 36.69 191 GLU B C 1
ATOM 2958 O O . GLU B 1 189 ? -41.901 -5.329 2.801 1.00 39.07 191 GLU B O 1
ATOM 2960 N N . GLY B 1 190 ? -41.180 -4.425 0.913 1.00 36.52 192 GLY B N 1
ATOM 2961 C CA . GLY B 1 190 ? -42.532 -4.261 0.347 1.00 36.89 192 GLY B CA 1
ATOM 2962 C C . GLY B 1 190 ? -43.186 -5.419 -0.401 1.00 39.15 192 GLY B C 1
ATOM 2963 O O . GLY B 1 190 ? -44.264 -5.257 -0.959 1.00 39.99 192 GLY B O 1
ATOM 2964 N N . LYS B 1 191 ? -42.547 -6.589 -0.420 1.00 41.97 193 LYS B N 1
ATOM 2965 C CA . LYS B 1 191 ? -43.044 -7.794 -1.141 1.00 43.43 193 LYS B CA 1
ATOM 2966 C C . LYS B 1 191 ? -44.510 -8.120 -0.828 1.00 45.35 193 LYS B C 1
ATOM 2967 O O . LYS B 1 191 ? -44.862 -8.435 0.318 1.00 45.59 193 LYS B O 1
ATOM 2973 N N . GLY B 1 192 ? -45.357 -8.049 -1.852 1.00 45.53 194 GLY B N 1
ATOM 2974 C CA . GLY B 1 192 ? -46.782 -8.318 -1.728 1.00 45.11 194 GLY B CA 1
ATOM 2975 C C . GLY B 1 192 ? -47.637 -7.175 -1.196 1.00 44.97 194 GLY B C 1
ATOM 2976 O O . GLY B 1 192 ? -48.869 -7.332 -1.108 1.00 45.59 194 GLY B O 1
ATOM 2977 N N . ARG B 1 193 ? -47.024 -6.041 -0.813 1.00 42.94 195 ARG B N 1
ATOM 2978 C CA . ARG B 1 193 ? -47.809 -4.850 -0.366 1.00 41.74 195 ARG B CA 1
ATOM 2979 C C . ARG B 1 193 ? -47.800 -3.747 -1.448 1.00 38.93 195 ARG B C 1
ATOM 2980 O O . ARG B 1 193 ? -48.812 -3.092 -1.687 1.00 38.61 195 ARG B O 1
ATOM 2982 N N . VAL B 1 194 ? -46.683 -3.613 -2.161 1.00 36.99 196 VAL B N 1
ATOM 2983 C CA . VAL B 1 194 ? -46.528 -2.628 -3.230 1.00 34.98 196 VAL B CA 1
ATOM 2984 C C . VAL B 1 194 ? -45.970 -3.304 -4.515 1.00 34.88 196 VAL B C 1
ATOM 2985 O O . VAL B 1 194 ? -45.430 -4.418 -4.454 1.00 35.50 196 VAL B O 1
ATOM 2989 N N . LYS B 1 195 ? -46.096 -2.641 -5.666 1.00 33.66 197 LYS B N 1
ATOM 2990 C CA . LYS B 1 195 ? -45.514 -3.133 -6.935 1.00 33.54 197 LYS B CA 1
ATOM 2991 C C . LYS B 1 195 ? -45.102 -1.976 -7.849 1.00 32.23 197 LYS B C 1
ATOM 2992 O O . LYS B 1 195 ? -45.473 -0.829 -7.609 1.00 30.99 197 LYS B O 1
ATOM 2998 N N . VAL B 1 196 ? -44.362 -2.292 -8.913 1.00 31.97 198 VAL B N 1
ATOM 2999 C CA . VAL B 1 196 ? -43.955 -1.282 -9.923 1.00 30.83 198 VAL B CA 1
ATOM 3000 C C . VAL B 1 196 ? -45.151 -1.104 -10.840 1.00 32.10 198 VAL B C 1
ATOM 3001 O O . VAL B 1 196 ? -45.787 -2.085 -11.196 1.00 33.81 198 VAL B O 1
ATOM 3005 N N . ALA B 1 197 ? -45.481 0.141 -11.176 1.00 32.17 199 ALA B N 1
ATOM 3006 C CA . ALA B 1 197 ? -46.514 0.454 -12.160 1.00 33.09 199 ALA B CA 1
ATOM 3007 C C . ALA B 1 197 ? -45.803 0.950 -13.405 1.00 33.81 199 ALA B C 1
ATOM 3008 O O . ALA B 1 197 ? -45.106 1.971 -13.379 1.00 33.60 199 ALA B O 1
ATOM 3010 N N . GLY B 1 198 ? -45.966 0.215 -14.497 1.00 35.58 200 GLY B N 1
ATOM 3011 C CA . GLY B 1 198 ? -45.465 0.639 -15.801 1.00 36.18 200 GLY B CA 1
ATOM 3012 C C . GLY B 1 198 ? -44.001 0.300 -16.005 1.00 35.51 200 GLY B C 1
ATOM 3013 O O . GLY B 1 198 ? -43.451 -0.547 -15.315 1.00 36.25 200 GLY B O 1
ATOM 3014 N N . ALA B 1 199 ? -43.377 1.000 -16.938 1.00 34.71 201 ALA B N 1
ATOM 3015 C CA . ALA B 1 199 ? -41.966 0.827 -17.223 1.00 35.13 201 ALA B CA 1
ATOM 3016 C C . ALA B 1 199 ? -41.204 1.996 -16.578 1.00 33.52 201 ALA B C 1
ATOM 3017 O O . ALA B 1 199 ? -41.681 3.116 -16.567 1.00 33.35 201 ALA B O 1
ATOM 3019 N N . PRO B 1 200 ? -40.023 1.727 -16.028 1.00 33.39 202 PRO B N 1
ATOM 3020 C CA . PRO B 1 200 ? -39.177 2.821 -15.576 1.00 32.23 202 PRO B CA 1
ATOM 3021 C C . PRO B 1 200 ? -38.725 3.703 -16.732 1.00 31.82 202 PRO B C 1
ATOM 3022 O O . PRO B 1 200 ? -38.673 3.232 -17.855 1.00 33.93 202 PRO B O 1
ATOM 3026 N N . VAL B 1 201 ? -38.443 4.973 -16.446 1.00 30.52 203 VAL B N 1
ATOM 3027 C CA . VAL B 1 201 ? -37.759 5.853 -17.381 1.00 31.17 203 VAL B CA 1
ATOM 3028 C C . VAL B 1 201 ? -36.243 5.818 -17.050 1.00 30.34 203 VAL B C 1
ATOM 3029 O O . VAL B 1 201 ? -35.834 5.993 -15.910 1.00 27.79 203 VAL B O 1
ATOM 3033 N N . SER B 1 202 ? -35.421 5.533 -18.058 1.00 29.84 204 SER B N 1
ATOM 3034 C CA . SER B 1 202 ? -34.021 5.241 -17.856 1.00 28.09 204 SER B CA 1
ATOM 3035 C C . SER B 1 202 ? -33.212 6.409 -18.387 1.00 27.67 204 SER B C 1
ATOM 3036 O O . SER B 1 202 ? -33.794 7.407 -18.770 1.00 27.47 204 SER B O 1
ATOM 3039 N N . GLY B 1 203 ? -31.868 6.314 -18.399 1.00 27.18 205 GLY B N 1
ATOM 3040 C CA . GLY B 1 203 ? -31.001 7.398 -18.936 1.00 25.41 205 GLY B CA 1
ATOM 3041 C C . GLY B 1 203 ? -30.191 8.184 -17.912 1.00 24.36 205 GLY B C 1
ATOM 3042 O O . GLY B 1 203 ? -29.409 9.010 -18.275 1.00 24.93 205 GLY B O 1
ATOM 3043 N N . ASP B 1 204 ? -30.363 7.924 -16.631 1.00 22.96 206 ASP B N 1
ATOM 3044 C CA . ASP B 1 204 ? -29.655 8.662 -15.621 1.00 22.46 206 ASP B CA 1
ATOM 3045 C C . ASP B 1 204 ? -28.347 7.928 -15.287 1.00 22.00 206 ASP B C 1
ATOM 3046 O O . ASP B 1 204 ? -28.248 6.727 -15.488 1.00 22.07 206 ASP B O 1
ATOM 3051 N N . LYS B 1 205 ? -27.370 8.666 -14.761 1.00 21.65 207 LYS B N 1
ATOM 3052 C CA . LYS B 1 205 ? -26.122 8.114 -14.302 1.00 22.15 207 LYS B CA 1
ATOM 3053 C C . LYS B 1 205 ? -25.736 8.674 -12.953 1.00 21.91 207 LYS B C 1
ATOM 3054 O O . LYS B 1 205 ? -25.974 9.856 -12.653 1.00 22.75 207 LYS B O 1
ATOM 3060 N N . TYR B 1 206 ? -25.116 7.826 -12.139 1.00 21.13 208 TYR B N 1
ATOM 3061 C CA . TYR B 1 206 ? -24.649 8.218 -10.841 1.00 20.23 208 TYR B CA 1
ATOM 3062 C C . TYR B 1 206 ? -23.166 8.566 -10.852 1.00 20.56 208 TYR B C 1
ATOM 3063 O O . TYR B 1 206 ? -22.352 7.973 -11.555 1.00 20.84 208 TYR B O 1
ATOM 3072 N N . GLY B 1 207 ? -22.826 9.550 -10.047 1.00 20.96 209 GLY B N 1
ATOM 3073 C CA . GLY B 1 207 ? -21.444 9.870 -9.753 1.00 21.28 209 GLY B CA 1
ATOM 3074 C C . GLY B 1 207 ? -21.217 10.086 -8.265 1.00 21.59 209 GLY B C 1
ATOM 3075 O O . GLY B 1 207 ? -22.171 10.413 -7.503 1.00 20.83 209 GLY B O 1
ATOM 3076 N N . ILE B 1 208 ? -19.945 9.937 -7.865 1.00 21.69 210 ILE B N 1
ATOM 3077 C CA . ILE B 1 208 ? -19.529 10.391 -6.562 1.00 22.11 210 ILE B CA 1
ATOM 3078 C C . ILE B 1 208 ? -19.452 11.933 -6.610 1.00 23.04 210 ILE B C 1
ATOM 3079 O O . ILE B 1 208 ? -18.883 12.488 -7.569 1.00 23.10 210 ILE B O 1
ATOM 3084 N N . GLY B 1 209 ? -19.972 12.601 -5.577 1.00 22.81 211 GLY B N 1
ATOM 3085 C CA . GLY B 1 209 ? -19.932 14.070 -5.489 1.00 24.28 211 GLY B CA 1
ATOM 3086 C C . GLY B 1 209 ? -18.723 14.636 -4.733 1.00 25.63 211 GLY B C 1
ATOM 3087 O O . GLY B 1 209 ? -18.251 14.026 -3.782 1.00 25.74 211 GLY B O 1
ATOM 3088 N N . PHE B 1 210 ? -18.243 15.815 -5.140 1.00 26.61 212 PHE B N 1
ATOM 3089 C CA . PHE B 1 210 ? -17.105 16.475 -4.488 1.00 27.86 212 PHE B CA 1
ATOM 3090 C C . PHE B 1 210 ? -17.295 17.976 -4.503 1.00 29.03 212 PHE B C 1
ATOM 3091 O O . PHE B 1 210 ? -17.993 18.492 -5.358 1.00 28.11 212 PHE B O 1
ATOM 3099 N N . PRO B 1 211 ? -16.584 18.702 -3.622 1.00 30.80 213 PRO B N 1
ATOM 3100 C CA . PRO B 1 211 ? -16.553 20.156 -3.789 1.00 32.47 213 PRO B CA 1
ATOM 3101 C C . PRO B 1 211 ? -15.877 20.594 -5.103 1.00 33.18 213 PRO B C 1
ATOM 3102 O O . PRO B 1 211 ? -14.974 19.924 -5.603 1.00 33.00 213 PRO B O 1
ATOM 3106 N N . LYS B 1 212 ? -16.348 21.703 -5.662 1.00 34.28 214 LYS B N 1
ATOM 3107 C CA . LYS B 1 212 ? -15.820 22.250 -6.888 1.00 34.99 214 LYS B CA 1
ATOM 3108 C C . LYS B 1 212 ? -14.298 22.416 -6.786 1.00 36.14 214 LYS B C 1
ATOM 3109 O O . LYS B 1 212 ? -13.792 22.963 -5.804 1.00 38.16 214 LYS B O 1
ATOM 3115 N N . GLY B 1 213 ? -13.573 21.907 -7.774 1.00 35.42 215 GLY B N 1
ATOM 3116 C CA . GLY B 1 213 ? -12.122 21.987 -7.760 1.00 36.50 215 GLY B CA 1
ATOM 3117 C C . GLY B 1 213 ? -11.415 21.021 -6.805 1.00 36.33 215 GLY B C 1
ATOM 3118 O O . GLY B 1 213 ? -10.211 21.160 -6.611 1.00 36.85 215 GLY B O 1
ATOM 3119 N N . SER B 1 214 ? -12.132 20.038 -6.225 1.00 34.82 216 SER B N 1
ATOM 3120 C CA . SER B 1 214 ? -11.486 19.025 -5.372 1.00 34.64 216 SER B CA 1
ATOM 3121 C C . SER B 1 214 ? -10.357 18.322 -6.125 1.00 34.56 216 SER B C 1
ATOM 3122 O O . SER B 1 214 ? -10.521 17.950 -7.274 1.00 33.66 216 SER B O 1
ATOM 3125 N N . PRO B 1 215 ? -9.218 18.114 -5.468 1.00 35.77 217 PRO B N 1
ATOM 3126 C CA . PRO B 1 215 ? -8.088 17.374 -6.086 1.00 35.72 217 PRO B CA 1
ATOM 3127 C C . PRO B 1 215 ? -8.238 15.858 -6.022 1.00 34.24 217 PRO B C 1
ATOM 3128 O O . PRO B 1 215 ? -7.423 15.150 -6.603 1.00 35.25 217 PRO B O 1
ATOM 3132 N N . LEU B 1 216 ? -9.289 15.360 -5.361 1.00 32.50 218 LEU B N 1
ATOM 3133 C CA . LEU B 1 216 ? -9.526 13.917 -5.283 1.00 30.60 218 LEU B CA 1
ATOM 3134 C C . LEU B 1 216 ? -10.054 13.319 -6.605 1.00 29.16 218 LEU B C 1
ATOM 3135 O O . LEU B 1 216 ? -9.860 12.123 -6.860 1.00 27.90 218 LEU B O 1
ATOM 3140 N N . VAL B 1 217 ? -10.743 14.145 -7.404 1.00 28.60 219 VAL B N 1
ATOM 3141 C CA . VAL B 1 217 ? -11.512 13.691 -8.582 1.00 27.77 219 VAL B CA 1
ATOM 3142 C C . VAL B 1 217 ? -10.641 12.851 -9.570 1.00 28.12 219 VAL B C 1
ATOM 3143 O O . VAL B 1 217 ? -11.031 11.759 -9.984 1.00 27.65 219 VAL B O 1
ATOM 3147 N N . ALA B 1 218 ? -9.466 13.344 -9.916 1.00 28.69 220 ALA B N 1
ATOM 3148 C CA . ALA B 1 218 ? -8.645 12.669 -10.910 1.00 28.80 220 ALA B CA 1
ATOM 3149 C C . ALA B 1 218 ? -8.277 11.281 -10.455 1.00 28.25 220 ALA B C 1
ATOM 3150 O O . ALA B 1 218 ? -8.361 10.365 -11.256 1.00 28.64 220 ALA B O 1
ATOM 3152 N N . LYS B 1 219 ? -7.841 11.129 -9.208 1.00 28.37 221 LYS B N 1
ATOM 3153 C CA . LYS B 1 219 ? -7.412 9.823 -8.697 1.00 28.45 221 LYS B CA 1
ATOM 3154 C C . LYS B 1 219 ? -8.629 8.897 -8.528 1.00 27.66 221 LYS B C 1
ATOM 3155 O O . LYS B 1 219 ? -8.513 7.715 -8.805 1.00 28.75 221 LYS B O 1
ATOM 3157 N N . VAL B 1 220 ? -9.790 9.409 -8.106 1.00 26.50 222 VAL B N 1
ATOM 3158 C CA . VAL B 1 220 ? -10.994 8.589 -8.044 1.00 25.13 222 VAL B CA 1
ATOM 3159 C C . VAL B 1 220 ? -11.321 8.069 -9.446 1.00 24.66 222 VAL B C 1
ATOM 3160 O O . VAL B 1 220 ? -11.510 6.876 -9.641 1.00 24.22 222 VAL B O 1
ATOM 3164 N N . ASN B 1 221 ? -11.400 8.962 -10.427 1.00 24.89 223 ASN B N 1
ATOM 3165 C CA . ASN B 1 221 ? -11.612 8.540 -11.808 1.00 24.88 223 ASN B CA 1
ATOM 3166 C C . ASN B 1 221 ? -10.664 7.403 -12.288 1.00 25.98 223 ASN B C 1
ATOM 3167 O O . ASN B 1 221 ? -11.137 6.380 -12.840 1.00 25.26 223 ASN B O 1
ATOM 3172 N N . ALA B 1 222 ? -9.367 7.548 -11.994 1.00 27.04 224 ALA B N 1
ATOM 3173 C CA . ALA B 1 222 ? -8.365 6.529 -12.359 1.00 27.97 224 ALA B CA 1
ATOM 3174 C C . ALA B 1 222 ? -8.608 5.195 -11.618 1.00 27.77 224 ALA B C 1
ATOM 3175 O O . ALA B 1 222 ? -8.494 4.114 -12.209 1.00 29.07 224 ALA B O 1
ATOM 3177 N N . GLU B 1 223 ? -8.935 5.249 -10.341 1.00 27.62 225 GLU B N 1
ATOM 3178 C CA . GLU B 1 223 ? -9.178 4.017 -9.593 1.00 27.72 225 GLU B CA 1
ATOM 3179 C C . GLU B 1 223 ? -10.398 3.295 -10.079 1.00 25.97 225 GLU B C 1
ATOM 3180 O O . GLU B 1 223 ? -10.426 2.083 -10.118 1.00 26.28 225 GLU B O 1
ATOM 3186 N N . LEU B 1 224 ? -11.417 4.054 -10.427 1.00 24.63 226 LEU B N 1
ATOM 3187 C CA . LEU B 1 224 ? -12.676 3.488 -10.859 1.00 23.60 226 LEU B CA 1
ATOM 3188 C C . LEU B 1 224 ? -12.516 2.823 -12.216 1.00 23.64 226 LEU B C 1
ATOM 3189 O O . LEU B 1 224 ? -13.055 1.758 -12.439 1.00 22.66 226 LEU B O 1
ATOM 3194 N N . ALA B 1 225 ? -11.758 3.471 -13.114 1.00 24.73 227 ALA B N 1
ATOM 3195 C CA . ALA B 1 225 ? -11.516 2.945 -14.461 1.00 25.52 227 ALA B CA 1
ATOM 3196 C C . ALA B 1 225 ? -10.773 1.618 -14.340 1.00 26.71 227 ALA B C 1
ATOM 3197 O O . ALA B 1 225 ? -11.144 0.620 -14.988 1.00 26.63 227 ALA B O 1
ATOM 3199 N N . ARG B 1 226 ? -9.766 1.593 -13.473 1.00 28.18 228 ARG B N 1
ATOM 3200 C CA . ARG B 1 226 ? -9.056 0.336 -13.161 1.00 29.96 228 ARG B CA 1
ATOM 3201 C C . ARG B 1 226 ? -9.947 -0.770 -12.613 1.00 28.47 228 ARG B C 1
ATOM 3202 O O . ARG B 1 226 ? -9.843 -1.899 -13.044 1.00 28.05 228 ARG B O 1
ATOM 3210 N N . MET B 1 227 ? -10.764 -0.444 -11.618 1.00 26.66 229 MET B N 1
ATOM 3211 C CA . MET B 1 227 ? -11.667 -1.436 -11.023 1.00 26.24 229 MET B CA 1
ATOM 3212 C C . MET B 1 227 ? -12.590 -2.066 -12.082 1.00 25.20 229 MET B C 1
ATOM 3213 O O . MET B 1 227 ? -12.959 -3.246 -12.003 1.00 24.59 229 MET B O 1
ATOM 3218 N N . LYS B 1 228 ? -13.027 -1.226 -13.015 1.00 24.56 230 LYS B N 1
ATOM 3219 C CA . LYS B 1 228 ? -13.896 -1.647 -14.102 1.00 24.05 230 LYS B CA 1
ATOM 3220 C C . LYS B 1 228 ? -13.118 -2.588 -15.024 1.00 24.34 230 LYS B C 1
ATOM 3221 O O . LYS B 1 228 ? -13.629 -3.636 -15.374 1.00 24.55 230 LYS B O 1
ATOM 3227 N N . ALA B 1 229 ? -11.879 -2.211 -15.357 1.00 24.35 231 ALA B N 1
ATOM 3228 C CA . ALA B 1 229 ? -10.968 -2.989 -16.227 1.00 25.33 231 ALA B CA 1
ATOM 3229 C C . ALA B 1 229 ? -10.558 -4.300 -15.629 1.00 25.83 231 ALA B C 1
ATOM 3230 O O . ALA B 1 229 ? -10.240 -5.227 -16.373 1.00 26.38 231 ALA B O 1
ATOM 3232 N N . ASP B 1 230 ? -10.519 -4.386 -14.303 1.00 25.48 232 ASP B N 1
ATOM 3233 C CA . ASP B 1 230 ? -9.900 -5.556 -13.695 1.00 26.77 232 ASP B CA 1
ATOM 3234 C C . ASP B 1 230 ? -10.822 -6.469 -12.921 1.00 26.53 232 ASP B C 1
ATOM 3235 O O . ASP B 1 230 ? -10.357 -7.409 -12.296 1.00 27.22 232 ASP B O 1
ATOM 3240 N N . GLY B 1 231 ? -12.117 -6.204 -12.976 1.00 25.84 233 GLY B N 1
ATOM 3241 C CA . GLY B 1 231 ? -13.127 -7.100 -12.371 1.00 26.28 233 GLY B CA 1
ATOM 3242 C C . GLY B 1 231 ? -13.619 -6.744 -10.968 1.00 25.87 233 GLY B C 1
ATOM 3243 O O . GLY B 1 231 ? -14.591 -7.321 -10.457 1.00 26.56 233 GLY B O 1
ATOM 3244 N N . ARG B 1 232 ? -12.949 -5.806 -10.317 1.00 25.61 234 ARG B N 1
ATOM 3245 C CA . ARG B 1 232 ? -13.306 -5.478 -8.943 1.00 25.19 234 ARG B CA 1
ATOM 3246 C C . ARG B 1 232 ? -14.654 -4.761 -8.939 1.00 24.09 234 ARG B C 1
ATOM 3247 O O . ARG B 1 232 ? -15.510 -5.029 -8.063 1.00 23.67 234 ARG B O 1
ATOM 3255 N N . TYR B 1 233 ? -14.863 -3.885 -9.930 1.00 23.03 235 TYR B N 1
ATOM 3256 C CA . TYR B 1 233 ? -16.218 -3.340 -10.141 1.00 21.69 235 TYR B CA 1
ATOM 3257 C C . TYR B 1 233 ? -17.240 -4.463 -10.245 1.00 21.81 235 TYR B C 1
ATOM 3258 O O . TYR B 1 233 ? -18.216 -4.469 -9.497 1.00 21.31 235 TYR B O 1
ATOM 3267 N N . ALA B 1 234 ? -17.035 -5.419 -11.155 1.00 22.43 236 ALA B N 1
ATOM 3268 C CA . ALA B 1 234 ? -17.982 -6.529 -11.324 1.00 23.04 236 ALA B CA 1
ATOM 3269 C C . ALA B 1 234 ? -18.263 -7.334 -10.021 1.00 24.05 236 ALA B C 1
ATOM 3270 O O . ALA B 1 234 ? -19.408 -7.741 -9.820 1.00 24.04 236 ALA B O 1
ATOM 3272 N N . LYS B 1 235 ? -17.254 -7.573 -9.156 1.00 25.17 237 LYS B N 1
ATOM 3273 C CA . LYS B 1 235 ? -17.519 -8.334 -7.919 1.00 26.44 237 LYS B CA 1
ATOM 3274 C C . LYS B 1 235 ? -18.458 -7.499 -7.031 1.00 25.90 237 LYS B C 1
ATOM 3275 O O . LYS B 1 235 ? -19.417 -8.038 -6.451 1.00 26.01 237 LYS B O 1
ATOM 3277 N N . ILE B 1 236 ? -18.225 -6.189 -6.963 1.00 24.98 238 ILE B N 1
ATOM 3278 C CA . ILE B 1 236 ? -19.090 -5.341 -6.108 1.00 24.61 238 ILE B CA 1
ATOM 3279 C C . ILE B 1 236 ? -20.526 -5.277 -6.655 1.00 24.06 238 ILE B C 1
ATOM 3280 O O . ILE B 1 236 ? -21.471 -5.419 -5.935 1.00 24.37 238 ILE B O 1
ATOM 3285 N N . TYR B 1 237 ? -20.661 -5.128 -7.944 1.00 24.26 239 TYR B N 1
ATOM 3286 C CA . TYR B 1 237 ? -21.962 -5.139 -8.575 1.00 24.28 239 TYR B CA 1
ATOM 3287 C C . TYR B 1 237 ? -22.710 -6.475 -8.402 1.00 25.39 239 TYR B C 1
ATOM 3288 O O . TYR B 1 237 ? -23.881 -6.472 -8.054 1.00 25.86 239 TYR B O 1
ATOM 3297 N N . LYS B 1 238 ? -22.043 -7.604 -8.652 1.00 25.65 240 LYS B N 1
ATOM 3298 C CA . LYS B 1 238 ? -22.699 -8.881 -8.476 1.00 26.29 240 LYS B CA 1
ATOM 3299 C C . LYS B 1 238 ? -23.196 -9.022 -7.019 1.00 25.86 240 LYS B C 1
ATOM 3300 O O . LYS B 1 238 ? -24.253 -9.550 -6.788 1.00 25.52 240 LYS B O 1
ATOM 3302 N N . LYS B 1 239 ? -22.432 -8.545 -6.048 1.00 26.01 241 LYS B N 1
ATOM 3303 C CA . LYS B 1 239 ? -22.785 -8.706 -4.639 1.00 26.58 241 LYS B CA 1
ATOM 3304 C C . LYS B 1 239 ? -24.131 -8.051 -4.334 1.00 26.71 241 LYS B C 1
ATOM 3305 O O . LYS B 1 239 ? -24.959 -8.641 -3.603 1.00 27.40 241 LYS B O 1
ATOM 3311 N N . TRP B 1 240 ? -24.388 -6.875 -4.938 1.00 26.13 242 TRP B N 1
ATOM 3312 C CA . TRP B 1 240 ? -25.574 -6.085 -4.592 1.00 25.97 242 TRP B CA 1
ATOM 3313 C C . TRP B 1 240 ? -26.710 -6.216 -5.553 1.00 26.46 242 TRP B C 1
ATOM 3314 O O . TRP B 1 240 ? -27.858 -6.053 -5.168 1.00 25.40 242 TRP B O 1
ATOM 3325 N N . PHE B 1 241 ? -26.416 -6.543 -6.810 1.00 28.06 243 PHE B N 1
ATOM 3326 C CA . PHE B 1 241 ? -27.465 -6.638 -7.837 1.00 28.81 243 PHE B CA 1
ATOM 3327 C C . PHE B 1 241 ? -27.647 -8.002 -8.514 1.00 31.65 243 PHE B C 1
ATOM 3328 O O . PHE B 1 241 ? -28.576 -8.160 -9.312 1.00 31.71 243 PHE B O 1
ATOM 3336 N N . GLY B 1 242 ? -26.786 -8.980 -8.226 1.00 33.62 244 GLY B N 1
ATOM 3337 C CA . GLY B 1 242 ? -26.789 -10.204 -9.037 1.00 37.15 244 GLY B CA 1
ATOM 3338 C C . GLY B 1 242 ? -26.324 -9.839 -10.441 1.00 39.55 244 GLY B C 1
ATOM 3339 O O . GLY B 1 242 ? -25.942 -10.711 -11.220 1.00 47.13 244 GLY B O 1
ATOM 3340 N N . GLN B 1 249 ? -30.135 9.869 -7.366 1.00 19.54 300 GLN B N 1
ATOM 3341 C CA . GLN B 1 249 ? -30.938 10.827 -6.622 1.00 20.40 300 GLN B CA 1
ATOM 3342 C C . GLN B 1 249 ? -30.484 12.262 -6.879 1.00 21.35 300 GLN B C 1
ATOM 3343 O O . GLN B 1 249 ? -29.385 12.484 -7.418 1.00 21.61 300 GLN B O 1
#

Radius of gyration: 26.4 Å; Cα contacts (8 Å, |Δi|>4): 955; chains: 2; bounding box: 66×71×53 Å

Organism: Burkholderia pseudomallei (strain 1710b) (NCBI:txid320372)

B-factor: mean 30.53, std 8.45, range [10.14, 71.14]

Solvent-accessible surface area: 18921 Å² total; per-residue (Å²): 179,51,10,36,0,0,0,0,44,19,0,19,1,0,0,33,66,111,80,96,90,35,37,0,0,0,15,38,0,0,42,34,0,1,156,43,25,63,58,90,30,40,1,69,35,44,58,3,50,28,0,29,67,13,1,105,88,138,107,7,31,0,0,1,0,0,0,5,32,71,133,118,24,99,150,30,0,30,13,4,73,48,2,28,98,10,2,8,0,0,0,0,46,42,123,27,102,97,8,146,46,15,66,48,0,68,46,63,18,0,0,0,0,45,44,1,8,0,24,93,51,0,73,77,118,21,76,33,157,68,45,80,91,35,73,15,3,73,71,0,4,118,13,0,56,73,46,178,8,54,0,0,0,0,3,22,11,6,0,68,60,38,20,88,80,79,0,143,64,149,4,75,46,4,38,72,58,49,101,70,31,95,0,0,1,0,0,14,104,60,18,123,29,24,79,73,0,34,37,7,4,62,120,0,101,95,84,34,75,20,41,68,24,36,46,137,49,50,73,65,82,105,1,147,105,22,46,0,0,0,0,45,14,0,40,2,0,0,24,65,112,82,122,55,48,40,0,0,0,21,36,1,1,40,27,0,1,146,45,33,63,60,96,70,42,55,80,64,46,56,3,52,26,0,30,69,10,1,104,91,135,107,3,48,0,0,1,0,0,0,4,32,80,111,121,31,85,159,36,0,28,8,3,68,46,3,29,93,11,2,9,0,0,0,0,55,42,135,33,135,89,8,77,45,14,68,49,0,70,49,51,34,0,0,0,0,45,46,1,9,0,11,92,59,0,140,75,117,22,73,33,73,69,37,82,80,32,70,18,3,62,81,0,4,122,12,0,66,72,47,176,10,54,0,0,0,0,2,19,11,2,0,68,52,18,21,92,76,83,0,151,65,41,4,71,46,5,36,76,56,50,102,69,34,92,0,0,0,0,0,11,100,62,18,122,22,25,79,41,0,34,38,16,2,60,124,0,11,31,16,6,15,7,7,69,20,78,52,137,50,59,88,1

Foldseek 3Di:
DAFEEEEEDDFPQQWYDDPNDIHHLVVLLVVQLCVVVVHHYDYDYDQPQCVLVCQQVVVGFWYGYLAWDDPVSLVWWDWADFLDWWFKFKKAWLPDDQFAAPQSQAAWEEEEEPPHVVVVVCVVPHHYPYYHYDSDVVVSVVCRLVVVTGIYMDIDVRRVVCCVPVVPNTMDTHHDTDTDITGTMIGGPPRPVRVSSNVSSVVCVVPCVSQVSCCVRPVDGDD/DAFEEEEEDDQPQQWYDDDVDIHHLVVLLVVQLCVVVVHHYDYDYDQPQCVLVCQLVVVGFWYGYLAWDDVVSVVRWDWADFLDWWFKFKKAWLPDPQFQAPQSQAQWEEEEEPPHPVVVVCVVPHHYPYYHYDSDVVVRVVCRLVVVTGIYMDIPVRNVVCCPPVVPNTMDTHHDTDTDITGTMIGHPPRPVRVSSNVSSVVCVVPCVSVVSCCVRPLD